Protein AF-A0A919UCK2-F1 (afdb_monomer_lite)

Structure (mmCIF, N/CA/C/O backbone):
data_AF-A0A919UCK2-F1
#
_entry.id   AF-A0A919UCK2-F1
#
loop_
_atom_site.group_PDB
_atom_site.id
_atom_site.type_symbol
_atom_site.label_atom_id
_atom_site.label_alt_id
_atom_site.label_comp_id
_atom_site.label_asym_id
_atom_site.label_entity_id
_atom_site.label_seq_id
_atom_site.pdbx_PDB_ins_code
_atom_site.Cartn_x
_atom_site.Cartn_y
_atom_site.Cartn_z
_atom_site.occupancy
_atom_site.B_iso_or_equiv
_atom_site.auth_seq_id
_atom_site.auth_comp_id
_atom_site.auth_asym_id
_atom_site.auth_atom_id
_atom_site.pdbx_PDB_model_num
ATOM 1 N N . MET A 1 1 ? -3.530 -18.911 -10.523 1.00 62.88 1 MET A N 1
ATOM 2 C CA . MET A 1 1 ? -2.094 -18.746 -10.235 1.00 62.88 1 MET A CA 1
ATOM 3 C C . MET A 1 1 ? -1.370 -18.996 -11.541 1.00 62.88 1 MET A C 1
ATOM 5 O O . MET A 1 1 ? -1.578 -20.061 -12.114 1.00 62.88 1 MET A O 1
ATOM 9 N N . ILE A 1 2 ? -0.663 -18.002 -12.068 1.00 75.88 2 ILE A N 1
ATOM 10 C CA . ILE A 1 2 ? 0.074 -18.122 -13.323 1.00 75.88 2 ILE A CA 1
ATOM 11 C C . ILE A 1 2 ? 1.328 -18.938 -13.029 1.00 75.88 2 ILE A C 1
ATOM 13 O O . ILE A 1 2 ? 2.047 -18.685 -12.066 1.00 75.88 2 ILE A O 1
ATOM 17 N N . ASN A 1 3 ? 1.574 -19.944 -13.857 1.00 82.94 3 ASN A N 1
ATOM 18 C CA . ASN A 1 3 ? 2.853 -20.627 -13.880 1.00 82.94 3 ASN A CA 1
ATOM 19 C C . ASN A 1 3 ? 3.715 -19.957 -14.952 1.00 82.94 3 ASN A C 1
ATOM 21 O O . ASN A 1 3 ? 3.433 -20.113 -16.144 1.00 82.94 3 ASN A O 1
ATOM 25 N N . TYR A 1 4 ? 4.757 -19.219 -14.552 1.00 87.06 4 TYR A N 1
ATOM 26 C CA . TYR A 1 4 ? 5.590 -18.533 -15.540 1.00 87.06 4 TYR A CA 1
ATOM 27 C C . TYR A 1 4 ? 6.394 -19.496 -16.421 1.00 87.06 4 TYR A C 1
ATOM 29 O O . TYR A 1 4 ? 6.773 -19.120 -17.527 1.00 87.06 4 TYR A O 1
ATOM 37 N N . ALA A 1 5 ? 6.573 -20.755 -16.004 1.00 83.25 5 ALA A N 1
ATOM 38 C CA . ALA A 1 5 ? 7.216 -21.774 -16.832 1.00 83.25 5 ALA A CA 1
ATOM 39 C C . ALA A 1 5 ? 6.398 -22.138 -18.088 1.00 83.25 5 ALA A C 1
ATOM 41 O O . ALA A 1 5 ? 6.951 -22.655 -19.050 1.00 83.25 5 ALA A O 1
ATOM 42 N N . THR A 1 6 ? 5.093 -21.855 -18.112 1.00 86.12 6 THR A N 1
ATOM 43 C CA . THR A 1 6 ? 4.223 -22.080 -19.283 1.00 86.12 6 THR A CA 1
ATOM 44 C C . THR A 1 6 ? 3.680 -20.766 -19.852 1.00 86.12 6 THR A C 1
ATOM 46 O O . THR A 1 6 ? 2.704 -20.760 -20.601 1.00 86.12 6 THR A O 1
ATOM 49 N N . PHE A 1 7 ? 4.265 -19.621 -19.476 1.00 88.44 7 PHE A N 1
ATOM 50 C CA . PHE A 1 7 ? 3.736 -18.303 -19.841 1.00 88.44 7 PHE A CA 1
ATOM 51 C C . PHE A 1 7 ? 3.802 -18.032 -21.341 1.00 88.44 7 PHE A C 1
ATOM 53 O O . PHE A 1 7 ? 2.848 -17.495 -21.889 1.00 88.44 7 PHE A O 1
ATOM 60 N N . ALA A 1 8 ? 4.882 -18.442 -22.012 1.00 88.88 8 ALA A N 1
ATOM 61 C CA . ALA A 1 8 ? 5.044 -18.230 -23.451 1.00 88.88 8 ALA A CA 1
ATOM 62 C C . ALA A 1 8 ? 3.923 -18.883 -24.272 1.00 88.88 8 ALA A C 1
ATOM 64 O O . ALA A 1 8 ? 3.437 -18.299 -25.238 1.00 88.88 8 ALA A O 1
ATOM 65 N N . GLU A 1 9 ? 3.468 -20.070 -23.858 1.00 87.00 9 GLU A N 1
ATOM 66 C CA . GLU A 1 9 ? 2.336 -20.752 -24.489 1.00 87.00 9 GLU A CA 1
ATOM 67 C C . GLU A 1 9 ? 1.042 -19.960 -24.298 1.00 87.00 9 GLU A C 1
ATOM 69 O O . GLU A 1 9 ? 0.287 -19.785 -25.253 1.00 87.00 9 GLU A O 1
ATOM 74 N N . ARG A 1 10 ? 0.809 -19.427 -23.088 1.00 84.44 10 ARG A N 1
ATOM 75 C CA . ARG A 1 10 ? -0.351 -18.566 -22.812 1.00 84.44 10 ARG A CA 1
ATOM 76 C C . ARG A 1 10 ? -0.283 -17.281 -23.633 1.00 84.44 10 ARG A C 1
ATOM 78 O O . ARG A 1 10 ? -1.265 -16.957 -24.284 1.00 84.44 10 ARG A O 1
ATOM 85 N N . LEU A 1 11 ? 0.866 -16.605 -23.676 1.00 87.19 11 LEU A N 1
ATOM 86 C CA . LEU A 1 11 ? 1.067 -15.387 -24.466 1.00 87.19 11 LEU A CA 1
ATOM 87 C C . LEU A 1 11 ? 0.804 -15.625 -25.962 1.00 87.19 11 LEU A C 1
ATOM 89 O O . LEU A 1 11 ? 0.186 -14.793 -26.613 1.00 87.19 11 LEU A O 1
ATOM 93 N N . ALA A 1 12 ? 1.226 -16.773 -26.500 1.00 85.06 12 ALA A N 1
ATOM 94 C CA . ALA A 1 12 ? 0.992 -17.128 -27.900 1.00 85.06 12 ALA A CA 1
ATOM 95 C C . ALA A 1 12 ? -0.472 -17.504 -28.205 1.00 85.06 12 ALA A C 1
ATOM 97 O O . ALA A 1 12 ? -0.934 -17.309 -29.328 1.00 85.06 12 ALA A O 1
ATOM 98 N N . GLN A 1 13 ? -1.193 -18.073 -27.235 1.00 80.94 13 GLN A N 1
ATOM 99 C CA . GLN A 1 13 ? -2.594 -18.493 -27.385 1.00 80.94 13 GLN A CA 1
ATOM 100 C C . GLN A 1 13 ? -3.597 -17.372 -27.076 1.00 80.94 13 GLN A C 1
ATOM 102 O O . GLN A 1 13 ? -4.738 -17.420 -27.537 1.00 80.94 13 GLN A O 1
ATOM 107 N N . GLN A 1 14 ? -3.203 -16.390 -26.268 1.00 70.44 14 GLN A N 1
ATOM 108 C CA . GLN A 1 14 ? -4.091 -15.368 -25.734 1.00 70.44 14 GLN A CA 1
ATOM 109 C C . GLN A 1 14 ? -4.142 -14.146 -26.655 1.00 70.44 14 GLN A C 1
ATOM 111 O O . GLN A 1 14 ? -3.162 -13.428 -26.819 1.00 70.44 14 GLN A O 1
ATOM 116 N N . ALA A 1 15 ? -5.320 -13.886 -27.227 1.00 61.94 15 ALA A N 1
ATOM 117 C CA . ALA A 1 15 ? -5.548 -12.714 -28.073 1.00 61.94 15 ALA A CA 1
ATOM 118 C C . ALA A 1 15 ? -5.707 -11.406 -27.271 1.00 61.94 15 ALA A C 1
ATOM 120 O O . ALA A 1 15 ? -5.490 -10.333 -27.823 1.00 61.94 15 ALA A O 1
ATOM 121 N N . ASP A 1 16 ? -6.081 -11.489 -25.987 1.00 82.75 16 ASP A N 1
ATOM 122 C CA . ASP A 1 16 ? -6.310 -10.324 -25.124 1.00 82.75 16 ASP A CA 1
ATOM 123 C C . ASP A 1 16 ? -5.230 -10.192 -24.047 1.00 82.75 16 ASP A C 1
ATOM 125 O O . ASP A 1 16 ? -5.261 -10.850 -23.000 1.00 82.75 16 ASP A O 1
ATOM 129 N N . GLN A 1 17 ? -4.279 -9.305 -24.306 1.00 84.31 17 GLN A N 1
ATOM 130 C CA . GLN A 1 17 ? -3.168 -9.030 -23.405 1.00 84.31 17 GLN A CA 1
ATOM 131 C C . GLN A 1 17 ? -3.596 -8.249 -22.156 1.00 84.31 17 GLN A C 1
ATOM 133 O O . GLN A 1 17 ? -2.917 -8.312 -21.130 1.00 84.31 17 GLN A O 1
ATOM 138 N N . TRP A 1 18 ? -4.746 -7.570 -22.191 1.00 89.94 18 TRP A N 1
ATOM 139 C CA . TRP A 1 18 ? -5.251 -6.818 -21.049 1.00 89.94 18 TRP A CA 1
ATOM 140 C C . TRP A 1 18 ? -5.726 -7.732 -19.922 1.00 89.94 18 TRP A C 1
ATOM 142 O O . TRP A 1 18 ? -5.424 -7.476 -18.758 1.00 89.94 18 TRP A O 1
ATOM 152 N N . SER A 1 19 ? -6.402 -8.835 -20.253 1.00 87.38 19 SER A N 1
ATOM 153 C CA . SER A 1 19 ? -6.757 -9.857 -19.260 1.00 87.38 19 SER A CA 1
ATOM 154 C C . SER A 1 19 ? -5.516 -10.460 -18.591 1.00 87.38 19 SER A C 1
ATOM 156 O O . SER A 1 19 ? -5.510 -10.686 -17.383 1.00 87.38 19 SER A O 1
ATOM 158 N N . LEU A 1 20 ? -4.434 -10.674 -19.350 1.00 88.75 20 LEU A N 1
ATOM 159 C CA . LEU A 1 20 ? -3.175 -11.181 -18.796 1.00 88.75 20 LEU A CA 1
ATOM 160 C C . LEU A 1 20 ? -2.511 -10.164 -17.862 1.00 88.75 20 LEU A C 1
ATOM 162 O O . LEU A 1 20 ? -1.986 -10.541 -16.815 1.00 88.75 20 LEU A O 1
ATOM 166 N N . LEU A 1 21 ? -2.568 -8.878 -18.218 1.00 90.81 21 LEU A N 1
ATOM 167 C CA . LEU A 1 21 ? -2.086 -7.787 -17.378 1.00 90.81 21 LEU A CA 1
ATOM 168 C C . LEU A 1 21 ? -2.821 -7.748 -16.025 1.00 90.81 21 LEU A C 1
ATOM 170 O O . LEU A 1 21 ? -2.160 -7.702 -14.987 1.00 90.81 21 LEU A O 1
ATOM 174 N N . ASP A 1 22 ? -4.154 -7.860 -16.020 1.00 87.38 22 ASP A N 1
ATOM 175 C CA . ASP A 1 22 ? -4.946 -7.930 -14.779 1.00 87.38 22 ASP A CA 1
ATOM 176 C C . ASP A 1 22 ? -4.571 -9.142 -13.919 1.00 87.38 22 ASP A C 1
ATOM 178 O O . ASP A 1 22 ? -4.436 -9.019 -12.697 1.00 87.38 22 ASP A O 1
ATOM 182 N N . GLU A 1 23 ? -4.390 -10.315 -14.541 1.00 87.25 23 GLU A N 1
ATOM 183 C CA . GLU A 1 23 ? -3.956 -11.523 -13.832 1.00 87.25 23 GLU A CA 1
ATOM 184 C C . GLU A 1 23 ? -2.592 -11.304 -13.158 1.00 87.25 23 GLU A C 1
ATOM 186 O O . GLU A 1 23 ? -2.427 -11.678 -11.997 1.00 87.25 23 GLU A O 1
ATOM 191 N N . ILE A 1 24 ? -1.636 -10.668 -13.847 1.00 89.56 24 ILE A N 1
ATOM 192 C CA . ILE A 1 24 ? -0.297 -10.368 -13.312 1.00 89.56 24 ILE A CA 1
ATOM 193 C C . ILE A 1 24 ? -0.384 -9.384 -12.146 1.00 89.56 24 ILE A C 1
ATOM 195 O O . ILE A 1 24 ? 0.246 -9.613 -11.112 1.00 89.56 24 ILE A O 1
ATOM 199 N N . HIS A 1 25 ? -1.172 -8.310 -12.268 1.00 88.75 25 HIS A N 1
ATOM 200 C CA . HIS A 1 25 ? -1.391 -7.374 -11.163 1.00 88.75 25 HIS A CA 1
ATOM 201 C C . HIS A 1 25 ? -1.927 -8.099 -9.929 1.00 88.75 25 HIS A C 1
ATOM 203 O O . HIS A 1 25 ? -1.338 -7.992 -8.852 1.00 88.75 25 HIS A O 1
ATOM 209 N N . ALA A 1 26 ? -3.002 -8.874 -10.090 1.00 83.19 26 ALA A N 1
ATOM 210 C CA . ALA A 1 26 ? -3.602 -9.624 -8.992 1.00 83.19 26 ALA A CA 1
ATOM 211 C C . ALA A 1 26 ? -2.618 -10.637 -8.389 1.00 83.19 26 ALA A C 1
ATOM 213 O O . ALA A 1 26 ? -2.532 -10.789 -7.169 1.00 83.19 26 ALA A O 1
ATOM 214 N N . GLU A 1 27 ? -1.846 -11.315 -9.235 1.00 85.50 27 GLU A N 1
ATOM 215 C CA . GLU A 1 27 ? -0.912 -12.349 -8.821 1.00 85.50 27 GLU A CA 1
ATOM 216 C C . GLU A 1 27 ? 0.273 -11.822 -8.012 1.00 85.50 27 GLU A C 1
ATOM 218 O O . GLU A 1 27 ? 0.647 -12.428 -7.003 1.00 85.50 27 GLU A O 1
ATOM 223 N N . TRP A 1 28 ? 0.862 -10.707 -8.441 1.00 86.69 28 TRP A N 1
ATOM 224 C CA . TRP A 1 28 ? 1.924 -10.043 -7.691 1.00 86.69 28 TRP A CA 1
ATOM 225 C C . TRP A 1 28 ? 1.374 -9.259 -6.500 1.00 86.69 28 TRP A C 1
ATOM 227 O O . TRP A 1 28 ? 2.138 -8.643 -5.775 1.00 86.69 28 TRP A O 1
ATOM 237 N N . GLY A 1 29 ? 0.066 -9.306 -6.238 1.00 80.56 29 GLY A N 1
ATOM 238 C CA . GLY A 1 29 ? -0.531 -8.688 -5.061 1.00 80.56 29 GLY A CA 1
ATOM 239 C C . GLY A 1 29 ? -0.723 -7.180 -5.195 1.00 80.56 29 GLY A C 1
ATOM 240 O O . GLY A 1 29 ? -0.930 -6.511 -4.179 1.00 80.56 29 GLY A O 1
ATOM 241 N N . PHE A 1 30 ? -0.702 -6.637 -6.419 1.00 83.81 30 PHE A N 1
ATOM 242 C CA . PHE A 1 30 ? -1.230 -5.300 -6.645 1.00 83.81 30 PHE A CA 1
ATOM 243 C C . PHE A 1 30 ? -2.720 -5.308 -6.305 1.00 83.81 30 PHE A C 1
ATOM 245 O O . PHE A 1 30 ? -3.518 -6.056 -6.867 1.00 83.81 30 PHE A O 1
ATOM 252 N N . GLN A 1 31 ? -3.092 -4.448 -5.367 1.00 74.88 31 GLN A N 1
ATOM 253 C CA . GLN A 1 31 ? -4.477 -4.189 -5.026 1.00 74.88 31 GLN A CA 1
ATOM 254 C C . GLN A 1 31 ? -4.765 -2.746 -5.410 1.00 74.88 31 GLN A C 1
ATOM 256 O O . GLN A 1 31 ? -4.100 -1.844 -4.900 1.00 74.88 31 GLN A O 1
ATOM 261 N N . ASP A 1 32 ? -5.752 -2.540 -6.288 1.00 70.81 32 ASP A N 1
ATOM 262 C CA . ASP A 1 32 ? -6.251 -1.205 -6.631 1.00 70.81 32 ASP A CA 1
ATOM 263 C C . ASP A 1 32 ? -6.561 -0.470 -5.324 1.00 70.81 32 ASP A C 1
ATOM 265 O O . ASP A 1 32 ? -7.458 -0.917 -4.601 1.00 70.81 32 ASP A O 1
ATOM 269 N N . PRO A 1 33 ? -5.828 0.600 -4.971 1.00 64.00 33 PRO A N 1
ATOM 270 C CA . PRO A 1 33 ? -6.089 1.307 -3.734 1.00 64.00 33 PRO A CA 1
ATOM 271 C C . PRO A 1 33 ? -7.513 1.860 -3.753 1.00 64.00 33 PRO A C 1
ATOM 273 O O . PRO A 1 33 ? -8.144 1.855 -2.715 1.00 64.00 33 PRO A O 1
ATOM 276 N N . GLY A 1 34 ? -8.083 2.204 -4.906 1.00 60.81 34 GLY A N 1
ATOM 277 C CA . GLY A 1 34 ? -9.438 2.707 -5.046 1.00 60.81 34 GLY A CA 1
ATOM 278 C C . GLY A 1 34 ? -9.552 4.213 -4.796 1.00 60.81 34 GLY A C 1
ATOM 279 O O . GLY A 1 34 ? -8.729 4.805 -4.111 1.00 60.81 34 GLY A O 1
ATOM 280 N N . GLY A 1 35 ? -10.622 4.810 -5.338 1.00 60.34 35 GLY A N 1
ATOM 281 C CA . GLY A 1 35 ? -10.843 6.263 -5.354 1.00 60.34 35 GLY A CA 1
ATOM 282 C C . GLY A 1 35 ? -10.167 6.899 -6.577 1.00 60.34 35 GLY A C 1
ATOM 283 O O . GLY A 1 35 ? -9.764 6.163 -7.478 1.00 60.34 35 GLY A O 1
ATOM 284 N N . ASP A 1 36 ? -10.114 8.233 -6.677 1.00 62.16 36 ASP A N 1
ATOM 285 C CA . ASP A 1 36 ? -9.550 8.864 -7.878 1.00 62.16 36 ASP A CA 1
ATOM 286 C C . ASP A 1 36 ? -8.036 8.608 -7.977 1.00 62.16 36 ASP A C 1
ATOM 288 O O . ASP A 1 36 ? -7.311 8.747 -6.984 1.00 62.16 36 ASP A O 1
ATOM 292 N N . PRO A 1 37 ? -7.522 8.311 -9.175 1.00 70.44 37 PRO A N 1
ATOM 293 C CA . PRO A 1 37 ? -6.108 8.045 -9.351 1.00 70.44 37 PRO A CA 1
ATOM 294 C C . PRO A 1 37 ? -5.229 9.264 -9.035 1.00 70.44 37 PRO A C 1
ATOM 296 O O . PRO A 1 37 ? -5.630 10.425 -9.169 1.00 70.44 37 PRO A O 1
ATOM 299 N N . ALA A 1 38 ? -3.994 8.998 -8.601 1.00 66.56 38 ALA A N 1
ATOM 300 C CA . ALA A 1 38 ? -3.002 10.040 -8.338 1.00 66.56 38 ALA A CA 1
ATOM 301 C C . ALA A 1 38 ? -2.582 10.753 -9.633 1.00 66.56 38 ALA A C 1
ATOM 303 O O . ALA A 1 38 ? -2.350 11.961 -9.619 1.00 66.56 38 ALA A O 1
ATOM 304 N N . HIS A 1 39 ? -2.544 10.006 -10.734 1.00 73.75 39 HIS A N 1
ATOM 305 C CA . HIS A 1 39 ? -2.173 10.451 -12.068 1.00 73.75 39 HIS A CA 1
ATOM 306 C C . HIS A 1 39 ? -3.338 10.230 -13.028 1.00 73.75 39 HIS A C 1
ATOM 308 O O . HIS A 1 39 ? -4.115 9.288 -12.902 1.00 73.75 39 HIS A O 1
ATOM 314 N N . SER A 1 40 ? -3.459 11.116 -14.004 1.00 79.00 40 SER A N 1
ATOM 315 C CA . SER A 1 40 ? -4.415 10.980 -15.099 1.00 79.00 40 SER A CA 1
ATOM 316 C C . SER A 1 40 ? -3.660 11.076 -16.411 1.00 79.00 40 SER A C 1
ATOM 318 O O . SER A 1 40 ? -2.514 11.533 -16.412 1.00 79.00 40 SER A O 1
ATOM 320 N N . ARG A 1 41 ? -4.311 10.717 -17.520 1.00 79.94 41 ARG A N 1
ATOM 321 C CA . ARG A 1 41 ? -3.701 10.857 -18.846 1.00 79.94 41 ARG A CA 1
ATOM 322 C C . ARG A 1 41 ? -3.203 12.282 -19.099 1.00 79.94 41 ARG A C 1
ATOM 324 O O . ARG A 1 41 ? -2.119 12.460 -19.616 1.00 79.94 41 ARG A O 1
ATOM 331 N N . GLU A 1 42 ? -3.928 13.299 -18.630 1.00 71.69 42 GLU A N 1
ATOM 332 C CA . GLU A 1 42 ? -3.578 14.719 -18.814 1.00 71.69 42 GLU A CA 1
ATOM 333 C C . GLU A 1 42 ? -2.479 15.212 -17.854 1.00 71.69 42 GLU A C 1
ATOM 335 O O . GLU A 1 42 ? -2.031 16.350 -17.956 1.00 71.69 42 GLU A O 1
ATOM 340 N N . GLY A 1 43 ? -2.048 14.373 -16.906 1.00 61.88 43 GLY A N 1
ATOM 341 C CA . GLY A 1 43 ? -1.040 14.696 -15.893 1.00 61.88 43 GLY A CA 1
ATOM 342 C C . GLY A 1 43 ? 0.373 14.200 -16.212 1.00 61.88 43 GLY A C 1
ATOM 343 O O . GLY A 1 43 ? 1.187 14.132 -15.294 1.00 61.88 43 GLY A O 1
ATOM 344 N N . GLY A 1 44 ? 0.649 13.796 -17.456 1.00 60.78 44 GLY A N 1
ATOM 345 C CA . GLY A 1 44 ? 1.980 13.366 -17.892 1.00 60.78 44 GLY A CA 1
ATOM 346 C C . GLY A 1 44 ? 3.029 14.482 -17.802 1.00 60.78 44 GLY A C 1
ATOM 347 O O . GLY A 1 44 ? 2.721 15.654 -18.026 1.00 60.78 44 GLY A O 1
ATOM 348 N N . GLU A 1 45 ? 4.278 14.130 -17.477 1.00 60.53 45 GLU A N 1
ATOM 349 C CA . GLU A 1 45 ? 5.405 15.056 -17.633 1.00 60.53 45 GLU A CA 1
ATOM 350 C C . GLU A 1 45 ? 5.706 15.169 -19.127 1.00 60.53 45 GLU A C 1
ATOM 352 O O . GLU A 1 45 ? 6.224 14.240 -19.745 1.00 60.53 45 GLU A O 1
ATOM 357 N N . ASN A 1 46 ? 5.279 16.285 -19.718 1.00 58.03 46 ASN A N 1
ATOM 358 C CA . ASN A 1 46 ? 5.300 16.449 -21.162 1.00 58.03 46 ASN A CA 1
ATOM 359 C C . ASN A 1 46 ? 6.741 16.493 -21.696 1.00 58.03 46 ASN A C 1
ATOM 361 O O . ASN A 1 46 ? 7.511 17.392 -21.346 1.00 58.03 46 ASN A O 1
ATOM 365 N N . LEU A 1 47 ? 7.083 15.558 -22.584 1.00 57.84 47 LEU A N 1
ATOM 366 C CA . LEU A 1 47 ? 8.231 15.652 -23.477 1.00 57.84 47 LEU A CA 1
ATOM 367 C C . LEU A 1 47 ? 8.182 16.997 -24.209 1.00 57.84 47 LEU A C 1
ATOM 369 O O . LEU A 1 47 ? 7.120 17.462 -24.616 1.00 57.84 47 LEU A O 1
ATOM 373 N N . ALA A 1 48 ? 9.344 17.606 -24.450 1.00 59.25 48 ALA A N 1
ATOM 374 C CA . ALA A 1 48 ? 9.452 18.861 -25.201 1.00 59.25 48 ALA A CA 1
ATOM 375 C C . ALA A 1 48 ? 9.103 18.727 -26.707 1.00 59.25 48 ALA A C 1
ATOM 377 O O . ALA A 1 48 ? 9.352 19.655 -27.474 1.00 59.25 48 ALA A O 1
ATOM 378 N N . GLY A 1 49 ? 8.589 17.569 -27.138 1.00 64.56 49 GLY A N 1
ATOM 379 C CA . GLY A 1 49 ? 8.245 17.263 -28.525 1.00 64.56 49 GLY A CA 1
ATOM 380 C C . GLY A 1 49 ? 6.938 17.916 -28.973 1.00 64.56 49 GLY A C 1
ATOM 381 O O . GLY A 1 49 ? 6.044 18.189 -28.173 1.00 64.56 49 GLY A O 1
ATOM 382 N N . GLU A 1 50 ? 6.818 18.154 -30.278 1.00 81.25 50 GLU A N 1
ATOM 383 C CA . GLU A 1 50 ? 5.613 18.727 -30.878 1.00 81.25 50 GLU A CA 1
ATOM 384 C C . GLU A 1 50 ? 4.540 17.642 -31.067 1.00 81.25 50 GLU A C 1
ATOM 386 O O . GLU A 1 50 ? 4.815 16.551 -31.579 1.00 81.25 50 GLU A O 1
ATOM 391 N N . VAL A 1 51 ? 3.312 17.932 -30.635 1.00 87.50 51 VAL A N 1
ATOM 392 C CA . VAL A 1 51 ? 2.145 17.078 -30.889 1.00 87.50 51 VAL A CA 1
ATOM 393 C C . VAL A 1 51 ? 1.618 17.395 -32.283 1.00 87.50 51 VAL A C 1
ATOM 395 O O . VAL A 1 51 ? 1.223 18.530 -32.548 1.00 87.50 51 VAL A O 1
ATOM 398 N N . ASP A 1 52 ? 1.582 16.393 -33.160 1.00 89.44 52 ASP A N 1
ATOM 399 C CA . ASP A 1 52 ? 0.996 16.516 -34.495 1.00 89.44 52 ASP A CA 1
ATOM 400 C C . ASP A 1 52 ? -0.499 16.143 -34.442 1.00 89.44 52 ASP A C 1
ATOM 402 O O . ASP A 1 52 ? -0.826 14.960 -34.313 1.00 89.44 52 ASP A O 1
ATOM 406 N N . PRO A 1 53 ? -1.428 17.112 -34.547 1.00 88.69 53 PRO A N 1
ATOM 407 C CA . PRO A 1 53 ? -2.860 16.845 -34.438 1.00 88.69 53 PRO A CA 1
ATOM 408 C C . PRO A 1 53 ? -3.424 16.050 -35.626 1.00 88.69 53 PRO A C 1
ATOM 410 O O . PRO A 1 53 ? -4.577 15.624 -35.566 1.00 88.69 53 PRO A O 1
ATOM 413 N N . ALA A 1 54 ? -2.661 15.872 -36.712 1.00 92.44 54 ALA A N 1
ATOM 414 C CA . ALA A 1 54 ? -3.083 15.069 -37.855 1.00 92.44 54 ALA A CA 1
ATOM 415 C C . ALA A 1 54 ? -2.882 13.561 -37.630 1.00 92.44 54 ALA A C 1
ATOM 417 O O . ALA A 1 54 ? -3.481 12.759 -38.351 1.00 92.44 54 ALA A O 1
ATOM 418 N N . LEU A 1 55 ? -2.059 13.164 -36.652 1.00 92.88 55 LEU A N 1
ATOM 419 C CA . LEU A 1 55 ? -1.820 11.760 -36.334 1.00 92.88 55 LEU A CA 1
ATOM 420 C C . LEU A 1 55 ? -2.844 11.255 -35.304 1.00 92.88 55 LEU A C 1
ATOM 422 O O . LEU A 1 55 ? -2.978 11.852 -34.233 1.00 92.88 55 LEU A O 1
ATOM 426 N N . PRO A 1 56 ? -3.564 10.152 -35.586 1.00 93.81 56 PRO A N 1
ATOM 427 C CA . PRO A 1 56 ? -4.447 9.543 -34.601 1.00 93.81 56 PRO A CA 1
ATOM 428 C C . PRO A 1 56 ? -3.645 8.922 -33.450 1.00 93.81 56 PRO A C 1
ATOM 430 O O . PRO A 1 56 ? -2.501 8.493 -33.615 1.00 93.81 56 PRO A O 1
ATOM 433 N N . VAL A 1 57 ? -4.272 8.851 -32.275 1.00 94.44 57 VAL A N 1
ATOM 434 C CA . VAL A 1 57 ? -3.739 8.102 -31.134 1.00 94.44 57 VAL A CA 1
ATOM 435 C C . VAL A 1 57 ? -4.247 6.657 -31.218 1.00 94.44 57 VAL A C 1
ATOM 437 O O . VAL A 1 57 ? -5.460 6.467 -31.339 1.00 94.44 57 VAL A O 1
ATOM 440 N N . PRO A 1 58 ? -3.366 5.641 -31.159 1.00 97.19 58 PRO A N 1
ATOM 441 C CA . PRO A 1 58 ? -3.772 4.239 -31.150 1.00 97.19 58 PRO A CA 1
ATOM 442 C C . PRO A 1 58 ? -4.742 3.910 -30.009 1.00 97.19 58 PRO A C 1
ATOM 444 O O . PRO A 1 58 ? -4.511 4.301 -28.860 1.00 97.19 58 PRO A O 1
ATOM 447 N N . SER A 1 59 ? -5.798 3.141 -30.304 1.00 95.81 59 SER A N 1
ATOM 448 C CA . SER A 1 59 ? -6.848 2.824 -29.323 1.00 95.81 59 SER A CA 1
ATOM 449 C C . SER A 1 59 ? -6.328 2.039 -28.118 1.00 95.81 59 SER A C 1
ATOM 451 O O . SER A 1 59 ? -6.860 2.205 -27.026 1.00 95.81 59 SER A O 1
ATOM 453 N N . ALA A 1 60 ? -5.251 1.260 -28.267 1.00 95.69 60 ALA A N 1
ATOM 454 C CA . ALA A 1 60 ? -4.618 0.537 -27.165 1.00 95.69 60 ALA A CA 1
ATOM 455 C C . ALA A 1 60 ? -4.162 1.459 -26.015 1.00 95.69 60 ALA A C 1
ATOM 457 O O . ALA A 1 60 ? -4.233 1.069 -24.848 1.00 95.69 60 ALA A O 1
ATOM 458 N N . LEU A 1 61 ? -3.726 2.693 -26.306 1.00 94.12 61 LEU A N 1
ATOM 459 C CA . LEU A 1 61 ? -3.368 3.655 -25.257 1.00 94.12 61 LEU A CA 1
ATOM 460 C C . LEU A 1 61 ? -4.609 4.169 -24.520 1.00 94.12 61 LEU A C 1
ATOM 462 O O . LEU A 1 61 ? -4.592 4.262 -23.293 1.00 94.12 61 LEU A O 1
ATOM 466 N N . ASP A 1 62 ? -5.686 4.473 -25.248 1.00 91.06 62 ASP A N 1
ATOM 467 C CA . ASP A 1 62 ? -6.963 4.868 -24.645 1.00 91.06 62 ASP A CA 1
ATOM 468 C C . ASP A 1 62 ? -7.536 3.744 -23.773 1.00 91.06 62 ASP A C 1
ATOM 470 O O . ASP A 1 62 ? -7.937 3.990 -22.633 1.00 91.06 62 ASP A O 1
ATOM 474 N N . GLU A 1 63 ? -7.522 2.509 -24.279 1.00 93.25 63 GLU A N 1
ATOM 475 C CA . GLU A 1 63 ? -7.942 1.312 -23.551 1.00 93.25 63 GLU A CA 1
ATOM 476 C C . GLU A 1 63 ? -7.146 1.150 -22.256 1.00 93.25 63 GLU A C 1
ATOM 478 O O . GLU A 1 63 ? -7.751 0.984 -21.196 1.00 93.25 63 GLU A O 1
ATOM 483 N N . TRP A 1 64 ? -5.813 1.273 -22.313 1.00 92.50 64 TRP A N 1
ATOM 484 C CA . TRP A 1 64 ? -4.941 1.191 -21.140 1.00 92.50 64 TRP A CA 1
ATOM 485 C C . TRP A 1 64 ? -5.275 2.244 -20.073 1.00 92.50 64 TRP A C 1
ATOM 487 O O . TRP A 1 64 ? -5.426 1.906 -18.893 1.00 92.50 64 TRP A O 1
ATOM 497 N N . TRP A 1 65 ? -5.437 3.512 -20.466 1.00 89.00 65 TRP A N 1
ATOM 498 C CA . TRP A 1 65 ? -5.800 4.596 -19.541 1.00 89.00 65 TRP A CA 1
ATOM 499 C C . TRP A 1 65 ? -7.179 4.397 -18.899 1.00 89.00 65 TRP A C 1
ATOM 501 O O . TRP A 1 65 ? -7.404 4.870 -17.785 1.00 89.00 65 TRP A O 1
ATOM 511 N N . GLN A 1 66 ? -8.091 3.697 -19.576 1.00 87.00 66 GLN A N 1
ATOM 512 C CA . GLN A 1 66 ? -9.456 3.434 -19.111 1.00 87.00 66 GLN A CA 1
ATOM 513 C C . GLN A 1 66 ? -9.604 2.103 -18.359 1.00 87.00 66 GLN A C 1
ATOM 515 O O . GLN A 1 66 ? -10.703 1.776 -17.899 1.00 87.00 66 GLN A O 1
ATOM 520 N N . ARG A 1 67 ? -8.522 1.325 -18.210 1.00 85.94 67 ARG A N 1
ATOM 521 C CA . ARG A 1 67 ? -8.571 0.022 -17.536 1.00 85.94 67 ARG A CA 1
ATOM 522 C C . ARG A 1 67 ? -9.105 0.147 -16.105 1.00 85.94 67 ARG A C 1
ATOM 524 O O . ARG A 1 67 ? -8.701 1.046 -15.366 1.00 85.94 67 ARG A O 1
ATOM 531 N N . PRO A 1 68 ? -9.951 -0.804 -15.663 1.00 73.00 68 PRO A N 1
ATOM 532 C CA . PRO A 1 68 ? -10.438 -0.825 -14.291 1.00 73.00 68 PRO A CA 1
ATOM 533 C C . PRO A 1 68 ? -9.293 -1.044 -13.301 1.00 73.00 68 PRO A C 1
ATOM 535 O O . PRO A 1 68 ? -9.317 -0.460 -12.225 1.00 73.00 68 PRO A O 1
ATOM 538 N N . VAL A 1 69 ? -8.291 -1.844 -13.662 1.00 77.62 69 VAL A N 1
ATOM 539 C CA . VAL A 1 69 ? -7.075 -2.053 -12.879 1.00 77.62 69 VAL A CA 1
ATOM 540 C C . VAL A 1 69 ? -5.919 -1.441 -13.659 1.00 77.62 69 VAL A C 1
ATOM 542 O O . VAL A 1 69 ? -5.539 -1.930 -14.717 1.00 77.62 69 VAL A O 1
ATOM 545 N N . ASN A 1 70 ? -5.377 -0.336 -13.152 1.00 86.56 70 ASN A N 1
ATOM 546 C CA . ASN A 1 70 ? -4.192 0.287 -13.726 1.00 86.56 70 ASN A CA 1
ATOM 547 C C . ASN A 1 70 ? -3.333 0.879 -12.606 1.00 86.56 70 ASN A C 1
ATOM 549 O O . ASN A 1 70 ? -3.578 1.979 -12.108 1.00 86.56 70 ASN A O 1
ATOM 553 N N . SER A 1 71 ? -2.321 0.122 -12.184 1.00 87.94 71 SER A N 1
ATOM 554 C CA . SER A 1 71 ? -1.419 0.512 -11.098 1.00 87.94 71 SER A CA 1
ATOM 555 C C . SER A 1 71 ? -0.600 1.767 -11.403 1.00 87.94 71 SER A C 1
ATOM 557 O O . SER A 1 71 ? -0.211 2.467 -10.465 1.00 87.94 71 SER A O 1
ATOM 559 N N . PHE A 1 72 ? -0.386 2.098 -12.680 1.00 88.25 72 PHE A N 1
ATOM 560 C CA . PHE A 1 72 ? 0.327 3.308 -13.085 1.00 88.25 72 PHE A CA 1
ATOM 561 C C . PHE A 1 72 ? -0.427 4.568 -12.648 1.00 88.25 72 PHE A C 1
ATOM 563 O O . PHE A 1 72 ? 0.181 5.496 -12.119 1.00 88.25 72 PHE A O 1
ATOM 570 N N . LEU A 1 73 ? -1.761 4.571 -12.766 1.00 83.88 73 LEU A N 1
ATOM 571 C CA . LEU A 1 73 ? -2.599 5.709 -12.368 1.00 83.88 73 LEU A CA 1
ATOM 572 C C . LEU A 1 73 ? -2.458 6.050 -10.879 1.00 83.88 73 LEU A C 1
ATOM 574 O O . LEU A 1 73 ? -2.609 7.200 -10.467 1.00 83.88 73 LEU A O 1
ATOM 578 N N . PHE A 1 74 ? -2.167 5.051 -10.050 1.00 78.69 74 PHE A N 1
ATOM 579 C CA . PHE A 1 74 ? -2.056 5.225 -8.607 1.00 78.69 74 PHE A CA 1
ATOM 580 C C . PHE A 1 74 ? -0.624 5.469 -8.153 1.00 78.69 74 PHE A C 1
ATOM 582 O O . PHE A 1 74 ? -0.401 6.274 -7.249 1.00 78.69 74 PHE A O 1
ATOM 589 N N . ASN A 1 75 ? 0.345 4.792 -8.765 1.00 79.50 75 ASN A N 1
ATOM 590 C CA . ASN A 1 75 ? 1.743 4.925 -8.399 1.00 79.50 75 ASN A CA 1
ATOM 591 C C . ASN A 1 75 ? 2.667 4.680 -9.607 1.00 79.50 75 ASN A C 1
ATOM 593 O O . ASN A 1 75 ? 3.194 3.576 -9.763 1.00 79.50 75 ASN A O 1
ATOM 597 N N . PRO A 1 76 ? 2.935 5.702 -10.439 1.00 80.56 76 PRO A N 1
ATOM 598 C CA . PRO A 1 76 ? 3.810 5.551 -11.603 1.00 80.56 76 PRO A CA 1
ATOM 599 C C . PRO A 1 76 ? 5.264 5.249 -11.211 1.00 80.56 76 PRO A C 1
ATOM 601 O O . PRO A 1 76 ? 6.010 4.666 -11.993 1.00 80.56 76 PRO A O 1
ATOM 604 N N . ARG A 1 77 ? 5.671 5.531 -9.961 1.00 80.19 77 ARG A N 1
ATOM 605 C CA . ARG A 1 77 ? 6.997 5.140 -9.447 1.00 80.19 77 ARG A CA 1
ATOM 606 C C . ARG A 1 77 ? 7.195 3.628 -9.348 1.00 80.19 77 ARG A C 1
ATOM 608 O O . ARG A 1 77 ? 8.329 3.197 -9.195 1.00 80.19 77 ARG A O 1
ATOM 615 N N . LEU A 1 78 ? 6.134 2.824 -9.451 1.00 83.81 78 LEU A N 1
ATOM 616 C CA . LEU A 1 78 ? 6.274 1.372 -9.611 1.00 83.81 78 LEU A CA 1
ATOM 617 C C . LEU A 1 78 ? 7.013 1.005 -10.902 1.00 83.81 78 LEU A C 1
ATOM 619 O O . LEU A 1 78 ? 7.611 -0.061 -10.965 1.00 83.81 78 LEU A O 1
ATOM 623 N N . TYR A 1 79 ? 6.971 1.884 -11.902 1.00 88.38 79 TYR A N 1
ATOM 624 C CA . TYR A 1 79 ? 7.453 1.629 -13.252 1.00 88.38 79 TYR A CA 1
ATOM 625 C C . TYR A 1 79 ? 8.745 2.371 -13.591 1.00 88.38 79 TYR A C 1
ATOM 627 O O . TYR A 1 79 ? 9.474 1.933 -14.479 1.00 88.38 79 TYR A O 1
ATOM 635 N N . TRP A 1 80 ? 9.057 3.442 -12.851 1.00 84.75 80 TRP A N 1
ATOM 636 C CA . TRP A 1 80 ? 10.175 4.346 -13.148 1.00 84.75 80 TRP A CA 1
ATOM 637 C C . TRP A 1 80 ? 10.091 4.912 -14.569 1.00 84.75 80 TRP A C 1
ATOM 639 O O . TRP A 1 80 ? 11.075 4.945 -15.304 1.00 84.75 80 TRP A O 1
ATOM 649 N N . THR A 1 81 ? 8.892 5.344 -14.957 1.00 87.25 81 THR A N 1
ATOM 650 C CA . THR A 1 81 ? 8.638 5.957 -16.259 1.00 87.25 81 THR A CA 1
ATOM 651 C C . THR A 1 81 ? 7.752 7.194 -16.134 1.00 87.25 81 THR A C 1
ATOM 653 O O . THR A 1 81 ? 6.956 7.324 -15.200 1.00 87.25 81 THR A O 1
ATOM 656 N N . HIS A 1 82 ? 7.895 8.099 -17.096 1.00 85.12 82 HIS A N 1
ATOM 657 C CA . HIS A 1 82 ? 7.000 9.222 -17.344 1.00 85.12 82 HIS A CA 1
ATOM 658 C C . HIS A 1 82 ? 6.118 8.899 -18.548 1.00 85.12 82 HIS A C 1
ATOM 660 O O . HIS A 1 82 ? 6.610 8.392 -19.555 1.00 85.12 82 HIS A O 1
ATOM 666 N N . SER A 1 83 ? 4.820 9.190 -18.460 1.00 88.31 83 SER A N 1
ATOM 667 C CA . SER A 1 83 ? 3.893 9.068 -19.588 1.00 88.31 83 SER A CA 1
ATOM 668 C C . SER A 1 83 ? 3.745 10.397 -20.325 1.00 88.31 83 SER A C 1
ATOM 670 O O . SER A 1 83 ? 3.673 11.441 -19.680 1.00 88.31 83 SER A O 1
ATOM 672 N N . GLN A 1 84 ? 3.590 10.339 -21.645 1.00 87.44 84 GLN A N 1
ATOM 673 C CA . GLN A 1 84 ? 3.309 11.477 -22.518 1.00 87.44 84 GLN A CA 1
ATOM 674 C C . GLN A 1 84 ? 1.887 11.363 -23.082 1.00 87.44 84 GLN A C 1
ATOM 676 O O . GLN A 1 84 ? 1.521 10.335 -23.654 1.00 87.44 84 GLN A O 1
ATOM 681 N N . TRP A 1 85 ? 1.097 12.433 -22.960 1.00 85.31 85 TRP A N 1
ATOM 682 C CA . TRP A 1 85 ? -0.234 12.506 -23.560 1.00 85.31 85 TRP A CA 1
ATOM 683 C C . TRP A 1 85 ? -0.591 13.933 -24.018 1.00 85.31 85 TRP A C 1
ATOM 685 O O . TRP A 1 85 ? -0.512 14.859 -23.211 1.00 85.31 85 TRP A O 1
ATOM 695 N N . PRO A 1 86 ? -1.074 14.120 -25.261 1.00 88.94 86 PRO A N 1
ATOM 696 C CA . PRO A 1 86 ? -1.065 13.147 -26.358 1.00 88.94 86 PRO A CA 1
ATOM 697 C C . PRO A 1 86 ? 0.367 12.721 -26.726 1.00 88.94 86 PRO A C 1
ATOM 699 O O . PRO A 1 86 ? 1.297 13.472 -26.422 1.00 88.94 86 PRO A O 1
ATOM 702 N N . PRO A 1 87 ? 0.578 11.555 -27.365 1.00 92.00 87 PRO A N 1
ATOM 703 C CA . PRO A 1 87 ? 1.885 11.190 -27.906 1.00 92.00 87 PRO A CA 1
ATOM 704 C C . PRO A 1 87 ? 2.467 12.310 -28.779 1.00 92.00 87 PRO A C 1
ATOM 706 O O . PRO A 1 87 ? 1.756 12.914 -29.583 1.00 92.00 87 PRO A O 1
ATOM 709 N N . ALA A 1 88 ? 3.756 12.595 -28.610 1.00 90.81 88 ALA A N 1
ATOM 710 C CA . ALA A 1 88 ? 4.449 13.687 -29.295 1.00 90.81 88 ALA A CA 1
ATOM 711 C C . ALA A 1 88 ? 5.572 13.141 -30.177 1.00 90.81 88 ALA A C 1
ATOM 713 O O . ALA A 1 88 ? 6.114 12.070 -29.904 1.00 90.81 88 ALA A O 1
ATOM 714 N N . VAL A 1 89 ? 5.954 13.861 -31.233 1.00 91.81 89 VAL A N 1
ATOM 715 C CA . VAL A 1 89 ? 7.083 13.441 -32.074 1.00 91.81 89 VAL A CA 1
ATOM 716 C C . VAL A 1 89 ? 8.365 13.484 -31.239 1.00 91.81 89 VAL A C 1
ATOM 718 O O . VAL A 1 89 ? 8.794 14.547 -30.794 1.00 91.81 89 VAL A O 1
ATOM 721 N N . ALA A 1 90 ? 8.964 12.314 -31.018 1.00 89.88 90 ALA A N 1
ATOM 722 C CA . ALA A 1 90 ? 10.149 12.133 -30.180 1.00 89.88 90 ALA A CA 1
ATOM 723 C C . ALA A 1 90 ? 11.438 11.971 -30.998 1.00 89.88 90 ALA A C 1
ATOM 725 O O . ALA A 1 90 ? 12.534 12.168 -30.482 1.00 89.88 90 ALA A O 1
ATOM 726 N N . GLY A 1 91 ? 11.320 11.617 -32.278 1.00 91.25 91 GLY A N 1
ATOM 727 C CA . GLY A 1 91 ? 12.454 11.448 -33.177 1.00 91.25 91 GLY A CA 1
ATOM 728 C C . GLY A 1 91 ? 12.025 10.974 -34.560 1.00 91.25 91 GLY A C 1
ATOM 729 O O . GLY A 1 91 ? 10.836 10.841 -34.849 1.00 91.25 91 GLY A O 1
ATOM 730 N N . GLU A 1 92 ? 13.004 10.708 -35.418 1.00 93.31 92 GLU A N 1
ATOM 731 C CA . GLU A 1 92 ? 12.789 10.226 -36.782 1.00 93.31 92 GLU A CA 1
ATOM 732 C C . GLU A 1 92 ? 13.820 9.147 -37.129 1.00 93.31 92 GLU A C 1
ATOM 734 O O . GLU A 1 92 ? 15.003 9.271 -36.802 1.00 93.31 92 GLU A O 1
ATOM 739 N N . LEU A 1 93 ? 13.376 8.081 -37.795 1.00 94.81 93 LEU A N 1
ATOM 740 C CA . LEU A 1 93 ? 14.260 7.028 -38.292 1.00 94.81 93 LEU A CA 1
ATOM 741 C C . LEU A 1 93 ? 15.112 7.515 -39.475 1.00 94.81 93 LEU A C 1
ATOM 743 O O . LEU A 1 93 ? 14.629 8.305 -40.284 1.00 94.81 93 LEU A O 1
ATOM 747 N N . PRO A 1 94 ? 16.332 6.985 -39.684 1.00 93.44 94 PRO A N 1
ATOM 748 C CA . PRO A 1 94 ? 17.104 7.219 -40.908 1.00 93.44 94 PRO A CA 1
ATOM 749 C C . PRO A 1 94 ? 16.362 6.778 -42.183 1.00 93.44 94 PRO A C 1
ATOM 751 O O . PRO A 1 94 ? 15.485 5.914 -42.137 1.00 93.44 94 PRO A O 1
ATOM 754 N N . GLU A 1 95 ? 16.732 7.336 -43.344 1.00 90.56 95 GLU A N 1
ATOM 755 C CA . GLU A 1 95 ? 16.080 7.021 -44.633 1.00 90.56 95 GLU A CA 1
ATOM 756 C C . GLU A 1 95 ? 16.129 5.525 -44.960 1.00 90.56 95 GLU A C 1
ATOM 758 O O . GLU A 1 95 ? 15.173 4.959 -45.483 1.00 90.56 95 GLU A O 1
ATOM 763 N N . ARG A 1 96 ? 17.251 4.876 -44.629 1.00 90.62 96 ARG A N 1
ATOM 764 C CA . ARG A 1 96 ? 17.394 3.422 -44.676 1.00 90.62 96 ARG A CA 1
ATOM 765 C C . ARG A 1 96 ? 17.217 2.871 -43.275 1.00 90.62 96 ARG A C 1
ATOM 767 O O . ARG A 1 96 ? 18.094 3.042 -42.433 1.00 90.62 96 ARG A O 1
ATOM 774 N N . ASN A 1 97 ? 16.107 2.188 -43.052 1.00 93.38 97 ASN A N 1
ATOM 775 C CA . ASN A 1 97 ? 15.798 1.543 -41.786 1.00 93.38 97 ASN A CA 1
ATOM 776 C C . ASN A 1 97 ? 15.021 0.232 -42.039 1.00 93.38 97 ASN A C 1
ATOM 778 O O . ASN A 1 97 ? 14.510 0.036 -43.143 1.00 93.38 97 ASN A O 1
ATOM 782 N N . PRO A 1 98 ? 14.955 -0.686 -41.059 1.00 94.12 98 PRO A N 1
ATOM 783 C CA . PRO A 1 98 ? 14.271 -1.968 -41.224 1.00 94.12 98 PRO A CA 1
ATOM 784 C C . PRO A 1 98 ? 12.766 -1.923 -40.900 1.00 94.12 98 PRO A C 1
ATOM 786 O O . PRO A 1 98 ? 12.114 -2.966 -40.938 1.00 94.12 98 PRO A O 1
ATOM 789 N N . PHE A 1 99 ? 12.213 -0.764 -40.529 1.00 95.56 99 PHE A N 1
ATOM 790 C CA . PHE A 1 99 ? 10.873 -0.660 -39.948 1.00 95.56 99 PHE A CA 1
ATOM 791 C C . PHE A 1 99 ? 9.825 -0.050 -40.882 1.00 95.56 99 PHE A C 1
ATOM 793 O O . PHE A 1 99 ? 8.659 -0.429 -40.764 1.00 95.56 99 PHE A O 1
ATOM 800 N N . THR A 1 100 ? 10.224 0.839 -41.794 1.00 94.62 100 THR A N 1
ATOM 801 C CA . THR A 1 100 ? 9.336 1.548 -42.728 1.00 94.62 100 THR A CA 1
ATOM 802 C C . THR A 1 100 ? 9.704 1.272 -44.187 1.00 94.62 100 THR A C 1
ATOM 804 O O . THR A 1 100 ? 10.862 0.996 -44.512 1.00 94.62 100 THR A O 1
ATOM 807 N N . ALA A 1 101 ? 8.728 1.368 -45.090 1.00 92.94 101 ALA A N 1
ATOM 808 C CA . ALA A 1 101 ? 8.970 1.329 -46.527 1.00 92.94 101 ALA A CA 1
ATOM 809 C C . ALA A 1 101 ? 9.441 2.697 -47.058 1.00 92.94 101 ALA A C 1
ATOM 811 O O . ALA A 1 101 ? 9.420 3.718 -46.365 1.00 92.94 101 ALA A O 1
ATOM 812 N N . ALA A 1 102 ? 9.898 2.726 -48.313 1.00 89.25 102 ALA A N 1
ATOM 813 C CA . ALA A 1 102 ? 10.308 3.967 -48.964 1.00 89.25 102 ALA A CA 1
ATOM 814 C C . ALA A 1 102 ? 9.098 4.895 -49.176 1.00 89.25 102 ALA A C 1
ATOM 816 O O . ALA A 1 102 ? 8.163 4.533 -49.885 1.00 89.25 102 ALA A O 1
ATOM 817 N N . GLY A 1 103 ? 9.157 6.102 -48.604 1.00 89.00 103 GLY A N 1
ATOM 818 C CA . GLY A 1 103 ? 8.091 7.108 -48.687 1.00 89.00 103 GLY A CA 1
ATOM 819 C C . GLY A 1 103 ? 7.120 7.119 -47.502 1.00 89.00 103 GLY A C 1
ATOM 820 O O . GLY A 1 103 ? 6.307 8.036 -47.422 1.00 89.00 103 GLY A O 1
ATOM 821 N N . ASP A 1 104 ? 7.227 6.158 -46.582 1.00 94.75 104 ASP A N 1
ATOM 822 C CA . ASP A 1 104 ? 6.467 6.159 -45.331 1.00 94.75 104 ASP A CA 1
ATOM 823 C C . ASP A 1 104 ? 6.929 7.284 -44.392 1.00 94.75 104 ASP A C 1
ATOM 825 O O . ASP A 1 104 ? 8.085 7.723 -44.427 1.00 94.75 104 ASP A O 1
ATOM 829 N N . ASP A 1 105 ? 6.033 7.713 -43.501 1.00 95.56 105 ASP A N 1
ATOM 830 C CA . ASP A 1 105 ? 6.375 8.634 -42.419 1.00 95.56 105 ASP A CA 1
ATOM 831 C C . ASP A 1 105 ? 7.315 7.948 -41.410 1.00 95.56 105 ASP A C 1
ATOM 833 O O . ASP A 1 105 ? 6.944 6.994 -40.721 1.00 95.56 105 ASP A O 1
ATOM 837 N N . ARG A 1 106 ? 8.557 8.438 -41.338 1.00 96.19 106 ARG A N 1
ATOM 838 C CA . ARG A 1 106 ? 9.641 7.886 -40.509 1.00 96.19 106 ARG A CA 1
ATOM 839 C C . ARG A 1 106 ? 9.645 8.414 -39.078 1.00 96.19 106 ARG A C 1
ATOM 841 O O . ARG A 1 106 ? 10.508 8.012 -38.292 1.00 96.19 106 ARG A O 1
ATOM 848 N N . ARG A 1 107 ? 8.749 9.344 -38.742 1.00 95.88 107 ARG A N 1
ATOM 849 C CA . ARG A 1 107 ? 8.666 9.919 -37.397 1.00 95.88 107 ARG A CA 1
ATOM 850 C C . ARG A 1 107 ? 8.228 8.858 -36.390 1.00 95.88 107 ARG A C 1
ATOM 852 O O . ARG A 1 107 ? 7.453 7.955 -36.706 1.00 95.88 107 ARG A O 1
ATOM 859 N N . VAL A 1 108 ? 8.713 8.991 -35.162 1.00 95.56 108 VAL A N 1
ATOM 860 C CA . VAL A 1 108 ? 8.329 8.156 -34.022 1.00 95.56 108 VAL A CA 1
ATOM 861 C C . VAL A 1 108 ? 7.593 9.024 -33.006 1.00 95.56 108 VAL A C 1
ATOM 863 O O . VAL A 1 108 ? 8.125 10.029 -32.528 1.00 95.56 108 VAL A O 1
ATOM 866 N N . CYS A 1 109 ? 6.364 8.636 -32.681 1.00 95.31 109 CYS A N 1
ATOM 867 C CA . CYS A 1 109 ? 5.511 9.278 -31.690 1.00 95.31 109 CYS A CA 1
ATOM 868 C C . CYS A 1 109 ? 5.784 8.664 -30.313 1.00 95.31 109 CYS A C 1
ATOM 870 O O . CYS A 1 109 ? 5.356 7.545 -30.026 1.00 95.31 109 CYS A O 1
ATOM 872 N N . GLY A 1 110 ? 6.516 9.389 -29.470 1.00 93.94 110 GLY A N 1
ATOM 873 C CA . GLY A 1 110 ? 6.810 9.004 -28.097 1.00 93.94 110 GLY A CA 1
ATOM 874 C C . GLY A 1 110 ?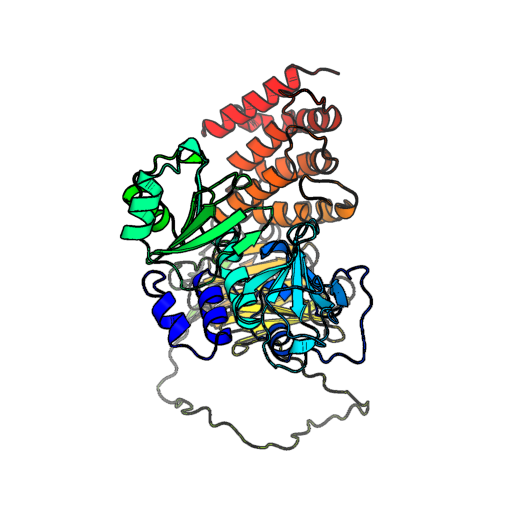 5.584 9.143 -27.200 1.00 93.94 110 GLY A C 1
ATOM 875 O O . GLY A 1 110 ? 4.925 10.184 -27.191 1.00 93.94 110 GLY A O 1
ATOM 876 N N . PHE A 1 111 ? 5.296 8.097 -26.431 1.00 93.44 111 PHE A N 1
ATOM 877 C CA . PHE A 1 111 ? 4.199 8.076 -25.456 1.00 93.44 111 PHE A CA 1
ATOM 878 C C . PHE A 1 111 ? 4.683 7.765 -24.033 1.00 93.44 111 PHE A C 1
ATOM 880 O O . PHE A 1 111 ? 3.918 7.905 -23.077 1.00 93.44 111 PHE A O 1
ATOM 887 N N . MET A 1 112 ? 5.941 7.347 -23.864 1.00 91.94 112 MET A N 1
ATOM 888 C CA . MET A 1 112 ? 6.508 7.057 -22.552 1.00 91.94 112 MET A CA 1
ATOM 889 C C . MET A 1 112 ? 8.032 7.186 -22.564 1.00 91.94 112 MET A C 1
ATOM 891 O O . MET A 1 112 ? 8.668 6.869 -23.566 1.00 91.94 112 MET A O 1
ATOM 895 N N . SER A 1 113 ? 8.624 7.585 -21.443 1.00 89.38 113 SER A N 1
ATOM 896 C CA . SER A 1 113 ? 10.078 7.679 -21.276 1.00 89.38 113 SER A CA 1
ATOM 897 C C . SER A 1 113 ? 10.512 7.145 -19.921 1.00 89.38 113 SER A C 1
ATOM 899 O O . SER A 1 113 ? 9.735 7.123 -18.968 1.00 89.38 113 SER A O 1
ATOM 901 N N . GLU A 1 114 ? 11.754 6.686 -19.837 1.00 86.06 114 GLU A N 1
ATOM 902 C CA . GLU A 1 114 ? 12.382 6.284 -18.578 1.00 86.06 114 GLU A CA 1
ATOM 903 C C . GLU A 1 114 ? 12.513 7.504 -17.649 1.00 86.06 114 GLU A C 1
ATOM 905 O O . GLU A 1 114 ? 12.556 8.641 -18.117 1.00 86.06 114 GLU A O 1
ATOM 910 N N . TYR A 1 115 ? 12.532 7.286 -16.333 1.00 78.56 115 TYR A N 1
ATOM 911 C CA . TYR A 1 115 ? 12.509 8.342 -15.312 1.00 78.56 115 TYR A CA 1
ATOM 912 C C . TYR A 1 115 ? 13.640 9.379 -15.444 1.00 78.56 115 TYR A C 1
ATOM 914 O O . TYR A 1 115 ? 13.457 10.557 -15.149 1.00 78.56 115 TYR A O 1
ATOM 922 N N . HIS A 1 116 ? 14.824 8.967 -15.895 1.00 76.44 116 HIS A N 1
ATOM 923 C CA . HIS A 1 116 ? 15.943 9.865 -16.185 1.00 76.44 116 HIS A CA 1
ATOM 924 C C . HIS A 1 116 ? 16.000 10.326 -17.648 1.00 76.44 116 HIS A C 1
ATOM 926 O O . HIS A 1 116 ? 16.977 10.957 -18.051 1.00 76.44 116 HIS A O 1
ATOM 932 N N . TYR A 1 117 ? 14.950 10.052 -18.427 1.00 75.88 117 TYR A N 1
ATOM 933 C CA . TYR A 1 117 ? 14.837 10.345 -19.856 1.00 75.88 117 TYR A CA 1
ATOM 934 C C . TYR A 1 117 ? 15.976 9.726 -20.686 1.00 75.88 117 TYR A C 1
ATOM 936 O O . TYR A 1 117 ? 16.321 10.222 -21.757 1.00 75.88 117 TYR A O 1
ATOM 944 N N . SER A 1 118 ? 16.553 8.619 -20.202 1.00 78.56 118 SER A N 1
ATOM 945 C CA . SER A 1 118 ? 17.648 7.904 -20.877 1.00 78.56 118 SER A CA 1
ATOM 946 C C . SER A 1 118 ? 17.158 7.069 -22.062 1.00 78.56 118 SER A C 1
ATOM 948 O O . SER A 1 118 ? 17.925 6.748 -22.967 1.00 78.56 118 SER A O 1
ATOM 950 N N . ASN A 1 119 ? 15.876 6.704 -22.040 1.00 86.25 119 ASN A N 1
ATOM 951 C CA . ASN A 1 119 ? 15.193 5.931 -23.065 1.00 86.25 119 ASN A CA 1
ATOM 952 C C . ASN A 1 119 ? 13.809 6.539 -23.306 1.00 86.25 119 ASN A C 1
ATOM 954 O O . ASN A 1 119 ? 13.123 6.936 -22.361 1.00 86.25 119 ASN A O 1
ATOM 958 N N . THR A 1 120 ? 13.396 6.593 -24.570 1.00 91.31 120 THR A N 1
ATOM 959 C CA . THR A 1 120 ? 12.045 7.004 -24.971 1.00 91.31 120 THR A CA 1
ATOM 960 C C . THR A 1 120 ? 11.420 5.907 -25.815 1.00 91.31 120 THR A C 1
ATOM 962 O O . THR A 1 120 ? 12.054 5.408 -26.743 1.00 91.31 120 THR A O 1
ATOM 965 N N . TRP A 1 121 ? 10.183 5.545 -25.486 1.00 94.69 121 TRP A N 1
ATOM 966 C CA . TRP A 1 121 ? 9.376 4.555 -26.185 1.00 94.69 121 TRP A CA 1
ATOM 967 C C . TRP A 1 121 ? 8.280 5.231 -26.999 1.00 94.69 121 TRP A C 1
ATOM 969 O O . TRP A 1 121 ? 7.579 6.131 -26.522 1.00 94.69 121 TRP A O 1
ATOM 979 N N . GLY A 1 122 ? 8.125 4.777 -28.237 1.00 95.94 122 GLY A N 1
ATOM 980 C CA . GLY A 1 122 ? 7.168 5.346 -29.173 1.00 95.94 122 GLY A CA 1
ATOM 981 C C . GLY A 1 122 ? 6.731 4.372 -30.253 1.00 95.94 122 GLY A C 1
ATOM 982 O O . GLY A 1 122 ? 7.364 3.342 -30.467 1.00 95.94 122 GLY A O 1
ATOM 983 N N . TYR A 1 123 ? 5.643 4.706 -30.938 1.00 97.81 123 TYR A N 1
ATOM 984 C CA . TYR A 1 123 ? 5.172 3.987 -32.123 1.00 97.81 123 TYR A CA 1
ATOM 985 C C . TYR A 1 123 ? 5.475 4.791 -33.391 1.00 97.81 123 TYR A C 1
ATOM 987 O O . TYR A 1 123 ? 5.688 6.003 -33.342 1.00 97.81 123 TYR A O 1
ATOM 995 N N . LEU A 1 124 ? 5.515 4.125 -34.543 1.00 97.62 124 LEU A N 1
ATOM 996 C CA . LEU A 1 124 ? 5.770 4.791 -35.822 1.00 97.62 124 LEU A CA 1
ATOM 997 C C . LEU A 1 124 ? 4.572 5.634 -36.253 1.00 97.62 124 LEU A C 1
ATOM 999 O O . LEU A 1 124 ? 3.441 5.156 -36.225 1.00 97.62 124 LEU A O 1
ATOM 1003 N N . ALA A 1 125 ? 4.818 6.847 -36.747 1.00 97.06 125 ALA A N 1
ATOM 1004 C CA . ALA A 1 125 ? 3.772 7.695 -37.317 1.00 97.06 125 ALA A CA 1
ATOM 1005 C C . ALA A 1 125 ? 3.049 6.999 -38.488 1.00 97.06 125 ALA A C 1
ATOM 1007 O O . ALA A 1 125 ? 1.824 7.066 -38.583 1.00 97.06 125 ALA A O 1
ATOM 1008 N N . ALA A 1 126 ? 3.778 6.233 -39.312 1.00 96.88 126 ALA A N 1
ATOM 1009 C CA . ALA A 1 126 ? 3.199 5.389 -40.363 1.00 96.88 126 ALA A CA 1
ATOM 1010 C C . ALA A 1 126 ? 2.210 4.326 -39.835 1.00 96.88 126 ALA A C 1
ATOM 1012 O O . ALA A 1 126 ? 1.297 3.913 -40.549 1.00 96.88 126 ALA A O 1
ATOM 1013 N N . GLU A 1 127 ? 2.350 3.909 -38.576 1.00 97.56 127 GLU A N 1
ATOM 1014 C CA . GLU A 1 127 ? 1.499 2.911 -37.922 1.00 97.56 127 GLU A CA 1
ATOM 1015 C C . GLU A 1 127 ? 0.442 3.525 -36.998 1.00 97.56 127 GLU A C 1
ATOM 1017 O O . GLU A 1 127 ? -0.355 2.790 -36.427 1.00 97.56 127 GLU A O 1
ATOM 1022 N N . ALA A 1 128 ? 0.377 4.855 -36.868 1.00 96.56 128 ALA A N 1
ATOM 1023 C CA . ALA A 1 128 ? -0.516 5.539 -35.926 1.00 96.56 128 ALA A CA 1
ATOM 1024 C C . ALA A 1 128 ? -2.007 5.192 -36.115 1.00 96.56 128 ALA A C 1
ATOM 1026 O O . ALA A 1 128 ? -2.794 5.265 -35.177 1.00 96.56 128 ALA A O 1
ATOM 1027 N N . HIS A 1 129 ? -2.397 4.813 -37.335 1.00 95.56 129 HIS A N 1
ATOM 1028 C CA . HIS A 1 129 ? -3.758 4.407 -37.687 1.00 95.56 129 HIS A CA 1
ATOM 1029 C C . HIS A 1 129 ? -4.130 2.994 -37.207 1.00 95.56 129 HIS A C 1
ATOM 1031 O O . HIS A 1 129 ? -5.309 2.634 -37.230 1.00 95.56 129 HIS A O 1
ATOM 1037 N N . LEU A 1 130 ? -3.146 2.173 -36.828 1.00 97.38 130 LEU A N 1
ATOM 1038 C CA . LEU A 1 130 ? -3.386 0.846 -36.278 1.00 97.38 130 LEU A CA 1
ATOM 1039 C C . LEU A 1 130 ? -3.861 0.972 -34.822 1.00 97.38 130 LEU A C 1
ATOM 1041 O O . LEU A 1 130 ? -3.381 1.842 -34.095 1.00 97.38 130 LEU A O 1
ATOM 1045 N N . PRO A 1 131 ? -4.768 0.093 -34.360 1.00 97.00 131 PRO A N 1
ATOM 1046 C CA . PRO A 1 131 ? -5.252 0.139 -32.980 1.00 97.00 131 PRO A CA 1
ATOM 1047 C C . PRO A 1 131 ? -4.143 -0.145 -31.955 1.00 97.00 131 PRO A C 1
ATOM 1049 O O . PRO A 1 131 ? -4.159 0.417 -30.863 1.00 97.00 131 PRO A O 1
ATOM 1052 N N . ASP A 1 132 ? -3.175 -0.992 -32.315 1.00 97.06 132 ASP A N 1
ATOM 1053 C CA . ASP A 1 132 ? -2.131 -1.485 -31.415 1.00 97.06 132 ASP A CA 1
ATOM 1054 C C . ASP A 1 132 ? -0.789 -1.675 -32.167 1.00 97.06 132 ASP A C 1
ATOM 1056 O O . ASP A 1 132 ? -0.406 -2.801 -32.496 1.00 97.06 132 ASP A O 1
ATOM 1060 N N . PRO A 1 133 ? -0.112 -0.573 -32.551 1.00 97.88 133 PRO A N 1
ATOM 1061 C CA . PRO A 1 133 ? 1.093 -0.590 -33.384 1.00 97.88 133 PRO A CA 1
ATOM 1062 C C . PRO A 1 133 ? 2.340 -1.061 -32.631 1.00 97.88 133 PRO A C 1
ATOM 1064 O O . PRO A 1 133 ? 2.358 -1.137 -31.402 1.00 97.88 133 PRO A O 1
ATOM 1067 N N . ARG A 1 134 ? 3.424 -1.331 -33.369 1.00 97.88 134 ARG A N 1
ATOM 1068 C CA . ARG A 1 134 ? 4.699 -1.771 -32.783 1.00 97.88 134 ARG A CA 1
ATOM 1069 C C . ARG A 1 134 ? 5.331 -0.651 -31.959 1.00 97.88 134 ARG A C 1
ATOM 1071 O O . ARG A 1 134 ? 5.227 0.527 -32.302 1.00 97.88 134 ARG A O 1
ATOM 1078 N N . VAL A 1 135 ? 6.061 -1.034 -30.911 1.00 98.25 135 VAL A N 1
ATOM 1079 C CA . VAL A 1 135 ? 6.788 -0.094 -30.048 1.00 98.25 135 VAL A CA 1
ATOM 1080 C C . VAL A 1 135 ? 8.281 -0.173 -30.332 1.00 98.25 135 VAL A C 1
ATOM 1082 O O . VAL A 1 135 ? 8.885 -1.249 -30.302 1.00 98.25 135 VAL A O 1
ATOM 1085 N N . LEU A 1 136 ? 8.877 0.990 -30.575 1.00 97.31 136 LEU A N 1
ATOM 1086 C CA . LEU A 1 136 ? 10.311 1.205 -30.695 1.00 97.31 136 LEU A CA 1
ATOM 1087 C C . LEU A 1 136 ? 10.846 1.929 -29.457 1.00 97.31 136 LEU A C 1
ATOM 1089 O O . LEU A 1 136 ? 10.103 2.609 -28.749 1.00 97.31 136 LEU A O 1
ATOM 1093 N N . VAL A 1 137 ? 12.147 1.804 -29.225 1.00 95.12 137 VAL A N 1
ATOM 1094 C CA . VAL A 1 137 ? 12.875 2.480 -28.145 1.00 95.12 137 VAL A CA 1
ATOM 1095 C C . VAL A 1 137 ? 14.132 3.145 -28.676 1.00 95.12 137 VAL A C 1
ATOM 1097 O O . VAL A 1 137 ? 14.873 2.540 -29.452 1.00 95.12 137 VAL A O 1
ATOM 1100 N N . ASP A 1 138 ? 14.373 4.377 -28.240 1.00 91.12 138 ASP A N 1
ATOM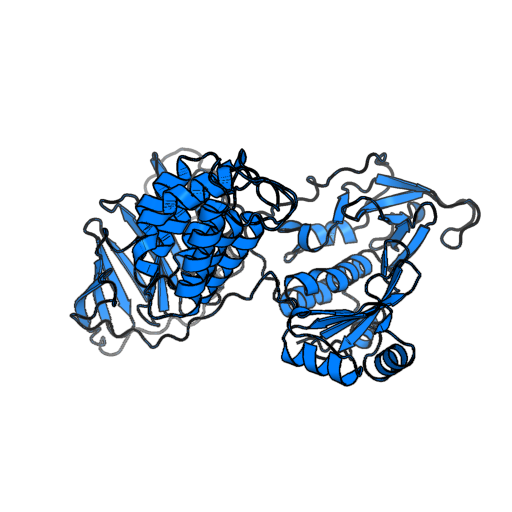 1101 C CA . ASP A 1 138 ? 15.619 5.089 -28.502 1.00 91.12 138 ASP A CA 1
ATOM 1102 C C . ASP A 1 138 ? 16.731 4.616 -27.550 1.00 91.12 138 ASP A C 1
ATOM 1104 O O . ASP A 1 138 ? 16.566 4.597 -26.324 1.00 91.12 138 ASP A O 1
ATOM 1108 N N . ARG A 1 139 ? 17.878 4.240 -28.125 1.00 84.06 139 ARG A N 1
ATOM 1109 C CA . ARG A 1 139 ? 19.114 3.837 -27.439 1.00 84.06 139 ARG A CA 1
ATOM 1110 C C . ARG A 1 139 ? 20.255 4.839 -27.655 1.00 84.06 139 ARG A C 1
ATOM 1112 O O . ARG A 1 139 ? 21.401 4.442 -27.854 1.00 84.06 139 ARG A O 1
ATOM 1119 N N . GLY A 1 140 ? 19.956 6.135 -27.593 1.00 77.12 140 GLY A N 1
ATOM 1120 C CA . GLY A 1 140 ? 20.956 7.194 -27.748 1.00 77.12 140 GLY A CA 1
ATOM 1121 C C . GLY A 1 140 ? 21.209 7.553 -29.212 1.00 77.12 140 GLY A C 1
ATOM 1122 O O . GLY A 1 140 ? 22.359 7.674 -29.633 1.00 77.12 140 GLY A O 1
ATOM 1123 N N . GLY A 1 141 ? 20.132 7.710 -29.982 1.00 77.44 141 GLY A N 1
ATOM 1124 C CA . GLY A 1 141 ? 20.132 8.069 -31.400 1.00 77.44 141 GLY A CA 1
ATOM 1125 C C . GLY A 1 141 ? 19.855 6.901 -32.351 1.00 77.44 141 GLY A C 1
ATOM 1126 O O . GLY A 1 141 ? 19.766 7.115 -33.560 1.00 77.44 141 GLY A O 1
ATOM 1127 N N . GLU A 1 142 ? 19.700 5.681 -31.833 1.00 88.00 142 GLU A N 1
ATOM 1128 C CA . GLU A 1 142 ? 19.311 4.495 -32.600 1.00 88.00 142 GLU A CA 1
ATOM 1129 C C . GLU A 1 142 ? 17.991 3.941 -32.065 1.00 88.00 142 GLU A C 1
ATOM 1131 O O . GLU A 1 142 ? 17.883 3.573 -30.896 1.00 88.00 142 GLU A O 1
ATOM 1136 N N . TRP A 1 143 ? 16.998 3.847 -32.945 1.00 92.75 143 TRP A N 1
ATOM 1137 C CA . TRP A 1 143 ? 15.712 3.238 -32.634 1.00 92.75 143 TRP A CA 1
ATOM 1138 C C . TRP A 1 143 ? 15.741 1.744 -32.934 1.00 92.75 143 TRP A C 1
ATOM 1140 O O . TRP A 1 143 ? 16.060 1.334 -34.052 1.00 92.75 143 TRP A O 1
ATOM 1150 N N . VAL A 1 144 ? 15.345 0.932 -31.959 1.00 93.81 144 VAL A N 1
ATOM 1151 C CA . VAL A 1 144 ? 15.243 -0.528 -32.101 1.00 93.81 144 VAL A CA 1
ATOM 1152 C C . VAL A 1 144 ? 13.857 -1.022 -31.697 1.00 93.81 144 VAL A C 1
ATOM 1154 O O . VAL A 1 144 ? 13.121 -0.324 -31.001 1.00 93.81 144 VAL A O 1
ATOM 1157 N N . LEU A 1 145 ? 13.485 -2.230 -32.132 1.00 95.94 145 LEU A N 1
ATOM 1158 C CA . LEU A 1 145 ? 12.221 -2.849 -31.733 1.00 95.94 145 LEU A CA 1
ATOM 1159 C C . LEU A 1 145 ? 12.244 -3.160 -30.233 1.00 95.94 145 LEU A C 1
ATOM 1161 O O . LEU A 1 145 ? 13.100 -3.915 -29.776 1.00 95.94 145 LEU A O 1
ATOM 1165 N N . GLN A 1 146 ? 11.274 -2.621 -29.500 1.00 96.69 146 GLN A N 1
ATOM 1166 C CA . GLN A 1 146 ? 11.043 -2.946 -28.098 1.00 96.69 146 GLN A CA 1
ATOM 1167 C C . GLN A 1 146 ? 10.006 -4.064 -27.979 1.00 96.69 146 GLN A C 1
ATOM 1169 O O . GLN A 1 146 ? 10.275 -5.082 -27.355 1.00 96.69 146 GLN A O 1
ATOM 1174 N N . ASN A 1 147 ? 8.830 -3.890 -28.589 1.00 97.06 147 ASN A N 1
ATOM 1175 C CA . ASN A 1 147 ? 7.713 -4.826 -28.478 1.00 97.06 147 ASN A CA 1
ATOM 1176 C C . ASN A 1 147 ? 6.849 -4.827 -29.745 1.00 97.06 147 ASN A C 1
ATOM 1178 O O . ASN A 1 147 ? 6.842 -3.872 -30.524 1.00 97.06 147 ASN A O 1
ATOM 1182 N N . ARG A 1 148 ? 6.131 -5.932 -29.963 1.00 95.62 148 ARG A N 1
ATOM 1183 C CA . ARG A 1 148 ? 5.328 -6.178 -31.170 1.00 95.62 148 ARG A CA 1
ATOM 1184 C C . ARG A 1 148 ? 4.034 -5.365 -31.198 1.00 95.62 148 ARG A C 1
ATOM 1186 O O . ARG A 1 148 ? 3.472 -5.202 -32.274 1.00 95.62 148 ARG A O 1
ATOM 1193 N N . SER A 1 149 ? 3.591 -4.862 -30.049 1.00 96.38 149 SER A N 1
ATOM 1194 C CA . SER A 1 149 ? 2.429 -3.987 -29.913 1.00 96.38 149 SER A CA 1
ATOM 1195 C C . SER A 1 149 ? 2.532 -3.104 -28.654 1.00 96.38 149 SER A C 1
ATOM 1197 O O . SER A 1 149 ? 3.398 -3.344 -27.802 1.00 96.38 149 SER A O 1
ATOM 1199 N N . ILE A 1 150 ? 1.672 -2.088 -28.517 1.00 97.38 150 ILE A N 1
ATOM 1200 C CA . ILE A 1 150 ? 1.576 -1.230 -27.322 1.00 97.38 150 ILE A CA 1
ATOM 1201 C C . ILE A 1 150 ? 1.066 -2.039 -26.129 1.00 97.38 150 ILE A C 1
ATOM 1203 O O . ILE A 1 150 ? 1.612 -1.921 -25.029 1.00 97.38 150 ILE A O 1
ATOM 1207 N N . SER A 1 151 ? 0.054 -2.882 -26.333 1.00 95.62 151 SER A N 1
ATOM 1208 C CA . SER A 1 151 ? -0.428 -3.773 -25.274 1.00 95.62 151 SER A CA 1
ATOM 1209 C C . SER A 1 151 ? 0.690 -4.706 -24.770 1.00 95.62 151 SER A C 1
ATOM 1211 O O . SER A 1 151 ? 0.853 -4.863 -23.554 1.00 95.62 151 SER A O 1
ATOM 1213 N N . GLU A 1 152 ? 1.554 -5.207 -25.670 1.00 95.56 152 GLU A N 1
ATOM 1214 C CA . GLU A 1 152 ? 2.621 -6.164 -25.312 1.00 95.56 152 GLU A CA 1
ATOM 1215 C C . GLU A 1 152 ? 3.726 -5.455 -24.548 1.00 95.56 152 GLU A C 1
ATOM 1217 O O . GLU A 1 152 ? 4.283 -5.988 -23.589 1.00 95.56 152 GLU A O 1
ATOM 1222 N N . PHE A 1 153 ? 3.997 -4.213 -24.936 1.00 96.69 153 PHE A N 1
ATOM 1223 C CA . PHE A 1 153 ? 4.903 -3.336 -24.224 1.00 96.69 153 PHE A CA 1
ATOM 1224 C C . PHE A 1 153 ? 4.450 -3.062 -22.785 1.00 96.69 153 PHE A C 1
ATOM 1226 O O . PHE A 1 153 ? 5.252 -3.188 -21.862 1.00 96.69 153 PHE A O 1
ATOM 1233 N N . LEU A 1 154 ? 3.177 -2.724 -22.562 1.00 95.94 154 LEU A N 1
ATOM 1234 C CA . LEU A 1 154 ? 2.652 -2.409 -21.225 1.00 95.94 154 LEU A CA 1
ATOM 1235 C C . LEU A 1 154 ? 2.597 -3.644 -20.311 1.00 95.94 154 LEU A C 1
ATOM 1237 O O . LEU A 1 154 ? 2.869 -3.552 -19.106 1.00 95.94 154 LEU A O 1
ATOM 1241 N N . LEU A 1 155 ? 2.311 -4.811 -20.892 1.00 94.94 155 LEU A N 1
ATOM 1242 C CA . LEU A 1 155 ? 2.445 -6.107 -20.233 1.00 94.94 155 LEU A CA 1
ATOM 1243 C C . LEU A 1 155 ? 3.902 -6.372 -19.822 1.00 94.94 155 LEU A C 1
ATOM 1245 O O . LEU A 1 155 ? 4.176 -6.684 -18.661 1.00 94.94 155 LEU A O 1
ATOM 1249 N N . HIS A 1 156 ? 4.838 -6.211 -20.759 1.00 95.69 156 HIS A N 1
ATOM 1250 C CA . HIS A 1 156 ? 6.264 -6.451 -20.546 1.00 95.69 156 HIS A CA 1
ATOM 1251 C C . HIS A 1 156 ? 6.856 -5.498 -19.499 1.00 95.69 156 HIS A C 1
ATOM 1253 O O . HIS A 1 156 ? 7.535 -5.946 -18.577 1.00 95.69 156 HIS A O 1
ATOM 1259 N N . LEU A 1 157 ? 6.514 -4.209 -19.566 1.00 95.44 157 LEU A N 1
ATOM 1260 C CA . LEU A 1 157 ? 6.881 -3.207 -18.566 1.00 95.44 157 LEU A CA 1
ATOM 1261 C C . LEU A 1 157 ? 6.409 -3.624 -17.162 1.00 95.44 157 LEU A C 1
ATOM 1263 O O . LEU A 1 157 ? 7.144 -3.492 -16.182 1.00 95.44 157 LEU A O 1
ATOM 1267 N N . THR A 1 158 ? 5.184 -4.146 -17.053 1.00 95.06 158 THR A N 1
ATOM 1268 C CA . THR A 1 158 ? 4.640 -4.625 -15.776 1.00 95.06 158 THR A CA 1
ATOM 1269 C C . THR A 1 158 ? 5.398 -5.833 -15.251 1.00 95.06 158 THR A C 1
ATOM 1271 O O . THR A 1 158 ? 5.742 -5.840 -14.072 1.00 95.06 158 THR A O 1
ATOM 1274 N N . LEU A 1 159 ? 5.729 -6.801 -16.103 1.00 94.75 159 LEU A N 1
ATOM 1275 C CA . LEU A 1 159 ? 6.541 -7.958 -15.721 1.00 94.75 159 LEU A CA 1
ATOM 1276 C C . LEU A 1 159 ? 7.968 -7.580 -15.302 1.00 94.75 159 LEU A C 1
ATOM 1278 O O . LEU A 1 159 ? 8.517 -8.207 -14.397 1.00 94.75 159 LEU A O 1
ATOM 1282 N N . ASP A 1 160 ? 8.570 -6.559 -15.915 1.00 92.56 160 ASP A N 1
ATOM 1283 C CA . ASP A 1 160 ? 9.922 -6.131 -15.545 1.00 92.56 160 ASP A CA 1
ATOM 1284 C C . ASP A 1 160 ? 9.953 -5.361 -14.213 1.00 92.56 160 ASP A C 1
ATOM 1286 O O . ASP A 1 160 ? 10.839 -5.575 -13.377 1.00 92.56 160 ASP A O 1
ATOM 1290 N N . ARG A 1 161 ? 8.969 -4.482 -13.983 1.00 91.50 161 ARG A N 1
ATOM 1291 C CA . ARG A 1 161 ? 9.039 -3.474 -12.914 1.00 91.50 161 ARG A CA 1
ATOM 1292 C C . ARG A 1 161 ? 8.213 -3.793 -11.672 1.00 91.50 161 ARG A C 1
ATOM 1294 O O . ARG A 1 161 ? 8.715 -3.654 -10.553 1.00 91.50 161 ARG A O 1
ATOM 1301 N N . LEU A 1 162 ? 6.974 -4.259 -11.837 1.00 92.50 162 LEU A N 1
ATOM 1302 C CA . LEU A 1 162 ? 6.052 -4.499 -10.718 1.00 92.50 162 LEU A CA 1
ATOM 1303 C C . LEU A 1 162 ? 6.596 -5.521 -9.695 1.00 92.50 162 LEU A C 1
ATOM 1305 O O . LEU A 1 162 ? 6.501 -5.255 -8.490 1.00 92.50 162 LEU A O 1
ATOM 1309 N N . PRO A 1 163 ? 7.224 -6.643 -10.110 1.00 93.38 163 PRO A N 1
ATOM 1310 C CA . PRO A 1 163 ? 7.705 -7.657 -9.176 1.00 93.38 163 PRO A CA 1
ATOM 1311 C C . PRO A 1 163 ? 8.766 -7.163 -8.190 1.00 93.38 163 PRO A C 1
ATOM 1313 O O . PRO A 1 163 ? 8.873 -7.710 -7.099 1.00 93.38 163 PRO A O 1
ATOM 1316 N N . ALA A 1 164 ? 9.536 -6.119 -8.512 1.00 88.50 164 ALA A N 1
ATOM 1317 C CA . ALA A 1 164 ? 10.518 -5.563 -7.576 1.00 88.50 164 ALA A CA 1
ATOM 1318 C C . ALA A 1 164 ? 9.855 -4.863 -6.374 1.00 88.50 164 ALA A C 1
ATOM 1320 O O . ALA A 1 164 ? 10.433 -4.786 -5.290 1.00 88.50 164 ALA A O 1
ATOM 1321 N N . ALA A 1 165 ? 8.640 -4.343 -6.562 1.00 85.81 165 ALA A N 1
ATOM 1322 C CA . ALA A 1 165 ? 7.906 -3.629 -5.526 1.00 85.81 165 ALA A CA 1
ATOM 1323 C C . ALA A 1 165 ? 7.105 -4.577 -4.619 1.00 85.81 165 ALA A C 1
ATOM 1325 O O . ALA A 1 165 ? 7.015 -4.329 -3.415 1.00 85.81 165 ALA A O 1
ATOM 1326 N N . TYR A 1 166 ? 6.557 -5.656 -5.184 1.00 87.56 166 TYR A N 1
ATOM 1327 C CA . TYR A 1 166 ? 5.658 -6.579 -4.482 1.00 87.56 166 TYR A CA 1
ATOM 1328 C C . TYR A 1 166 ? 6.233 -7.983 -4.237 1.00 87.56 166 TYR A C 1
ATOM 1330 O O . TYR A 1 166 ? 5.664 -8.765 -3.476 1.00 87.56 166 TYR A O 1
ATOM 1338 N N . GLY A 1 167 ? 7.375 -8.306 -4.840 1.00 90.19 167 GLY A N 1
ATOM 1339 C CA . GLY A 1 167 ? 8.083 -9.571 -4.682 1.00 90.19 167 GLY A CA 1
ATOM 1340 C C . GLY A 1 167 ? 9.396 -9.452 -3.915 1.00 90.19 167 GLY A C 1
ATOM 1341 O O . GLY A 1 167 ? 9.930 -8.372 -3.668 1.00 90.19 167 GLY A O 1
ATOM 1342 N N . TRP A 1 168 ? 9.941 -10.609 -3.562 1.00 93.12 168 TRP A N 1
ATOM 1343 C CA . TRP A 1 168 ? 11.308 -10.753 -3.084 1.00 93.12 168 TRP A CA 1
ATOM 1344 C C . TRP A 1 168 ? 12.275 -10.694 -4.260 1.00 93.12 168 TRP A C 1
ATOM 1346 O O . TRP A 1 168 ? 11.971 -11.227 -5.325 1.00 93.12 168 TRP A O 1
ATOM 1356 N N . SER A 1 169 ? 13.440 -10.078 -4.073 1.00 95.06 169 SER A N 1
ATOM 1357 C CA . SER A 1 169 ? 14.438 -9.930 -5.135 1.00 95.06 169 SER A CA 1
ATOM 1358 C C . SER A 1 169 ? 15.836 -10.356 -4.692 1.00 95.06 169 SER A C 1
ATOM 1360 O O . SER A 1 169 ? 16.247 -10.092 -3.559 1.00 95.06 169 SER A O 1
ATOM 1362 N N . LEU A 1 170 ? 16.577 -10.968 -5.616 1.00 96.00 170 LEU A N 1
ATOM 1363 C CA . LEU A 1 170 ? 18.013 -11.237 -5.531 1.00 96.00 170 LEU A CA 1
ATOM 1364 C C . LEU A 1 170 ? 18.691 -10.756 -6.814 1.00 96.00 170 LEU A C 1
ATOM 1366 O O . LEU A 1 170 ? 18.277 -11.116 -7.915 1.00 96.00 170 LEU A O 1
ATOM 1370 N N . THR A 1 171 ? 19.744 -9.957 -6.670 1.00 93.94 171 THR A N 1
ATOM 1371 C CA . THR A 1 171 ? 20.506 -9.383 -7.788 1.00 93.94 171 THR A CA 1
ATOM 1372 C C . THR A 1 171 ? 21.936 -9.898 -7.766 1.00 93.94 171 THR A C 1
ATOM 1374 O O . THR A 1 171 ? 22.609 -9.802 -6.739 1.00 93.94 171 THR A O 1
ATOM 1377 N N . PHE A 1 172 ? 22.424 -10.378 -8.905 1.00 92.88 172 PHE A N 1
ATOM 1378 C CA . PHE A 1 172 ? 23.763 -10.941 -9.041 1.00 92.88 172 PHE A CA 1
ATOM 1379 C C . PHE A 1 172 ? 24.590 -10.111 -10.017 1.00 92.88 172 PHE A C 1
ATOM 1381 O O . PHE A 1 172 ? 24.123 -9.767 -11.101 1.00 92.88 172 PHE A O 1
ATOM 1388 N N . GLY A 1 173 ? 25.815 -9.771 -9.612 1.00 89.62 173 GLY A N 1
ATOM 1389 C CA . GLY A 1 173 ? 26.772 -9.069 -10.465 1.00 89.62 173 GLY A CA 1
ATOM 1390 C C . GLY A 1 173 ? 27.416 -9.984 -11.518 1.00 89.62 173 GLY A C 1
ATOM 1391 O O . GLY A 1 173 ? 27.218 -11.203 -11.481 1.00 89.62 173 GLY A O 1
ATOM 1392 N N . PRO A 1 174 ? 28.221 -9.418 -12.435 1.00 86.00 174 PRO A N 1
ATOM 1393 C CA . PRO A 1 174 ? 28.822 -10.156 -13.549 1.00 86.00 174 PRO A CA 1
ATOM 1394 C C . PRO A 1 174 ? 29.645 -11.379 -13.138 1.00 86.00 174 PRO A C 1
ATOM 1396 O O . PRO A 1 174 ? 29.585 -12.400 -13.815 1.00 86.00 174 PRO A O 1
ATOM 1399 N N . ASP A 1 175 ? 30.336 -11.315 -11.999 1.00 85.25 175 ASP A N 1
ATOM 1400 C CA . ASP A 1 175 ? 31.185 -12.410 -11.511 1.00 85.25 175 ASP A CA 1
ATOM 1401 C C . ASP A 1 175 ? 30.395 -13.684 -11.170 1.00 85.25 175 ASP A C 1
ATOM 1403 O O . ASP A 1 175 ? 30.920 -14.791 -11.270 1.00 85.25 175 ASP A O 1
ATOM 1407 N N . ALA A 1 176 ? 29.126 -13.542 -10.776 1.00 83.19 176 ALA A N 1
ATOM 1408 C CA . ALA A 1 176 ? 28.256 -14.665 -10.433 1.00 83.19 176 ALA A CA 1
ATOM 1409 C C . ALA A 1 176 ? 27.475 -15.202 -11.646 1.00 83.19 176 ALA A C 1
ATOM 1411 O O . ALA A 1 176 ? 27.058 -16.357 -11.645 1.00 83.19 176 ALA A O 1
ATOM 1412 N N . ALA A 1 177 ? 27.293 -14.396 -12.695 1.00 81.00 177 ALA A N 1
ATOM 1413 C CA . ALA A 1 177 ? 26.492 -14.718 -13.877 1.00 81.00 177 ALA A CA 1
ATOM 1414 C C . ALA A 1 177 ? 27.332 -15.323 -15.022 1.00 81.00 177 ALA A C 1
ATOM 1416 O O . ALA A 1 177 ? 27.245 -14.903 -16.176 1.00 81.00 177 ALA A O 1
ATOM 1417 N N . GLY A 1 178 ? 28.173 -16.309 -14.697 1.00 85.06 178 GLY A N 1
ATOM 1418 C CA . GLY A 1 178 ? 29.020 -16.994 -15.675 1.00 85.06 178 GLY A CA 1
ATOM 1419 C C . GLY A 1 178 ? 28.235 -17.825 -16.702 1.00 85.06 178 GLY A C 1
ATOM 1420 O O . GLY A 1 178 ? 27.040 -18.086 -16.549 1.00 85.06 178 GLY A O 1
ATOM 1421 N N . ALA A 1 179 ? 28.931 -18.303 -17.739 1.00 87.56 179 ALA A N 1
ATOM 1422 C CA . ALA A 1 179 ? 28.329 -19.072 -18.835 1.00 87.56 179 ALA A CA 1
ATOM 1423 C C . ALA A 1 179 ? 27.528 -20.300 -18.356 1.00 87.56 179 ALA A C 1
ATOM 1425 O O . ALA A 1 179 ? 26.435 -20.547 -18.862 1.00 87.56 179 ALA A O 1
ATOM 1426 N N . ASP A 1 180 ? 28.019 -21.012 -17.337 1.00 93.00 180 ASP A N 1
ATOM 1427 C CA . ASP A 1 180 ? 27.352 -22.196 -16.781 1.00 93.00 180 ASP A CA 1
ATOM 1428 C C . ASP A 1 180 ? 26.005 -21.862 -16.117 1.00 93.00 180 ASP A C 1
ATOM 1430 O O . ASP A 1 180 ? 25.056 -22.642 -16.195 1.00 93.00 180 ASP A O 1
ATOM 1434 N N . VAL A 1 181 ? 25.903 -20.695 -15.469 1.00 94.25 181 VAL A N 1
ATOM 1435 C CA . VAL A 1 181 ? 24.651 -20.214 -14.859 1.00 94.25 181 VAL A CA 1
ATOM 1436 C C . VAL A 1 181 ? 23.643 -19.878 -15.950 1.00 94.25 181 VAL A C 1
ATOM 1438 O O . VAL A 1 181 ? 22.490 -20.290 -15.867 1.00 94.25 181 VAL A O 1
ATOM 1441 N N . VAL A 1 182 ? 24.081 -19.178 -16.999 1.00 91.56 182 VAL A N 1
ATOM 1442 C CA . VAL A 1 182 ? 23.228 -18.836 -18.147 1.00 91.56 182 VAL A CA 1
ATOM 1443 C C . VAL A 1 182 ? 22.756 -20.093 -18.881 1.00 91.56 182 VAL A C 1
ATOM 1445 O O . VAL A 1 182 ? 21.612 -20.149 -19.329 1.00 91.56 182 VAL A O 1
ATOM 1448 N N . GLN A 1 183 ? 23.606 -21.117 -18.989 1.00 94.06 183 GLN A N 1
ATOM 1449 C CA . GLN A 1 183 ? 23.211 -22.403 -19.555 1.00 94.06 183 GLN A CA 1
ATOM 1450 C C . GLN A 1 183 ? 22.119 -23.067 -18.708 1.00 94.06 183 GLN A C 1
ATOM 1452 O O . GLN A 1 183 ? 21.058 -23.389 -19.241 1.00 94.06 183 GLN A O 1
ATOM 145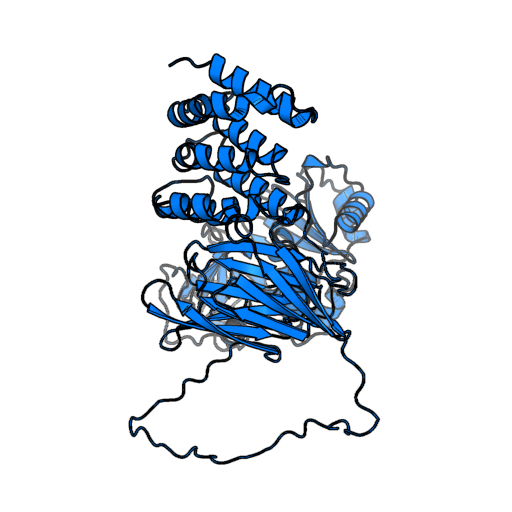7 N N . ARG A 1 184 ? 22.332 -23.198 -17.392 1.00 96.31 184 ARG A N 1
ATOM 1458 C CA . ARG A 1 184 ? 21.322 -23.751 -16.475 1.00 96.31 184 ARG A CA 1
ATOM 1459 C C . ARG A 1 184 ? 20.015 -22.966 -16.513 1.00 96.31 184 ARG A C 1
ATOM 1461 O O . ARG A 1 184 ? 18.952 -23.574 -16.506 1.00 96.31 184 ARG A O 1
ATOM 1468 N N . LEU A 1 185 ? 20.090 -21.638 -16.608 1.00 95.44 185 LEU A N 1
ATOM 1469 C CA . LEU A 1 185 ? 18.920 -20.777 -16.743 1.00 95.44 185 LEU A CA 1
ATOM 1470 C C . LEU A 1 185 ? 18.091 -21.144 -17.974 1.00 95.44 185 LEU A C 1
ATOM 1472 O O . LEU A 1 185 ? 16.888 -21.337 -17.854 1.00 95.44 185 LEU A O 1
ATOM 1476 N N . ARG A 1 186 ? 18.728 -21.292 -19.139 1.00 92.31 186 ARG A N 1
ATOM 1477 C CA . ARG A 1 186 ? 18.035 -21.668 -20.383 1.00 92.31 186 ARG A CA 1
ATOM 1478 C C . ARG A 1 186 ? 17.444 -23.075 -20.337 1.00 92.31 186 ARG A C 1
ATOM 1480 O O . ARG A 1 186 ? 16.416 -23.314 -20.958 1.00 92.31 186 ARG A O 1
ATOM 1487 N N . GLU A 1 187 ? 18.096 -23.998 -19.635 1.00 94.06 187 GLU A N 1
ATOM 1488 C CA . GLU A 1 187 ? 17.634 -25.384 -19.499 1.00 94.06 187 GLU A CA 1
ATOM 1489 C C . GLU A 1 187 ? 16.456 -25.522 -18.523 1.00 94.06 187 GLU A C 1
ATOM 1491 O O . GLU A 1 187 ? 15.595 -26.377 -18.722 1.00 94.06 187 GLU A O 1
ATOM 1496 N N . GLN A 1 188 ? 16.411 -24.698 -17.473 1.00 93.81 188 GLN A N 1
ATOM 1497 C CA . GLN A 1 188 ? 15.478 -24.865 -16.353 1.00 93.81 188 GLN A CA 1
ATOM 1498 C C . GLN A 1 188 ? 14.344 -23.835 -16.326 1.00 93.81 188 GLN A C 1
ATOM 1500 O O . GLN A 1 188 ? 13.284 -24.109 -15.764 1.00 93.81 188 GLN A O 1
ATOM 1505 N N . CYS A 1 189 ? 14.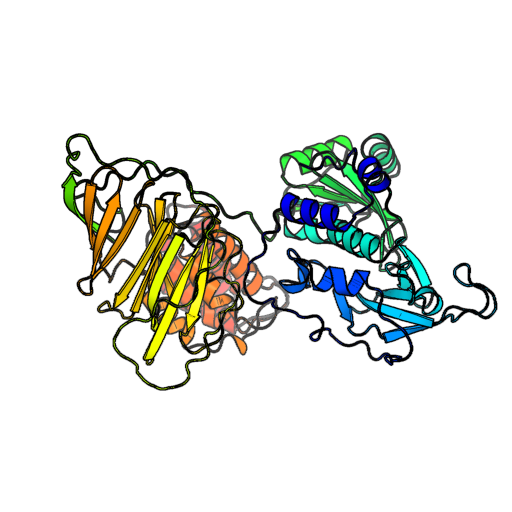546 -22.657 -16.918 1.00 94.69 189 CYS A N 1
ATOM 1506 C CA . CYS A 1 189 ? 13.567 -21.577 -16.946 1.00 94.69 189 CYS A CA 1
ATOM 1507 C C . CYS A 1 189 ? 13.330 -21.133 -18.399 1.00 94.69 189 CYS A C 1
ATOM 1509 O O . CYS A 1 189 ? 14.172 -20.437 -18.982 1.00 94.69 189 CYS A O 1
ATOM 1511 N N . PRO A 1 190 ? 12.198 -21.513 -19.014 1.00 94.88 190 PRO A N 1
ATOM 1512 C CA . PRO A 1 190 ? 11.899 -21.112 -20.382 1.00 94.88 190 PRO A CA 1
ATOM 1513 C C . PRO A 1 190 ? 11.724 -19.595 -20.496 1.00 94.88 190 PRO A C 1
ATOM 1515 O O . PRO A 1 190 ? 11.294 -18.923 -19.556 1.00 94.88 190 PRO A O 1
ATOM 1518 N N . GLU A 1 191 ? 12.059 -19.054 -21.665 1.00 95.69 191 GLU A N 1
ATOM 1519 C CA . GLU A 1 191 ? 11.807 -17.649 -21.996 1.00 95.69 191 GLU A CA 1
ATOM 1520 C C . GLU A 1 191 ? 10.300 -17.372 -22.062 1.00 95.69 191 GLU A C 1
ATOM 1522 O O . GLU A 1 191 ? 9.520 -18.224 -22.485 1.00 95.69 191 GLU A O 1
ATOM 1527 N N . LEU A 1 192 ? 9.880 -16.159 -21.695 1.00 93.38 192 LEU A N 1
ATOM 1528 C CA . LEU A 1 192 ? 8.461 -15.775 -21.671 1.00 93.38 192 LEU A CA 1
ATOM 1529 C C . LEU A 1 192 ? 7.845 -15.536 -23.063 1.00 93.38 192 LEU A C 1
ATOM 1531 O O . LEU A 1 192 ? 6.650 -15.268 -23.158 1.00 93.38 192 LEU A O 1
ATOM 1535 N N . GLY A 1 193 ? 8.631 -15.613 -24.142 1.00 92.25 193 GLY A N 1
ATOM 1536 C CA . GLY A 1 193 ? 8.178 -15.342 -25.517 1.00 92.25 193 GLY A CA 1
ATOM 1537 C C . GLY A 1 193 ? 8.118 -13.852 -25.893 1.00 92.25 193 GLY A C 1
ATOM 1538 O O . GLY A 1 193 ? 7.763 -13.503 -27.027 1.00 92.25 193 GLY A O 1
ATOM 1539 N N . LEU A 1 194 ? 8.501 -12.971 -24.966 1.00 93.81 194 LEU A N 1
ATOM 1540 C CA . LEU A 1 194 ? 8.639 -11.533 -25.185 1.00 93.81 194 LEU A CA 1
ATOM 1541 C C . LEU A 1 194 ? 9.995 -11.212 -25.843 1.00 93.81 194 LEU A C 1
ATOM 1543 O O . LEU A 1 194 ? 10.984 -11.893 -25.564 1.00 93.81 194 LEU A O 1
ATOM 1547 N N . PRO A 1 195 ? 10.072 -10.190 -26.715 1.00 94.94 195 PRO A N 1
ATOM 1548 C CA . PRO A 1 195 ? 11.358 -9.665 -27.177 1.00 94.94 195 PRO A CA 1
ATOM 1549 C C . PRO A 1 195 ? 12.207 -9.149 -25.997 1.00 94.94 195 PRO A C 1
ATOM 1551 O O . PRO A 1 195 ? 11.643 -8.802 -24.961 1.00 94.94 195 PRO A O 1
ATOM 1554 N N . PRO A 1 196 ? 13.548 -9.077 -26.116 1.00 95.06 196 PRO A N 1
ATOM 1555 C CA . PRO A 1 196 ? 14.396 -8.612 -25.019 1.00 95.06 196 PRO A CA 1
ATOM 1556 C C . PRO A 1 196 ? 14.113 -7.154 -24.639 1.00 95.06 196 PRO A C 1
ATOM 1558 O O . PRO A 1 196 ? 14.094 -6.287 -25.515 1.00 95.06 196 PRO A O 1
ATOM 1561 N N . TRP A 1 197 ? 13.969 -6.878 -23.341 1.00 94.75 197 TRP A N 1
ATOM 1562 C CA . TRP A 1 197 ? 13.780 -5.531 -22.803 1.00 94.75 197 TRP A CA 1
ATOM 1563 C C . TRP A 1 197 ? 15.015 -4.668 -23.066 1.00 94.75 197 TRP A C 1
ATOM 1565 O O . TRP A 1 197 ? 16.116 -5.038 -22.655 1.00 94.75 197 TRP A O 1
ATOM 1575 N N . GLN A 1 198 ? 14.843 -3.540 -23.756 1.00 91.56 198 GLN A N 1
ATOM 1576 C CA . GLN A 1 198 ? 15.938 -2.651 -24.141 1.00 91.56 198 GLN A CA 1
ATOM 1577 C C . GLN A 1 198 ? 15.992 -1.438 -23.211 1.00 91.56 198 GLN A C 1
ATOM 1579 O O . GLN A 1 198 ? 15.069 -0.626 -23.191 1.00 91.56 198 GLN A O 1
ATOM 1584 N N . GLU A 1 199 ? 17.092 -1.271 -22.480 1.00 85.31 199 GLU A N 1
ATOM 1585 C CA . GLU A 1 199 ? 17.248 -0.132 -21.570 1.00 85.31 199 GLU A CA 1
ATOM 1586 C C . GLU A 1 199 ? 18.719 0.117 -21.228 1.00 85.31 199 GLU A C 1
ATOM 1588 O O . GLU A 1 199 ? 19.462 -0.829 -20.983 1.00 85.31 199 GLU A O 1
ATOM 1593 N N . MET A 1 200 ? 19.166 1.381 -21.215 1.00 77.12 200 MET A N 1
ATOM 1594 C CA . MET A 1 200 ? 20.523 1.771 -20.777 1.00 77.12 200 MET A CA 1
ATOM 1595 C C . MET A 1 200 ? 21.677 0.933 -21.376 1.00 77.12 200 MET A C 1
ATOM 1597 O O . MET A 1 200 ? 22.690 0.664 -20.729 1.00 77.12 200 MET A O 1
ATOM 1601 N N . GLY A 1 201 ? 21.541 0.500 -22.631 1.00 78.06 201 GLY A N 1
ATOM 1602 C CA . GLY A 1 201 ? 22.561 -0.313 -23.298 1.00 78.06 201 GLY A CA 1
ATOM 1603 C C . GLY A 1 201 ? 22.488 -1.822 -23.016 1.00 78.06 201 GLY A C 1
ATOM 1604 O O . GLY A 1 201 ? 23.350 -2.558 -23.499 1.00 78.06 201 GLY A O 1
ATOM 1605 N N . VAL A 1 202 ? 21.478 -2.273 -22.273 1.00 86.12 202 VAL A N 1
ATOM 1606 C CA . VAL A 1 202 ? 21.215 -3.667 -21.896 1.00 86.12 202 VAL A CA 1
ATOM 1607 C C . VAL A 1 202 ? 20.043 -4.216 -22.703 1.00 86.12 202 VAL A C 1
ATOM 1609 O O . VAL A 1 202 ? 19.048 -3.520 -22.897 1.00 86.12 202 VAL A O 1
ATOM 1612 N N . ASP A 1 203 ? 20.151 -5.468 -23.154 1.00 90.50 203 ASP A N 1
ATOM 1613 C CA . ASP A 1 203 ? 19.043 -6.232 -23.734 1.00 90.50 203 ASP A CA 1
ATOM 1614 C C . ASP A 1 203 ? 18.703 -7.456 -22.865 1.00 90.50 203 ASP A C 1
ATOM 1616 O O . ASP A 1 203 ? 19.289 -8.541 -22.983 1.00 90.50 203 ASP A O 1
ATOM 1620 N N . ALA A 1 204 ? 17.741 -7.279 -21.959 1.00 93.62 204 ALA A N 1
ATOM 1621 C CA . ALA A 1 204 ? 17.395 -8.272 -20.951 1.00 93.62 204 ALA A CA 1
ATOM 1622 C C . ALA A 1 204 ? 16.346 -9.277 -21.442 1.00 93.62 204 ALA A C 1
ATOM 1624 O O . ALA A 1 204 ? 15.281 -8.900 -21.924 1.00 93.62 204 ALA A O 1
ATOM 1625 N N . VAL A 1 205 ? 16.638 -10.570 -21.306 1.00 95.50 205 VAL A N 1
ATOM 1626 C CA . VAL A 1 205 ? 15.694 -11.658 -21.606 1.00 95.50 205 VAL A CA 1
ATOM 1627 C C . VAL A 1 205 ? 14.993 -12.079 -20.323 1.00 95.50 205 VAL A C 1
ATOM 1629 O O . VAL A 1 205 ? 15.648 -12.275 -19.299 1.00 95.50 205 VAL A O 1
ATOM 1632 N N . LEU A 1 206 ? 13.671 -12.235 -20.374 1.00 96.25 206 LEU A N 1
ATOM 1633 C CA . LEU A 1 206 ? 12.876 -12.647 -19.224 1.00 96.25 206 LEU A CA 1
ATOM 1634 C C . LEU A 1 206 ? 12.555 -14.146 -19.295 1.00 96.25 206 LEU A C 1
ATOM 1636 O O . LEU A 1 206 ? 11.999 -14.630 -20.284 1.00 96.25 206 LEU A O 1
ATOM 1640 N N . HIS A 1 207 ? 12.886 -14.861 -18.223 1.00 96.81 207 HIS A N 1
ATOM 1641 C CA . HIS A 1 207 ? 12.671 -16.295 -18.042 1.00 96.81 207 HIS A CA 1
ATOM 1642 C C . HIS A 1 207 ? 11.682 -16.570 -16.905 1.00 96.81 207 HIS A C 1
ATOM 1644 O O . HIS A 1 207 ? 11.604 -15.807 -15.938 1.00 96.81 207 HIS A O 1
ATOM 1650 N N . GLY A 1 208 ? 10.931 -17.666 -17.014 1.00 94.50 208 GLY A N 1
ATOM 1651 C CA . GLY A 1 208 ? 9.837 -18.001 -16.107 1.00 94.50 208 GLY A CA 1
ATOM 1652 C C . GLY A 1 208 ? 10.094 -19.240 -15.255 1.00 94.50 208 GLY A C 1
ATOM 1653 O O . GLY A 1 208 ? 10.628 -20.238 -15.729 1.00 94.50 208 GLY A O 1
ATOM 1654 N N . ALA A 1 209 ? 9.652 -19.186 -14.000 1.00 92.12 209 ALA A N 1
ATOM 1655 C CA . ALA A 1 209 ? 9.576 -20.299 -13.056 1.00 92.12 209 ALA A CA 1
ATOM 1656 C C . ALA A 1 209 ? 8.219 -20.253 -12.309 1.00 92.12 209 ALA A C 1
ATOM 1658 O O . ALA A 1 209 ? 7.569 -19.209 -12.305 1.00 92.12 209 ALA A O 1
ATOM 1659 N N . PRO A 1 210 ? 7.748 -21.334 -11.656 1.00 86.25 210 PRO A N 1
ATOM 1660 C CA . PRO A 1 210 ? 6.380 -21.405 -11.113 1.00 86.25 210 PRO A CA 1
ATOM 1661 C C . PRO A 1 210 ? 5.927 -20.222 -10.241 1.00 86.25 210 PRO A C 1
ATOM 1663 O O . PRO A 1 210 ? 4.777 -19.805 -10.324 1.00 86.25 210 PRO A O 1
ATOM 1666 N N . ASP A 1 211 ? 6.837 -19.651 -9.450 1.00 90.44 211 ASP A N 1
ATOM 1667 C CA . ASP A 1 211 ? 6.575 -18.536 -8.531 1.00 90.44 211 ASP A CA 1
ATOM 1668 C C . ASP A 1 211 ? 7.563 -17.371 -8.701 1.00 90.44 211 ASP A C 1
ATOM 1670 O O . ASP A 1 211 ? 7.692 -16.523 -7.808 1.00 90.44 211 ASP A O 1
ATOM 1674 N N . ALA A 1 212 ? 8.300 -17.347 -9.815 1.00 94.56 212 ALA A N 1
ATOM 1675 C CA . ALA A 1 212 ? 9.405 -16.421 -10.006 1.00 94.56 212 ALA A CA 1
ATOM 1676 C C . ALA A 1 212 ? 9.666 -16.072 -11.475 1.00 94.56 212 ALA A C 1
ATOM 1678 O O . ALA A 1 212 ? 9.362 -16.826 -12.397 1.00 94.56 212 ALA A O 1
ATOM 1679 N N . LEU A 1 213 ? 10.291 -14.916 -11.656 1.00 96.81 213 LEU A N 1
ATOM 1680 C CA . LEU A 1 213 ? 10.827 -14.414 -12.907 1.00 96.81 213 LEU A CA 1
ATOM 1681 C C . LEU A 1 213 ? 12.335 -14.254 -12.756 1.00 96.81 213 LEU A C 1
ATOM 1683 O O . LEU A 1 213 ? 12.816 -13.795 -11.717 1.00 96.81 213 LEU A O 1
ATOM 1687 N N . VAL A 1 214 ? 13.077 -14.594 -13.803 1.00 97.00 214 VAL A N 1
ATOM 1688 C CA . VAL A 1 214 ? 14.518 -14.357 -13.871 1.00 97.00 214 VAL A CA 1
ATOM 1689 C C . VAL A 1 214 ? 14.804 -13.464 -15.066 1.00 97.00 214 VAL A C 1
ATOM 1691 O O . VAL A 1 214 ? 14.572 -13.852 -16.207 1.00 97.00 214 VAL A O 1
ATOM 1694 N N . SER A 1 215 ? 15.298 -12.259 -14.804 1.00 95.94 215 SER A N 1
ATOM 1695 C CA . SER A 1 215 ? 15.792 -11.358 -15.841 1.00 95.94 215 SER A CA 1
ATOM 1696 C C . SER A 1 215 ? 17.274 -11.627 -16.073 1.00 95.94 215 SER A C 1
ATOM 1698 O O . SER A 1 215 ? 18.060 -11.652 -15.122 1.00 95.94 215 SER A O 1
ATOM 1700 N N . HIS A 1 216 ? 17.638 -11.844 -17.334 1.00 95.31 216 HIS A N 1
ATOM 1701 C CA . HIS A 1 216 ? 19.008 -12.028 -17.786 1.00 95.31 216 HIS A CA 1
ATOM 1702 C C . HIS A 1 216 ? 19.427 -10.857 -18.681 1.00 95.31 216 HIS A C 1
ATOM 1704 O O . HIS A 1 216 ? 19.149 -10.845 -19.882 1.00 95.31 216 HIS A O 1
ATOM 1710 N N . GLY A 1 217 ? 20.096 -9.869 -18.088 1.00 92.94 217 GLY A N 1
ATOM 1711 C CA . GLY A 1 217 ? 20.637 -8.697 -18.772 1.00 92.94 217 GLY A CA 1
ATOM 1712 C C . GLY A 1 217 ? 21.926 -9.019 -19.522 1.00 92.94 217 GLY A C 1
ATOM 1713 O O . GLY A 1 217 ? 22.879 -9.525 -18.929 1.00 92.94 217 GLY A O 1
ATOM 1714 N N . ARG A 1 218 ? 21.979 -8.694 -20.817 1.00 88.56 218 ARG A N 1
ATOM 1715 C CA . ARG A 1 218 ? 23.174 -8.859 -21.656 1.00 88.56 218 ARG A CA 1
ATOM 1716 C C . ARG A 1 218 ? 23.680 -7.490 -22.125 1.00 88.56 218 ARG A C 1
ATOM 1718 O O . ARG A 1 218 ? 22.941 -6.509 -22.138 1.00 88.56 218 ARG A O 1
ATOM 1725 N N . GLY A 1 219 ? 24.963 -7.418 -22.476 1.00 77.62 219 GLY A N 1
ATOM 1726 C CA . GLY A 1 219 ? 25.634 -6.172 -22.859 1.00 77.62 219 GLY A CA 1
ATOM 1727 C C . GLY A 1 219 ? 26.458 -5.546 -21.730 1.00 77.62 219 GLY A C 1
ATOM 1728 O O . GLY A 1 219 ? 26.345 -5.907 -20.561 1.00 77.62 219 GLY A O 1
ATOM 1729 N N . SER A 1 220 ? 27.331 -4.605 -22.091 1.00 69.69 220 SER A N 1
ATOM 1730 C CA . SER A 1 220 ? 28.302 -3.994 -21.170 1.00 69.69 220 SER A CA 1
ATOM 1731 C C . SER A 1 220 ? 27.676 -3.097 -20.095 1.00 69.69 220 SER A C 1
ATOM 1733 O O . SER A 1 220 ? 28.345 -2.787 -19.113 1.00 69.69 220 SER A O 1
ATOM 1735 N N . GLY A 1 221 ? 26.411 -2.694 -20.258 1.00 71.50 221 GLY A N 1
ATOM 1736 C CA . GLY A 1 221 ? 25.660 -1.900 -19.278 1.00 71.50 221 GLY A CA 1
ATOM 1737 C C . GLY A 1 221 ? 25.020 -2.714 -18.146 1.00 71.50 221 GLY A C 1
ATOM 1738 O O . GLY A 1 221 ? 24.466 -2.131 -17.216 1.00 71.50 221 GLY A O 1
ATOM 1739 N N . ALA A 1 222 ? 25.071 -4.051 -18.195 1.00 82.69 222 ALA A N 1
ATOM 1740 C CA . ALA A 1 222 ? 24.362 -4.909 -17.248 1.00 82.69 222 ALA A CA 1
ATOM 1741 C C . ALA A 1 222 ? 25.111 -5.004 -15.906 1.00 82.69 222 ALA A C 1
ATOM 1743 O O . ALA A 1 222 ? 25.893 -5.923 -15.672 1.00 82.69 222 ALA A O 1
ATOM 1744 N N . ALA A 1 223 ? 24.856 -4.058 -14.998 1.00 82.00 223 ALA A N 1
ATOM 1745 C CA . ALA A 1 223 ? 25.424 -4.079 -13.644 1.00 82.00 223 ALA A CA 1
ATOM 1746 C C . ALA A 1 223 ? 24.980 -5.311 -12.831 1.00 82.00 223 ALA A C 1
ATOM 1748 O O . ALA A 1 223 ? 25.731 -5.816 -11.995 1.00 82.00 223 ALA A O 1
ATOM 1749 N N . HIS A 1 224 ? 23.774 -5.815 -13.112 1.00 88.44 224 HIS A N 1
ATOM 1750 C CA . HIS A 1 224 ? 23.221 -7.031 -12.523 1.00 88.44 224 HIS A CA 1
ATOM 1751 C C . HIS A 1 224 ? 22.716 -7.970 -13.627 1.00 88.44 224 HIS A C 1
ATOM 1753 O O . HIS A 1 224 ? 21.532 -7.926 -13.962 1.00 88.44 224 HIS A O 1
ATOM 1759 N N . PRO A 1 225 ? 23.590 -8.796 -14.234 1.00 90.44 225 PRO A N 1
ATOM 1760 C CA . PRO A 1 225 ? 23.206 -9.631 -15.369 1.00 90.44 225 PRO A CA 1
ATOM 1761 C C . PRO A 1 225 ? 22.159 -10.689 -15.041 1.00 90.44 225 PRO A C 1
ATOM 1763 O O . PRO A 1 225 ? 21.456 -11.111 -15.945 1.00 90.44 225 PRO A O 1
ATOM 1766 N N . VAL A 1 226 ? 22.028 -11.115 -13.781 1.00 94.81 226 VAL A N 1
ATOM 1767 C CA . VAL A 1 226 ? 20.955 -12.022 -13.352 1.00 94.81 226 VAL A CA 1
ATOM 1768 C C . VAL A 1 226 ? 20.201 -11.396 -12.188 1.00 94.81 226 VAL A C 1
ATOM 1770 O O . VAL A 1 226 ? 20.787 -11.074 -11.152 1.00 94.81 226 VAL A O 1
ATOM 1773 N N . VAL A 1 227 ? 18.889 -11.247 -12.348 1.00 95.56 227 VAL A N 1
ATOM 1774 C CA . VAL A 1 227 ? 17.982 -10.761 -11.305 1.00 95.56 227 VAL A CA 1
ATOM 1775 C C . VAL A 1 227 ? 16.831 -11.743 -11.153 1.00 95.56 227 VAL A C 1
ATOM 1777 O O . VAL A 1 227 ? 16.073 -11.957 -12.094 1.00 95.56 227 VAL A O 1
ATOM 1780 N N . ILE A 1 228 ? 16.684 -12.320 -9.964 1.00 97.44 228 ILE A N 1
ATOM 1781 C CA . ILE A 1 228 ? 15.578 -13.218 -9.621 1.00 97.44 228 ILE A CA 1
ATOM 1782 C C . ILE A 1 228 ? 14.547 -12.413 -8.836 1.00 97.44 228 ILE A C 1
ATOM 1784 O O . ILE A 1 228 ? 14.893 -11.774 -7.841 1.00 97.44 228 ILE A O 1
ATOM 1788 N N . ARG A 1 229 ? 13.285 -12.463 -9.260 1.00 97.06 229 ARG A N 1
ATOM 1789 C CA . ARG A 1 229 ? 12.143 -11.871 -8.556 1.00 97.06 229 ARG A CA 1
ATOM 1790 C C . ARG A 1 229 ? 11.122 -12.960 -8.278 1.00 97.06 229 ARG A C 1
ATOM 1792 O O . ARG A 1 229 ? 10.695 -13.633 -9.207 1.00 97.06 229 ARG A O 1
ATOM 1799 N N . ALA A 1 230 ? 10.731 -13.148 -7.025 1.00 95.00 230 ALA A N 1
ATOM 1800 C CA . ALA A 1 230 ? 9.853 -14.241 -6.619 1.00 95.00 230 ALA A CA 1
ATOM 1801 C C . ALA A 1 230 ? 8.751 -13.771 -5.673 1.00 95.00 230 ALA A C 1
ATOM 1803 O O . ALA A 1 230 ? 8.935 -12.848 -4.880 1.00 95.00 230 ALA A O 1
ATOM 1804 N N . ARG A 1 231 ? 7.597 -14.436 -5.714 1.00 90.25 231 ARG A N 1
ATOM 1805 C CA . ARG A 1 231 ? 6.444 -14.076 -4.870 1.00 90.25 231 ARG A CA 1
ATOM 1806 C C . ARG A 1 231 ? 6.671 -14.339 -3.388 1.00 90.25 231 ARG A C 1
ATOM 1808 O O . ARG A 1 231 ? 6.098 -13.673 -2.532 1.00 90.25 231 ARG A O 1
ATOM 1815 N N . ASN A 1 232 ? 7.503 -15.322 -3.079 1.00 89.44 232 ASN A N 1
ATOM 1816 C CA . ASN A 1 232 ? 7.853 -15.697 -1.722 1.00 89.44 232 ASN A CA 1
ATOM 1817 C C . ASN A 1 232 ? 9.339 -16.070 -1.651 1.00 89.44 232 ASN A C 1
ATOM 1819 O O . ASN A 1 232 ? 9.985 -16.321 -2.672 1.00 89.44 232 ASN A O 1
ATOM 1823 N N . ARG A 1 233 ? 9.884 -16.075 -0.432 1.00 91.31 233 ARG A N 1
ATOM 1824 C CA . ARG A 1 233 ? 11.308 -16.335 -0.200 1.00 91.31 233 ARG A CA 1
ATOM 1825 C C . ARG A 1 233 ? 11.707 -17.773 -0.548 1.00 91.31 233 ARG A C 1
ATOM 1827 O O . ARG A 1 233 ? 12.828 -17.976 -0.992 1.00 91.31 233 ARG A O 1
ATOM 1834 N N . ASP A 1 234 ? 10.803 -18.741 -0.413 1.00 92.94 234 ASP A N 1
ATOM 1835 C CA . ASP A 1 234 ? 11.092 -20.146 -0.725 1.00 92.94 234 ASP A CA 1
ATOM 1836 C C . ASP A 1 234 ? 11.292 -20.348 -2.232 1.00 92.94 234 ASP A C 1
ATOM 1838 O O . ASP A 1 234 ? 12.260 -20.974 -2.651 1.00 92.94 234 ASP A O 1
ATOM 1842 N N . ALA A 1 235 ? 10.442 -19.735 -3.057 1.00 94.00 235 ALA A N 1
ATOM 1843 C CA . ALA A 1 235 ? 10.587 -19.713 -4.508 1.00 94.00 235 ALA A CA 1
ATOM 1844 C C . ALA A 1 235 ? 11.859 -18.979 -4.956 1.00 94.00 235 ALA A C 1
ATOM 1846 O O . ALA A 1 235 ? 12.538 -19.432 -5.876 1.00 94.00 235 ALA A O 1
ATOM 1847 N N . LEU A 1 236 ? 12.205 -17.870 -4.289 1.00 95.94 236 LEU A N 1
ATOM 1848 C CA . LEU A 1 236 ? 13.449 -17.137 -4.538 1.00 95.94 236 LEU A CA 1
ATOM 1849 C C . LEU A 1 236 ? 14.672 -18.042 -4.332 1.00 95.94 236 LEU A C 1
ATOM 1851 O O . LEU A 1 236 ? 15.534 -18.128 -5.205 1.00 95.94 236 LEU A O 1
ATOM 1855 N N . THR A 1 237 ? 14.705 -18.731 -3.188 1.00 96.12 237 THR A N 1
ATOM 1856 C CA . THR A 1 237 ? 15.752 -19.687 -2.814 1.00 96.12 237 THR A CA 1
ATOM 1857 C C . THR A 1 237 ? 15.806 -20.844 -3.803 1.00 96.12 237 THR A C 1
ATOM 1859 O O . THR A 1 237 ? 16.866 -21.112 -4.357 1.00 96.12 237 THR A O 1
ATOM 1862 N N . ALA A 1 238 ? 14.667 -21.474 -4.103 1.00 95.94 238 ALA A N 1
ATOM 1863 C CA . ALA A 1 238 ? 14.603 -22.621 -5.004 1.00 95.94 238 ALA A CA 1
ATOM 1864 C C . ALA A 1 238 ? 15.177 -22.301 -6.394 1.00 95.94 238 ALA A C 1
ATOM 1866 O O . ALA A 1 238 ? 15.955 -23.085 -6.937 1.00 95.94 238 ALA A O 1
ATOM 1867 N N . VAL A 1 239 ? 14.851 -21.130 -6.957 1.00 96.56 239 VAL A N 1
ATOM 1868 C CA . VAL A 1 239 ? 15.419 -20.710 -8.246 1.00 96.56 239 VAL A CA 1
ATOM 1869 C C . VAL A 1 239 ? 16.918 -20.442 -8.124 1.00 96.56 239 VAL A C 1
ATOM 1871 O O . VAL A 1 239 ? 17.683 -20.945 -8.945 1.00 96.56 239 VAL A O 1
ATOM 1874 N N . ALA A 1 240 ? 17.370 -19.712 -7.102 1.00 96.38 240 ALA A N 1
ATOM 1875 C CA . ALA A 1 240 ? 18.794 -19.424 -6.921 1.00 96.38 240 ALA A CA 1
ATOM 1876 C C . ALA A 1 240 ? 19.643 -20.705 -6.776 1.00 96.38 240 ALA A C 1
ATOM 1878 O O . ALA A 1 240 ? 20.683 -20.832 -7.429 1.00 96.38 240 ALA A O 1
ATOM 1879 N N . GLU A 1 241 ? 19.168 -21.687 -6.004 1.00 96.19 241 GLU A N 1
ATOM 1880 C CA . GLU A 1 241 ? 19.815 -22.998 -5.844 1.00 96.19 241 GLU A CA 1
ATOM 1881 C C . GLU A 1 241 ? 19.847 -23.784 -7.156 1.00 96.19 241 GLU A C 1
ATOM 1883 O O . GLU A 1 241 ? 20.889 -24.327 -7.522 1.00 96.19 241 GLU A O 1
ATOM 1888 N N . SER A 1 242 ? 18.737 -23.795 -7.901 1.00 95.44 242 SER A N 1
ATOM 1889 C CA . SER A 1 242 ? 18.633 -24.490 -9.193 1.00 95.44 242 SER A CA 1
ATOM 1890 C C . SER A 1 242 ? 19.632 -23.960 -10.235 1.00 95.44 242 SER A C 1
ATOM 1892 O O . SER A 1 242 ? 20.188 -24.711 -11.045 1.00 95.44 242 SER A O 1
ATOM 1894 N N . LEU A 1 243 ? 19.948 -22.663 -10.156 1.00 96.12 243 LEU A N 1
ATOM 1895 C CA . LEU A 1 243 ? 20.942 -21.997 -10.993 1.00 96.12 243 LEU A CA 1
ATOM 1896 C C . LEU A 1 243 ? 22.373 -22.132 -10.449 1.00 96.12 243 LEU A C 1
ATOM 1898 O O . LEU A 1 243 ? 23.324 -21.753 -11.140 1.00 96.12 243 LEU A O 1
ATOM 1902 N N . GLY A 1 244 ? 22.564 -22.716 -9.264 1.00 94.94 244 GLY A N 1
ATOM 1903 C CA . GLY A 1 244 ? 23.868 -22.861 -8.615 1.00 94.94 244 GLY A CA 1
ATOM 1904 C C . GLY A 1 244 ? 24.476 -21.523 -8.188 1.00 94.94 244 GLY A C 1
ATOM 1905 O O . GLY A 1 244 ? 25.695 -21.364 -8.230 1.00 94.94 244 GLY A O 1
ATOM 1906 N N . LEU A 1 245 ? 23.634 -20.547 -7.843 1.00 94.44 245 LEU A N 1
ATOM 1907 C CA . LEU A 1 245 ? 24.053 -19.224 -7.390 1.00 94.44 245 LEU A CA 1
ATOM 1908 C C . LEU A 1 245 ? 24.247 -19.230 -5.872 1.00 94.44 245 LEU A C 1
ATOM 1910 O O . LEU A 1 245 ? 23.413 -19.747 -5.139 1.00 94.44 245 LEU A O 1
ATOM 1914 N N . ALA A 1 246 ? 25.332 -18.624 -5.394 1.00 92.00 246 ALA A N 1
ATOM 1915 C CA . ALA A 1 246 ? 25.557 -18.391 -3.969 1.00 92.00 246 ALA A CA 1
ATOM 1916 C C . ALA A 1 246 ? 25.158 -16.955 -3.604 1.00 92.00 246 ALA A C 1
ATOM 1918 O O . ALA A 1 246 ? 25.479 -16.020 -4.340 1.00 92.00 246 ALA A O 1
ATOM 1919 N N . TRP A 1 247 ? 24.495 -16.763 -2.463 1.00 93.25 247 TRP A N 1
ATOM 1920 C CA . TRP A 1 247 ? 24.097 -15.440 -1.976 1.00 93.25 247 TRP A CA 1
ATOM 1921 C C . TRP A 1 247 ? 24.285 -15.307 -0.460 1.00 93.25 247 TRP A C 1
ATOM 1923 O O . TRP A 1 247 ? 24.316 -16.292 0.275 1.00 93.25 247 TRP A O 1
ATOM 1933 N N . ASP A 1 248 ? 24.410 -14.063 0.002 1.00 88.44 248 ASP A N 1
ATOM 1934 C CA . ASP A 1 248 ? 24.290 -13.691 1.415 1.00 88.44 248 ASP A CA 1
ATOM 1935 C C . ASP A 1 248 ? 22.836 -13.272 1.674 1.00 88.44 248 ASP A C 1
ATOM 1937 O O . ASP A 1 248 ? 22.227 -12.586 0.851 1.00 88.44 248 ASP A O 1
ATOM 1941 N N . ASP A 1 249 ? 22.275 -13.639 2.823 1.00 82.44 249 ASP A N 1
ATOM 1942 C CA . ASP A 1 249 ? 20.928 -13.238 3.240 1.00 82.44 249 ASP A CA 1
ATOM 1943 C C . ASP A 1 249 ? 20.721 -11.711 3.251 1.00 82.44 249 ASP A C 1
ATOM 1945 O O . ASP A 1 249 ? 19.601 -11.235 3.080 1.00 82.44 249 ASP A O 1
ATOM 1949 N N . LYS A 1 250 ? 21.790 -10.920 3.391 1.00 77.69 250 LYS A N 1
ATOM 1950 C CA . LYS A 1 250 ? 21.756 -9.452 3.273 1.00 77.69 250 LYS A CA 1
ATOM 1951 C C . LYS A 1 250 ? 21.502 -8.955 1.849 1.00 77.69 250 LYS A C 1
ATOM 1953 O O . LYS A 1 250 ? 21.097 -7.807 1.690 1.00 77.69 250 LYS A O 1
ATOM 1958 N N . ALA A 1 251 ? 21.765 -9.775 0.830 1.00 81.56 251 ALA A N 1
ATOM 1959 C CA . ALA A 1 251 ? 21.480 -9.452 -0.568 1.00 81.56 251 ALA A CA 1
ATOM 1960 C C . ALA A 1 251 ? 19.997 -9.661 -0.922 1.00 81.56 251 ALA A C 1
ATOM 1962 O O . ALA A 1 251 ? 19.531 -9.163 -1.948 1.00 81.56 251 ALA A O 1
ATOM 1963 N N . VAL A 1 252 ? 19.246 -10.374 -0.073 1.00 90.00 252 VAL A N 1
ATOM 1964 C CA . VAL A 1 252 ? 17.811 -10.595 -0.248 1.00 90.00 252 VAL A CA 1
ATOM 1965 C C . VAL A 1 252 ? 17.063 -9.295 0.036 1.00 90.00 252 VAL A C 1
ATOM 1967 O O . VAL A 1 252 ? 17.044 -8.790 1.160 1.00 90.00 252 VAL A O 1
ATOM 1970 N N . THR A 1 253 ? 16.391 -8.772 -0.984 1.00 86.94 253 THR A N 1
ATOM 1971 C CA . THR A 1 253 ? 15.526 -7.599 -0.850 1.00 86.94 253 THR A CA 1
ATOM 1972 C C . THR A 1 253 ? 14.081 -8.053 -0.674 1.00 86.94 253 THR A C 1
ATOM 1974 O O . THR A 1 253 ? 13.531 -8.744 -1.529 1.00 86.94 253 THR A O 1
ATOM 1977 N N . ALA A 1 254 ? 13.469 -7.684 0.451 1.00 82.94 254 ALA A N 1
ATOM 1978 C CA . ALA A 1 254 ? 12.054 -7.927 0.720 1.00 82.94 254 ALA A CA 1
ATOM 1979 C C . ALA A 1 254 ? 11.159 -6.964 -0.087 1.00 82.94 254 ALA A C 1
ATOM 1981 O O . ALA A 1 254 ? 11.602 -5.851 -0.395 1.00 82.94 254 ALA A O 1
ATOM 1982 N N . PRO A 1 255 ? 9.903 -7.345 -0.380 1.00 82.56 255 PRO A N 1
ATOM 1983 C CA . PRO A 1 255 ? 8.970 -6.467 -1.075 1.00 82.56 255 PRO A CA 1
ATOM 1984 C C . PRO A 1 255 ? 8.738 -5.162 -0.308 1.00 82.56 255 PRO A C 1
ATOM 1986 O O . PRO A 1 255 ? 8.690 -5.140 0.924 1.00 82.56 255 PRO A O 1
ATOM 1989 N N . SER A 1 256 ? 8.586 -4.067 -1.053 1.00 72.38 256 SER A N 1
ATOM 1990 C CA . SER A 1 256 ? 8.292 -2.738 -0.498 1.00 72.38 256 SER A CA 1
ATOM 1991 C C . SER A 1 256 ? 6.813 -2.567 -0.153 1.00 72.38 256 SER A C 1
ATOM 1993 O O . SER A 1 256 ? 6.478 -1.766 0.716 1.00 72.38 256 SER A O 1
ATOM 1995 N N . PHE A 1 257 ? 5.939 -3.325 -0.815 1.00 71.31 257 PHE A N 1
ATOM 1996 C CA . PHE A 1 257 ? 4.518 -3.412 -0.510 1.00 71.31 257 PHE A CA 1
ATOM 1997 C C . PHE A 1 257 ? 4.188 -4.831 -0.077 1.00 71.31 257 PHE A C 1
ATOM 1999 O O . PHE A 1 257 ? 4.489 -5.790 -0.784 1.00 71.31 257 PHE A O 1
ATOM 2006 N N . GLN A 1 258 ? 3.560 -4.965 1.085 1.00 62.06 258 GLN A N 1
ATOM 2007 C CA . GLN A 1 258 ? 3.127 -6.257 1.595 1.00 62.06 258 GLN A CA 1
ATOM 2008 C C . GLN A 1 258 ? 1.612 -6.404 1.441 1.00 62.06 258 GLN A C 1
ATOM 2010 O O . GLN A 1 258 ? 0.883 -5.419 1.613 1.00 62.06 258 GLN A O 1
ATOM 2015 N N . PRO A 1 259 ? 1.115 -7.616 1.139 1.00 63.41 259 PRO A N 1
ATOM 2016 C CA . PRO A 1 259 ? -0.311 -7.891 1.171 1.00 63.41 259 PRO A CA 1
ATOM 2017 C C . PRO A 1 259 ? -0.888 -7.536 2.541 1.00 63.41 259 PRO A C 1
ATOM 2019 O O . PRO A 1 259 ? -0.282 -7.821 3.575 1.00 63.41 259 PRO A O 1
ATOM 2022 N N . LEU A 1 260 ? -2.085 -6.951 2.562 1.00 66.06 260 LEU A N 1
ATOM 2023 C CA . LEU A 1 260 ? -2.768 -6.693 3.825 1.00 66.06 260 LEU A CA 1
ATOM 2024 C C . LEU A 1 260 ? -3.021 -8.020 4.555 1.00 66.06 260 LEU A C 1
ATOM 2026 O O . LEU A 1 260 ? -3.423 -9.015 3.947 1.00 66.06 260 LEU A O 1
ATOM 2030 N N . ARG A 1 261 ? -2.807 -8.036 5.873 1.00 69.31 261 ARG A N 1
ATOM 2031 C CA . ARG A 1 261 ? -2.915 -9.242 6.701 1.00 69.31 261 ARG A CA 1
ATOM 2032 C C . ARG A 1 261 ? -4.303 -9.394 7.324 1.00 69.31 261 ARG A C 1
ATOM 2034 O O . ARG A 1 261 ? -4.790 -8.496 8.016 1.00 69.31 261 ARG A O 1
ATOM 2041 N N . ARG A 1 262 ? -4.911 -10.573 7.145 1.00 79.69 262 ARG A N 1
ATOM 2042 C CA . ARG A 1 262 ? -6.162 -10.958 7.821 1.00 79.69 262 ARG A CA 1
ATOM 2043 C C . ARG A 1 262 ? -5.860 -11.449 9.231 1.00 79.69 262 ARG A C 1
ATOM 2045 O O . ARG A 1 262 ? -4.981 -12.298 9.417 1.00 79.69 262 ARG A O 1
ATOM 2052 N N . LEU A 1 263 ? -6.573 -10.930 10.228 1.00 83.81 263 LEU A N 1
ATOM 2053 C CA . LEU A 1 263 ? -6.423 -11.423 11.595 1.00 83.81 263 LEU A CA 1
ATOM 2054 C C . LEU A 1 263 ? -7.093 -12.791 11.759 1.00 83.81 263 LEU A C 1
ATOM 2056 O O . LEU A 1 263 ? -8.064 -13.125 11.089 1.00 83.81 263 LEU A O 1
ATOM 2060 N N . ARG A 1 264 ? -6.554 -13.596 12.679 1.00 83.56 264 ARG A N 1
ATOM 2061 C CA . ARG A 1 264 ? -7.114 -14.895 13.078 1.00 83.56 264 ARG A CA 1
ATOM 2062 C C . ARG A 1 264 ? -7.638 -14.808 14.508 1.00 83.56 264 ARG A C 1
ATOM 2064 O O . ARG A 1 264 ? -7.075 -15.416 15.417 1.00 83.56 264 ARG A O 1
ATOM 2071 N N . LEU A 1 265 ? -8.652 -13.973 14.718 1.00 88.38 265 LEU A N 1
ATOM 2072 C CA . LEU A 1 265 ? -9.329 -13.867 16.009 1.00 88.38 265 LEU A CA 1
ATOM 2073 C C . LEU A 1 265 ? -10.380 -14.972 16.153 1.00 88.38 265 LEU A C 1
ATOM 2075 O O . LEU A 1 265 ? -10.865 -15.529 15.170 1.00 88.38 265 LEU A O 1
ATOM 2079 N N . ARG A 1 266 ? -10.706 -15.314 17.400 1.00 92.69 266 ARG A N 1
ATOM 2080 C CA . ARG A 1 266 ? -11.846 -16.186 17.710 1.00 92.69 266 ARG A CA 1
ATOM 2081 C C . ARG A 1 266 ? -13.146 -15.383 17.617 1.00 92.69 266 ARG A C 1
ATOM 2083 O O . ARG A 1 266 ? -13.099 -14.152 17.604 1.00 92.69 266 ARG A O 1
ATOM 2090 N N . ALA A 1 267 ? -14.279 -16.082 17.594 1.00 93.62 267 ALA A N 1
ATOM 2091 C CA . ALA A 1 267 ? -15.587 -15.454 17.749 1.00 93.62 267 ALA A CA 1
ATOM 2092 C C . ALA A 1 267 ? -15.629 -14.607 19.026 1.00 93.62 267 ALA A C 1
ATOM 2094 O O . ALA A 1 267 ? -15.089 -15.013 20.060 1.00 93.62 267 ALA A O 1
ATOM 2095 N N . ALA A 1 268 ? -16.238 -13.429 18.924 1.00 91.75 268 ALA A N 1
ATOM 2096 C CA . ALA A 1 268 ? -16.415 -12.524 20.044 1.00 91.75 268 ALA A CA 1
ATOM 2097 C C . ALA A 1 268 ? -17.266 -13.186 21.142 1.00 91.75 268 ALA A C 1
ATOM 2099 O O . ALA A 1 268 ? -18.340 -13.716 20.863 1.00 91.75 268 ALA A O 1
ATOM 2100 N N . THR A 1 269 ? -16.780 -13.158 22.386 1.00 89.25 269 THR A N 1
ATOM 2101 C CA . THR A 1 269 ? -17.539 -13.593 23.573 1.00 89.25 269 THR A CA 1
ATOM 2102 C C . THR A 1 269 ? -18.119 -12.407 24.328 1.00 89.25 269 THR A C 1
ATOM 2104 O O . THR A 1 269 ? -19.281 -12.453 24.708 1.00 89.25 269 THR A O 1
ATOM 2107 N N . LEU A 1 270 ? -17.317 -11.349 24.514 1.00 92.19 270 LEU A N 1
ATOM 2108 C CA . LEU A 1 270 ? -17.693 -10.085 25.156 1.00 92.19 270 LEU A CA 1
ATOM 2109 C C . LEU A 1 270 ? -18.447 -10.289 26.477 1.00 92.19 270 LEU A C 1
ATOM 2111 O O . LEU A 1 270 ? -19.511 -9.715 26.702 1.00 92.19 270 LEU A O 1
ATOM 2115 N N . ALA A 1 271 ? -17.890 -11.122 27.356 1.00 92.19 271 ALA A N 1
ATOM 2116 C CA . ALA A 1 271 ? -18.504 -11.416 28.646 1.00 92.19 271 ALA A CA 1
ATOM 2117 C C . ALA A 1 271 ? -18.427 -10.197 29.581 1.00 92.19 271 ALA A C 1
ATOM 2119 O O . ALA A 1 271 ? -17.462 -9.434 29.542 1.00 92.19 271 ALA A O 1
ATOM 2120 N N . ALA A 1 272 ? -19.412 -10.020 30.466 1.00 93.19 272 ALA A N 1
ATOM 2121 C CA . ALA A 1 272 ? -19.401 -8.919 31.430 1.00 93.19 272 ALA A CA 1
ATOM 2122 C C . ALA A 1 272 ? -18.102 -8.905 32.263 1.00 93.19 272 ALA A C 1
ATOM 2124 O O . ALA A 1 272 ? -17.691 -9.923 32.821 1.00 93.19 272 ALA A O 1
ATOM 2125 N N . GLY A 1 273 ? -17.451 -7.742 32.341 1.00 92.06 273 GLY A N 1
ATOM 2126 C CA . GLY A 1 273 ? -16.157 -7.561 33.001 1.00 92.06 273 GLY A CA 1
ATOM 2127 C C . GLY A 1 273 ? -14.930 -7.850 32.128 1.00 92.06 273 GLY A C 1
ATOM 2128 O O . GLY A 1 273 ? -13.826 -7.481 32.532 1.00 92.06 273 GLY A O 1
ATOM 2129 N N . GLU A 1 274 ? -15.095 -8.442 30.940 1.00 95.06 274 GLU A N 1
ATOM 2130 C CA . GLU A 1 274 ? -14.018 -8.580 29.954 1.00 95.06 274 GLU A CA 1
ATOM 2131 C C . GLU A 1 274 ? -13.474 -7.193 29.584 1.00 95.06 274 GLU A C 1
ATOM 2133 O O . GLU A 1 274 ? -14.230 -6.240 29.409 1.00 95.06 274 GLU A O 1
ATOM 2138 N N . ALA A 1 275 ? -12.157 -7.053 29.497 1.00 93.94 275 ALA A N 1
ATOM 2139 C CA . ALA A 1 275 ? -11.497 -5.793 29.182 1.00 93.94 275 ALA A CA 1
ATOM 2140 C C . ALA A 1 275 ? -10.227 -6.066 28.386 1.00 93.94 275 ALA A C 1
ATOM 2142 O O . ALA A 1 275 ? -9.614 -7.131 28.532 1.00 93.94 275 ALA A O 1
ATOM 2143 N N . ASP A 1 276 ? -9.785 -5.095 27.587 1.00 91.19 276 ASP A N 1
ATOM 2144 C CA . ASP A 1 276 ? -8.458 -5.223 26.999 1.00 91.19 276 ASP A CA 1
ATOM 2145 C C . ASP A 1 276 ? -7.350 -5.043 28.044 1.00 91.19 276 ASP A C 1
ATOM 2147 O O . ASP A 1 276 ? -7.513 -4.441 29.107 1.00 91.19 276 ASP A O 1
ATOM 2151 N N . ARG A 1 277 ? -6.166 -5.563 27.712 1.00 87.50 277 ARG A N 1
ATOM 2152 C CA . ARG A 1 277 ? -4.989 -5.500 28.592 1.00 87.50 277 ARG A CA 1
ATOM 2153 C C . ARG A 1 277 ? -4.537 -4.073 28.909 1.00 87.50 277 ARG A C 1
ATOM 2155 O O . ARG A 1 277 ? -3.823 -3.875 29.884 1.00 87.50 277 ARG A O 1
ATOM 2162 N N . ARG A 1 278 ? -4.927 -3.096 28.087 1.00 86.69 278 ARG A N 1
ATOM 2163 C CA . ARG A 1 278 ? -4.529 -1.689 28.224 1.00 86.69 278 ARG A CA 1
ATOM 2164 C C . ARG A 1 278 ? -5.577 -0.846 28.957 1.00 86.69 278 ARG A C 1
ATOM 2166 O O . ARG A 1 278 ? -5.328 0.321 29.249 1.00 86.69 278 ARG A O 1
ATOM 2173 N N . GLY A 1 279 ? -6.721 -1.433 29.298 1.00 91.31 279 GLY A N 1
ATOM 2174 C CA . GLY A 1 279 ? -7.852 -0.751 29.912 1.00 91.31 279 GLY A CA 1
ATOM 2175 C C . GLY A 1 279 ? -8.523 0.285 29.009 1.00 91.31 279 GLY A C 1
ATOM 2176 O O . GLY A 1 279 ? -9.110 1.215 29.539 1.00 91.31 279 GLY A O 1
ATOM 2177 N N . ARG A 1 280 ? -8.426 0.167 27.679 1.00 93.62 280 ARG A N 1
ATOM 2178 C CA . ARG A 1 280 ? -9.079 1.077 26.716 1.00 93.62 280 ARG A CA 1
ATOM 2179 C C . ARG A 1 280 ? -10.573 0.822 26.597 1.00 93.62 280 ARG A C 1
ATOM 2181 O O . ARG A 1 280 ? -11.319 1.716 26.211 1.00 93.62 280 ARG A O 1
ATOM 2188 N N . TRP A 1 281 ? -11.004 -0.399 26.892 1.00 96.25 281 TRP A N 1
ATOM 2189 C CA . TRP A 1 281 ? -12.414 -0.749 26.964 1.00 96.25 281 TRP A CA 1
ATOM 2190 C C . TRP A 1 281 ? -12.659 -1.856 27.981 1.00 96.25 281 TRP A C 1
ATOM 2192 O O . TRP A 1 281 ? -11.779 -2.673 28.262 1.00 96.25 281 TRP A O 1
ATOM 2202 N N . ARG A 1 282 ? -13.883 -1.884 28.506 1.00 97.56 282 ARG A N 1
ATOM 2203 C CA . ARG A 1 282 ? -14.412 -2.952 29.357 1.00 97.56 282 ARG A CA 1
ATOM 2204 C C . ARG A 1 282 ? -15.872 -3.207 29.015 1.00 97.56 282 ARG A C 1
ATOM 2206 O O . ARG A 1 282 ? -16.634 -2.255 28.893 1.00 97.56 282 ARG A O 1
ATOM 2213 N N . VAL A 1 283 ? -16.282 -4.465 28.944 1.00 98.00 283 VAL A N 1
ATOM 2214 C CA . VAL A 1 283 ? -17.690 -4.857 28.862 1.00 98.00 283 VAL A CA 1
ATOM 2215 C C . VAL A 1 283 ? -18.370 -4.550 30.197 1.00 98.00 283 VAL A C 1
ATOM 2217 O O . VAL A 1 283 ? -18.071 -5.165 31.221 1.00 98.00 283 VAL A O 1
ATOM 2220 N N . ALA A 1 284 ? -19.281 -3.584 30.187 1.00 97.00 284 ALA A N 1
ATOM 2221 C CA . ALA A 1 284 ? -20.121 -3.227 31.321 1.00 97.00 284 ALA A CA 1
ATOM 2222 C C . ALA A 1 284 ? -21.257 -4.243 31.518 1.00 97.00 284 ALA A C 1
ATOM 2224 O O . ALA A 1 284 ? -21.536 -4.646 32.646 1.00 97.00 284 ALA A O 1
ATOM 2225 N N . SER A 1 285 ? -21.883 -4.687 30.427 1.00 96.69 285 SER A N 1
ATOM 2226 C CA . SER A 1 285 ? -22.982 -5.656 30.450 1.00 96.69 285 SER A CA 1
ATOM 2227 C C . SER A 1 285 ? -23.076 -6.435 29.140 1.00 96.69 285 SER A C 1
ATOM 2229 O O . SER A 1 285 ? -22.592 -5.989 28.100 1.00 96.69 285 SER A O 1
ATOM 2231 N N . PHE A 1 286 ? -23.726 -7.595 29.199 1.00 96.06 286 PHE A N 1
ATOM 2232 C CA . PHE A 1 286 ? -24.070 -8.414 28.042 1.00 96.06 286 PHE A CA 1
ATOM 2233 C C . PHE A 1 286 ? -25.537 -8.831 28.152 1.00 96.06 286 PHE A C 1
ATOM 2235 O O . PHE A 1 286 ? -25.986 -9.206 29.237 1.00 96.06 286 PHE A O 1
ATOM 2242 N N . VAL A 1 287 ? -26.276 -8.736 27.050 1.00 94.69 287 VAL A N 1
ATOM 2243 C CA . VAL A 1 287 ? -27.671 -9.175 26.950 1.00 94.69 287 VAL A CA 1
ATOM 2244 C C . VAL A 1 287 ? -27.743 -10.288 25.913 1.00 94.69 287 VAL A C 1
ATOM 2246 O O . VAL A 1 287 ? -27.496 -10.034 24.733 1.00 94.69 287 VAL A O 1
ATOM 2249 N N . ASP A 1 288 ? -28.083 -11.500 26.357 1.00 89.19 288 ASP A N 1
ATOM 2250 C CA . ASP A 1 288 ? -28.230 -12.669 25.486 1.00 89.19 288 ASP A CA 1
ATOM 2251 C C . ASP A 1 288 ? -29.327 -12.445 24.439 1.00 89.19 288 ASP A C 1
ATOM 2253 O O . ASP A 1 288 ? -30.422 -11.955 24.736 1.00 89.19 288 ASP A O 1
ATOM 2257 N N . GLY A 1 289 ? -29.051 -12.856 23.205 1.00 75.38 289 GLY A N 1
ATOM 2258 C CA . GLY A 1 289 ? -30.056 -12.951 22.156 1.00 75.38 289 GLY A CA 1
ATOM 2259 C C . GLY A 1 289 ? -30.912 -14.194 22.373 1.00 75.38 289 GLY A C 1
ATOM 2260 O O . GLY A 1 289 ? -30.631 -15.241 21.797 1.00 75.38 289 GLY A O 1
ATOM 2261 N N . VAL A 1 290 ? -31.942 -14.129 23.222 1.00 52.97 290 VAL A N 1
ATOM 2262 C CA . VAL A 1 290 ? -32.914 -15.232 23.321 1.00 52.97 290 VAL A CA 1
ATOM 2263 C C . VAL A 1 290 ? -33.596 -15.405 21.961 1.00 52.97 290 VAL A C 1
ATOM 2265 O O . VAL A 1 290 ? -34.156 -14.455 21.414 1.00 52.97 290 VAL A O 1
ATOM 2268 N N . SER A 1 291 ? -33.531 -16.627 21.428 1.00 45.91 291 SER A N 1
ATOM 2269 C CA . SER A 1 291 ? -34.163 -17.056 20.182 1.00 45.91 291 SER A CA 1
ATOM 2270 C C . SER A 1 291 ? -35.637 -16.648 20.150 1.00 45.91 291 SER A C 1
ATOM 2272 O O . SER A 1 291 ? -36.401 -17.000 21.051 1.00 45.91 291 SER A O 1
ATOM 2274 N N . THR A 1 292 ? -36.064 -15.944 19.103 1.00 33.00 292 THR A N 1
ATOM 2275 C CA . THR A 1 292 ? -37.494 -15.862 18.794 1.00 33.00 292 THR A CA 1
ATOM 2276 C C . THR A 1 292 ? -38.001 -17.277 18.491 1.00 33.00 292 THR A C 1
ATOM 2278 O O . THR A 1 292 ? -37.334 -17.985 17.732 1.00 33.00 292 THR A O 1
ATOM 2281 N N . PRO A 1 293 ? -39.143 -17.716 19.055 1.00 37.50 293 PRO A N 1
ATOM 2282 C CA . PRO A 1 293 ? -39.786 -18.952 18.626 1.00 37.50 293 PRO A CA 1
ATOM 2283 C C . PRO A 1 293 ? -40.060 -18.890 17.120 1.00 37.50 293 PRO A C 1
ATOM 2285 O O . PRO A 1 293 ? -40.359 -17.815 16.600 1.00 37.50 293 PRO A O 1
ATOM 2288 N N . ASP A 1 294 ? -39.928 -20.038 16.458 1.00 41.69 294 ASP A N 1
ATOM 2289 C CA . ASP A 1 294 ? -40.077 -20.261 15.019 1.00 41.69 294 ASP A CA 1
ATOM 2290 C C . ASP A 1 294 ? -41.065 -19.327 14.303 1.00 41.69 294 ASP A C 1
ATOM 2292 O O . ASP A 1 294 ? -42.239 -19.231 14.668 1.00 41.69 294 ASP A O 1
ATOM 2296 N N . GLY A 1 295 ? -40.597 -18.734 13.200 1.00 44.53 295 GLY A N 1
ATOM 2297 C CA . GLY A 1 295 ? -41.471 -18.217 12.148 1.00 44.53 295 GLY A CA 1
ATOM 2298 C C . GLY A 1 295 ? -41.211 -16.781 11.706 1.00 44.53 295 GLY A C 1
ATOM 2299 O O . GLY A 1 295 ? -42.095 -15.944 11.836 1.00 44.53 295 GLY A O 1
ATOM 2300 N N . VAL A 1 296 ? -40.060 -16.508 11.084 1.00 32.41 296 VAL A N 1
ATOM 2301 C CA . VAL A 1 296 ? -39.978 -15.478 10.034 1.00 32.41 296 VAL A CA 1
ATOM 2302 C C . VAL A 1 296 ? -39.114 -16.025 8.904 1.00 32.41 296 VAL A C 1
ATOM 2304 O O . VAL A 1 296 ? -37.940 -16.335 9.086 1.00 32.41 296 VAL A O 1
ATOM 2307 N N . SER A 1 297 ? -39.753 -16.199 7.753 1.00 36.09 297 SER A N 1
ATOM 2308 C CA . SER A 1 297 ? -39.193 -16.741 6.522 1.00 36.09 297 SER A CA 1
ATOM 2309 C C . SER A 1 297 ? -37.993 -15.937 6.021 1.00 36.09 297 SER A C 1
ATOM 2311 O O . SER A 1 297 ? -37.976 -14.707 6.079 1.00 36.09 297 SER A O 1
ATOM 2313 N N . THR A 1 298 ? -37.021 -16.648 5.459 1.00 31.38 298 THR A N 1
ATOM 2314 C CA . THR A 1 298 ? -35.972 -16.097 4.598 1.00 31.38 298 THR A CA 1
ATOM 2315 C C . THR A 1 298 ? -36.599 -15.331 3.428 1.00 31.38 298 THR A C 1
ATOM 2317 O O . THR A 1 298 ? -37.483 -15.876 2.763 1.00 31.38 298 THR A O 1
ATOM 2320 N N . PRO A 1 299 ? -36.155 -14.103 3.103 1.00 37.56 299 PRO A N 1
ATOM 2321 C CA . PRO A 1 299 ? -36.371 -13.571 1.771 1.00 37.56 299 PRO A CA 1
ATOM 2322 C C . PRO A 1 299 ? -35.401 -14.302 0.840 1.00 37.56 299 PRO A C 1
ATOM 2324 O O . PRO A 1 299 ? -34.214 -13.982 0.770 1.00 37.56 299 PRO A O 1
ATOM 2327 N N . ASP A 1 300 ? -35.911 -15.330 0.169 1.00 35.62 300 ASP A N 1
ATOM 2328 C CA . ASP A 1 300 ? -35.296 -15.855 -1.041 1.00 35.62 300 ASP A CA 1
ATOM 2329 C C . ASP A 1 300 ? -35.243 -14.753 -2.108 1.00 35.62 300 ASP A C 1
ATOM 2331 O O . ASP A 1 300 ? -36.222 -14.046 -2.342 1.00 35.62 300 ASP A O 1
ATOM 2335 N N . GLY A 1 301 ? -34.101 -14.665 -2.790 1.00 32.91 301 GLY A N 1
ATOM 2336 C CA . GLY A 1 301 ? -33.978 -14.031 -4.099 1.00 32.91 301 GLY A CA 1
ATOM 2337 C C . GLY A 1 301 ? -33.956 -12.503 -4.095 1.00 32.91 301 GLY A C 1
ATOM 2338 O O . GLY A 1 301 ? -34.990 -11.842 -4.160 1.00 32.91 301 GLY A O 1
ATOM 2339 N N . VAL A 1 302 ? -32.753 -11.931 -4.199 1.00 31.81 302 VAL A N 1
ATOM 2340 C CA . VAL A 1 302 ? -32.592 -10.610 -4.821 1.00 31.81 302 VAL A CA 1
ATOM 2341 C C . VAL A 1 302 ? -32.995 -10.758 -6.288 1.00 31.81 302 VAL A C 1
ATOM 2343 O O . VAL A 1 302 ? -32.204 -11.160 -7.136 1.00 31.81 302 VAL A O 1
ATOM 2346 N N . SER A 1 303 ? -34.264 -10.481 -6.567 1.00 30.34 303 SER A N 1
ATOM 2347 C CA . SER A 1 303 ? -34.732 -10.179 -7.913 1.00 30.34 303 SER A CA 1
ATOM 2348 C C . SER A 1 303 ? -34.321 -8.744 -8.214 1.00 30.34 303 SER A C 1
ATOM 2350 O O . SER A 1 303 ? -34.661 -7.830 -7.463 1.00 30.34 303 SER A O 1
ATOM 2352 N N . THR A 1 304 ? -33.566 -8.546 -9.289 1.00 30.62 304 THR A N 1
ATOM 2353 C CA . THR A 1 304 ? -33.299 -7.227 -9.868 1.00 30.62 304 THR A CA 1
ATOM 2354 C C . THR A 1 304 ? -34.625 -6.570 -10.257 1.00 30.62 304 THR A C 1
ATOM 2356 O O . THR A 1 304 ? -35.331 -7.135 -11.097 1.00 30.62 304 THR A O 1
ATOM 2359 N N . PRO A 1 305 ? -34.993 -5.399 -9.710 1.00 33.41 305 PRO A N 1
ATOM 2360 C CA . PRO A 1 305 ? -36.070 -4.615 -10.280 1.00 33.41 305 PRO A CA 1
ATOM 2361 C C . PRO A 1 305 ? -35.483 -3.807 -11.437 1.00 33.41 305 PRO A C 1
ATOM 2363 O O . PRO A 1 305 ? -34.805 -2.800 -11.230 1.00 33.41 305 PRO A O 1
ATOM 2366 N N . ASP A 1 306 ? -35.746 -4.266 -12.657 1.00 36.06 306 ASP A N 1
ATOM 2367 C CA . ASP A 1 306 ? -35.850 -3.357 -13.791 1.00 36.06 306 ASP A CA 1
ATOM 2368 C C . ASP A 1 306 ? -36.967 -2.353 -13.484 1.00 36.06 306 ASP A C 1
ATOM 2370 O O . ASP A 1 306 ? -38.106 -2.741 -13.231 1.00 36.06 306 ASP A O 1
ATOM 2374 N N . GLY A 1 307 ? -36.613 -1.069 -13.512 1.00 44.38 307 GLY A N 1
ATOM 2375 C CA . GLY A 1 307 ? -37.547 0.050 -13.590 1.00 44.38 307 GLY A CA 1
ATOM 2376 C C . GLY A 1 307 ? -38.375 0.315 -12.334 1.00 44.38 307 GLY A C 1
ATOM 2377 O O . GLY A 1 307 ? -39.425 -0.285 -12.132 1.00 44.38 307 GLY A O 1
ATOM 2378 N N . LEU A 1 308 ? -37.983 1.327 -11.558 1.00 34.44 308 LEU A N 1
ATOM 2379 C CA . LEU A 1 308 ? -38.923 2.050 -10.705 1.00 34.44 308 LEU A CA 1
ATOM 2380 C C . LEU A 1 308 ? -38.684 3.554 -10.814 1.00 34.44 308 LEU A C 1
ATOM 2382 O O . LEU A 1 308 ? -37.696 4.100 -10.320 1.00 34.44 308 LEU A O 1
ATOM 2386 N N . ASP A 1 309 ? -39.650 4.186 -11.476 1.00 33.41 309 ASP A N 1
ATOM 2387 C CA . ASP A 1 309 ? -40.019 5.578 -11.306 1.00 33.41 309 ASP A CA 1
ATOM 2388 C C . ASP A 1 309 ? -40.145 5.939 -9.817 1.00 33.41 309 ASP A C 1
ATOM 2390 O O . ASP A 1 309 ? -40.722 5.210 -9.009 1.00 33.41 309 ASP A O 1
ATOM 2394 N N . SER A 1 310 ? -39.592 7.108 -9.498 1.00 35.25 310 SER A N 1
ATOM 2395 C CA . SER A 1 310 ? -39.879 8.001 -8.369 1.00 35.25 310 SER A CA 1
ATOM 2396 C C . SER A 1 310 ? -40.896 7.530 -7.315 1.00 35.25 310 SER A C 1
ATOM 2398 O O . SER A 1 310 ? -42.108 7.601 -7.525 1.00 35.25 310 SER A O 1
ATOM 2400 N N . ALA A 1 311 ? -40.404 7.243 -6.106 1.00 29.64 311 ALA A N 1
ATOM 2401 C CA . ALA A 1 311 ? -41.191 7.332 -4.876 1.00 29.64 311 ALA A CA 1
ATOM 2402 C C . ALA A 1 311 ? -40.838 8.635 -4.132 1.00 29.64 311 ALA A C 1
ATOM 2404 O O . ALA A 1 311 ? -39.740 8.786 -3.596 1.00 29.64 311 ALA A O 1
ATOM 2405 N N . SER A 1 312 ? -41.763 9.597 -4.131 1.00 31.30 312 SER A N 1
ATOM 2406 C CA . SER A 1 312 ? -41.635 10.882 -3.430 1.00 31.30 312 SER A CA 1
ATOM 2407 C C . SER A 1 312 ? -41.989 10.754 -1.943 1.00 31.30 312 SER A C 1
ATOM 2409 O O . SER A 1 312 ? -43.049 10.237 -1.595 1.00 31.30 312 SER A O 1
ATOM 2411 N N . ALA A 1 313 ? -41.136 11.286 -1.063 1.00 32.09 313 ALA A N 1
ATOM 2412 C CA . ALA A 1 313 ? -41.461 11.529 0.344 1.00 32.09 313 ALA A CA 1
ATOM 2413 C C . ALA A 1 313 ? -42.296 12.825 0.499 1.00 32.09 313 ALA A C 1
ATOM 2415 O O . ALA A 1 313 ? -42.084 13.775 -0.260 1.00 32.09 313 ALA A O 1
ATOM 2416 N N . PRO A 1 314 ? -43.230 12.916 1.468 1.00 34.88 314 PRO A N 1
ATOM 2417 C CA . PRO A 1 314 ? -44.027 14.118 1.674 1.00 34.88 314 PRO A CA 1
ATOM 2418 C C . PRO A 1 314 ? -43.225 15.159 2.466 1.00 34.88 314 PRO A C 1
ATOM 2420 O O . PRO A 1 314 ? -42.944 14.980 3.649 1.00 34.88 314 PRO A O 1
ATOM 2423 N N . GLY A 1 315 ? -42.868 16.256 1.796 1.00 37.06 315 GLY A N 1
ATOM 2424 C CA . GLY A 1 315 ? -42.160 17.394 2.387 1.00 37.06 315 GLY A CA 1
ATOM 2425 C C . GLY A 1 315 ? -41.181 18.020 1.402 1.00 37.06 315 GLY A C 1
ATOM 2426 O O . GLY A 1 315 ? -39.974 17.956 1.606 1.00 37.06 315 GLY A O 1
ATOM 2427 N N . ALA A 1 316 ? -41.701 18.576 0.306 1.00 37.84 316 ALA A N 1
ATOM 2428 C CA . ALA A 1 316 ? -40.903 19.247 -0.711 1.00 37.84 316 ALA A CA 1
ATOM 2429 C C . ALA A 1 316 ? -40.224 20.496 -0.125 1.00 37.84 316 ALA A C 1
ATOM 2431 O O . ALA A 1 316 ? -40.878 21.503 0.148 1.00 37.84 316 ALA A O 1
ATOM 2432 N N . VAL A 1 317 ? -38.904 20.427 0.049 1.00 42.25 317 VAL A N 1
ATOM 2433 C CA . VAL A 1 317 ? -38.054 21.617 0.014 1.00 42.25 317 VAL A CA 1
ATOM 2434 C C . VAL A 1 317 ? -37.748 21.842 -1.458 1.00 42.25 317 VAL A C 1
ATOM 2436 O O . VAL A 1 317 ? -36.949 21.127 -2.057 1.00 42.25 317 VAL A O 1
ATOM 2439 N N . ASP A 1 318 ? -38.477 22.776 -2.058 1.00 45.31 318 ASP A N 1
ATOM 2440 C CA . ASP A 1 318 ? -38.352 23.121 -3.467 1.00 45.31 318 ASP A CA 1
ATOM 2441 C C . ASP A 1 318 ? -37.038 23.892 -3.672 1.00 45.31 318 ASP A C 1
ATOM 2443 O O . ASP A 1 318 ? -36.915 25.082 -3.378 1.00 45.31 318 ASP A O 1
ATOM 2447 N N . GLY A 1 319 ? -36.006 23.163 -4.086 1.00 42.69 319 GLY A N 1
ATOM 2448 C CA . GLY A 1 319 ? -34.678 23.680 -4.383 1.00 42.69 319 GLY A CA 1
ATOM 2449 C C . GLY A 1 319 ? -33.903 22.610 -5.130 1.00 42.69 319 GLY A C 1
ATOM 2450 O O . GLY A 1 319 ? -33.472 21.634 -4.521 1.00 42.69 319 GLY A O 1
ATOM 2451 N N . GLY A 1 320 ? -33.780 22.771 -6.452 1.00 47.78 320 GLY A N 1
ATOM 2452 C CA . GLY A 1 320 ? -33.223 21.788 -7.385 1.00 47.78 320 GLY A CA 1
ATOM 2453 C C . GLY A 1 320 ? -31.941 21.130 -6.881 1.00 47.78 320 GLY A C 1
ATOM 2454 O O . GLY A 1 320 ? -30.843 21.655 -7.053 1.00 47.78 320 GLY A O 1
ATOM 2455 N N . THR A 1 321 ? -32.080 19.968 -6.248 1.00 57.91 321 THR A N 1
ATOM 2456 C CA . THR A 1 321 ? -30.948 19.192 -5.762 1.00 57.91 321 THR A CA 1
ATOM 2457 C C . THR A 1 321 ? -30.514 18.302 -6.914 1.00 57.91 321 THR A C 1
ATOM 2459 O O . THR A 1 321 ? -31.192 17.338 -7.261 1.00 57.91 321 THR A O 1
ATOM 2462 N N . VAL A 1 322 ? -29.406 18.650 -7.566 1.00 58.16 322 VAL A N 1
ATOM 2463 C CA . VAL A 1 322 ? -28.794 17.766 -8.562 1.00 58.16 322 VAL A CA 1
ATOM 2464 C C . VAL A 1 322 ? -28.216 16.575 -7.803 1.00 58.16 322 VAL A C 1
ATOM 2466 O O . VAL A 1 322 ? -27.197 16.710 -7.123 1.00 58.16 322 VAL A O 1
ATOM 2469 N N . ALA A 1 323 ? -28.875 15.419 -7.887 1.00 64.25 323 ALA A N 1
ATOM 2470 C CA . ALA A 1 323 ? -28.338 14.174 -7.356 1.00 64.25 323 ALA A CA 1
ATOM 2471 C C . ALA A 1 323 ? -27.001 13.875 -8.052 1.00 64.25 323 ALA A C 1
ATOM 2473 O O . ALA A 1 323 ? -26.935 13.742 -9.275 1.00 64.25 323 ALA A O 1
ATOM 2474 N N . ARG A 1 324 ? -25.914 13.814 -7.277 1.00 65.56 324 ARG A N 1
ATOM 2475 C CA . ARG A 1 324 ? -24.596 13.415 -7.779 1.00 65.56 324 ARG A CA 1
ATOM 2476 C C . ARG A 1 324 ? -24.443 11.910 -7.605 1.00 65.56 324 ARG A C 1
ATOM 2478 O O . ARG A 1 324 ? -24.512 11.411 -6.487 1.00 65.56 324 ARG A O 1
ATOM 2485 N N . HIS A 1 325 ? -24.199 11.210 -8.707 1.00 70.94 325 HIS A N 1
ATOM 2486 C CA . HIS A 1 325 ? -23.880 9.786 -8.710 1.00 70.94 325 HIS A CA 1
ATOM 2487 C C . HIS A 1 325 ? -22.399 9.605 -9.049 1.00 70.94 325 HIS A C 1
ATOM 2489 O O . HIS A 1 325 ? -21.936 10.086 -10.080 1.00 70.94 325 HIS A O 1
ATOM 2495 N N . GLN A 1 326 ? -21.657 8.915 -8.182 1.00 75.31 326 GLN A N 1
ATOM 2496 C CA . GLN A 1 326 ? -20.262 8.538 -8.414 1.00 75.31 326 GLN A CA 1
ATOM 2497 C C . GLN A 1 326 ? -20.034 7.114 -7.903 1.00 75.31 326 GLN A C 1
ATOM 2499 O O . GLN A 1 326 ? -20.503 6.758 -6.820 1.00 75.31 326 GLN A O 1
ATOM 2504 N N . VAL A 1 327 ? -19.316 6.295 -8.675 1.00 78.44 327 VAL A N 1
ATOM 2505 C CA . VAL A 1 327 ? -18.978 4.924 -8.274 1.00 78.44 327 VAL A CA 1
ATOM 2506 C C . VAL A 1 327 ? -17.844 4.958 -7.250 1.00 78.44 327 VAL A C 1
ATOM 2508 O O . VAL A 1 327 ? -16.664 5.018 -7.573 1.00 78.44 327 VAL A O 1
ATOM 2511 N N . LEU A 1 328 ? -18.286 4.943 -5.993 1.00 81.88 328 LEU A N 1
ATOM 2512 C CA . LEU A 1 328 ? -17.585 4.616 -4.755 1.00 81.88 328 LEU A CA 1
ATOM 2513 C C . LEU A 1 328 ? -16.774 3.334 -4.856 1.00 81.88 328 LEU A C 1
ATOM 2515 O O . LEU A 1 328 ? -15.557 3.332 -4.960 1.00 81.88 328 LEU A O 1
ATOM 2519 N N . HIS A 1 329 ? -17.499 2.231 -4.757 1.00 83.12 329 HIS A N 1
ATOM 2520 C CA . HIS A 1 329 ? -16.983 0.910 -4.448 1.00 83.12 329 HIS A CA 1
ATOM 2521 C C . HIS A 1 329 ? -17.130 -0.035 -5.639 1.00 83.12 329 HIS A C 1
ATOM 2523 O O . HIS A 1 329 ? -17.992 0.165 -6.490 1.00 83.12 329 HIS A O 1
ATOM 2529 N N . ARG A 1 330 ? -16.276 -1.064 -5.690 1.00 78.50 330 ARG A N 1
ATOM 2530 C CA . ARG A 1 330 ? -16.345 -2.143 -6.693 1.00 78.50 330 ARG A CA 1
ATOM 2531 C C . ARG A 1 330 ? -17.033 -3.401 -6.156 1.00 78.50 330 ARG A C 1
ATOM 2533 O O . ARG A 1 330 ? -17.347 -4.298 -6.926 1.00 78.50 330 ARG A O 1
ATOM 2540 N N . ALA A 1 331 ? -17.282 -3.431 -4.851 1.00 84.94 331 ALA A N 1
ATOM 2541 C CA . ALA A 1 331 ? -18.035 -4.458 -4.154 1.00 84.94 331 ALA A CA 1
ATOM 2542 C C . ALA A 1 331 ? -19.269 -3.839 -3.475 1.00 84.94 331 ALA A C 1
ATOM 2544 O O . ALA A 1 331 ? -19.321 -2.614 -3.300 1.00 84.94 331 ALA A O 1
ATOM 2545 N N . PRO A 1 332 ? -20.265 -4.656 -3.083 1.00 93.06 332 PRO A N 1
ATOM 2546 C CA . PRO A 1 332 ? -21.435 -4.171 -2.364 1.00 93.06 332 PRO A CA 1
ATOM 2547 C C . PRO A 1 332 ? -21.047 -3.369 -1.121 1.00 93.06 332 PRO A C 1
ATOM 2549 O O . PRO A 1 332 ? -20.230 -3.817 -0.315 1.00 93.06 332 PRO A O 1
ATOM 2552 N N . VAL A 1 333 ? -21.654 -2.191 -0.965 1.00 95.88 333 VAL A N 1
ATOM 2553 C CA . VAL A 1 333 ? -21.522 -1.376 0.246 1.00 95.88 333 VAL A CA 1
ATOM 2554 C C . VAL A 1 333 ? -22.290 -2.065 1.370 1.00 95.88 333 VAL A C 1
ATOM 2556 O O . VAL A 1 333 ? -23.489 -2.302 1.252 1.00 95.88 333 VAL A O 1
ATOM 2559 N N . THR A 1 334 ? -21.595 -2.390 2.453 1.00 97.50 334 THR A N 1
ATOM 2560 C CA . THR A 1 334 ? -22.121 -3.152 3.593 1.00 97.50 334 THR A CA 1
ATOM 2561 C C . THR A 1 334 ? -22.419 -2.272 4.802 1.00 97.50 334 THR A C 1
ATOM 2563 O O . THR A 1 334 ? -23.230 -2.643 5.646 1.00 97.50 334 THR A O 1
ATOM 2566 N N . ALA A 1 335 ? -21.793 -1.096 4.895 1.00 97.06 335 ALA A N 1
ATOM 2567 C CA . ALA A 1 335 ? -21.999 -0.161 5.994 1.00 97.06 335 ALA A CA 1
ATOM 2568 C C . ALA A 1 335 ? -21.826 1.292 5.535 1.00 97.06 335 ALA A C 1
ATOM 2570 O O . ALA A 1 335 ? -20.985 1.589 4.684 1.00 97.06 335 ALA A O 1
ATOM 2571 N N . VAL A 1 336 ? -22.584 2.209 6.144 1.00 97.31 336 VAL A N 1
ATOM 2572 C CA . VAL A 1 336 ? -22.468 3.662 5.947 1.00 97.31 336 VAL A CA 1
ATOM 2573 C C . VAL A 1 336 ? -22.643 4.371 7.289 1.00 97.31 336 VAL A C 1
ATOM 2575 O O . VAL A 1 336 ? -23.498 3.991 8.083 1.00 97.31 336 VAL A O 1
ATOM 2578 N N . ALA A 1 337 ? -21.857 5.418 7.536 1.00 97.12 337 ALA A N 1
ATOM 2579 C CA . ALA A 1 337 ? -22.000 6.305 8.685 1.00 97.12 337 ALA A CA 1
ATOM 2580 C C . ALA A 1 337 ? -21.811 7.774 8.281 1.00 97.12 337 ALA A C 1
ATOM 2582 O O . ALA A 1 337 ? -21.027 8.096 7.386 1.00 97.12 337 ALA A O 1
ATOM 2583 N N . LEU A 1 338 ? -22.500 8.677 8.981 1.00 95.62 338 LEU A N 1
ATOM 2584 C CA . LEU A 1 338 ? -22.321 10.121 8.850 1.00 95.62 338 LEU A CA 1
ATOM 2585 C C . LEU A 1 338 ? -21.498 10.633 10.036 1.00 95.62 338 LEU A C 1
ATOM 2587 O O . LEU A 1 338 ? -21.948 10.577 11.175 1.00 95.62 338 LEU A O 1
ATOM 2591 N N . ALA A 1 339 ? -20.293 11.132 9.774 1.00 91.31 339 ALA A N 1
ATOM 2592 C CA . ALA A 1 339 ? -19.374 11.640 10.787 1.00 91.31 339 ALA A CA 1
ATOM 2593 C C . ALA A 1 339 ? -19.251 13.163 10.714 1.00 91.31 339 ALA A C 1
ATOM 2595 O O . ALA A 1 339 ? -19.160 13.734 9.627 1.00 91.31 339 ALA A O 1
ATOM 2596 N N . ARG A 1 340 ? -19.175 13.836 11.862 1.00 90.38 340 ARG A N 1
ATOM 2597 C CA . ARG A 1 340 ? -18.905 15.277 11.908 1.00 90.38 340 ARG A CA 1
ATOM 2598 C C . ARG A 1 340 ? -17.454 15.568 11.517 1.00 90.38 340 ARG A C 1
ATOM 2600 O O . ARG A 1 340 ? -16.542 14.814 11.861 1.00 90.38 340 ARG A O 1
ATOM 2607 N N . GLN A 1 341 ? -17.234 16.654 10.779 1.00 85.62 341 GLN A N 1
ATOM 2608 C CA . GLN A 1 341 ? -15.888 17.138 10.469 1.00 85.62 341 GLN A CA 1
ATOM 2609 C C . GLN A 1 341 ? -15.371 18.091 11.554 1.00 85.62 341 GLN A C 1
ATOM 2611 O O . GLN A 1 341 ? -16.147 18.904 12.075 1.00 85.62 341 GLN A O 1
ATOM 2616 N N . PRO A 1 342 ? -14.059 18.067 11.855 1.00 76.44 342 PRO A N 1
ATOM 2617 C CA . PRO A 1 342 ? -13.428 19.158 12.585 1.00 76.44 342 PRO A CA 1
ATOM 2618 C C . PRO A 1 342 ? -13.643 20.476 11.829 1.00 76.44 342 PRO A C 1
ATOM 2620 O O . PRO A 1 342 ? -13.364 20.554 10.636 1.00 76.44 342 PRO A O 1
ATOM 2623 N N . GLY A 1 343 ? -14.151 21.506 12.510 1.00 74.56 343 GLY A N 1
ATOM 2624 C CA . GLY A 1 343 ? -14.415 22.818 11.899 1.00 74.56 343 GLY A CA 1
ATOM 2625 C C . GLY A 1 343 ? -15.805 22.999 11.272 1.00 74.56 343 GLY A C 1
ATOM 2626 O O . GLY A 1 343 ? -16.114 24.100 10.828 1.00 74.56 343 GLY A O 1
ATOM 2627 N N . GLY A 1 344 ? -16.670 21.976 11.303 1.00 81.75 344 GLY A N 1
ATOM 2628 C CA . GLY A 1 344 ? -18.054 22.047 10.814 1.00 81.75 344 GLY A CA 1
ATOM 2629 C C . GLY A 1 344 ? -18.299 21.222 9.549 1.00 81.75 344 GLY A C 1
ATOM 2630 O O . GLY A 1 344 ? -17.368 20.868 8.839 1.00 81.75 344 GLY A O 1
ATOM 2631 N N . GLY A 1 345 ? -19.567 20.890 9.285 1.00 88.75 345 GLY A N 1
ATOM 2632 C CA . GLY A 1 345 ? -19.964 20.008 8.182 1.00 88.75 345 GLY A CA 1
ATOM 2633 C C . GLY A 1 345 ? -19.931 18.515 8.530 1.00 88.75 345 GLY A C 1
ATOM 2634 O O . GLY A 1 345 ? -19.644 18.115 9.665 1.00 88.75 345 GLY A O 1
ATOM 2635 N N . HIS A 1 346 ? -20.251 17.687 7.535 1.00 91.25 346 HIS A N 1
ATOM 2636 C CA . HIS A 1 346 ? -20.336 16.235 7.674 1.00 91.25 346 HIS A CA 1
ATOM 2637 C C . HIS A 1 346 ? -19.535 15.517 6.587 1.00 91.25 346 HIS A C 1
ATOM 2639 O O . HIS A 1 346 ? -19.439 15.960 5.445 1.00 91.25 346 HIS A O 1
ATOM 2645 N N . THR A 1 347 ? -18.965 14.378 6.963 1.00 92.06 347 THR A N 1
ATOM 2646 C CA . THR A 1 347 ? -18.338 13.398 6.079 1.00 92.06 347 THR A CA 1
ATOM 2647 C C . THR A 1 347 ? -19.193 12.145 6.067 1.00 92.06 347 THR A C 1
ATOM 2649 O O . THR A 1 347 ? -19.496 11.607 7.130 1.00 92.06 347 THR A O 1
ATOM 2652 N N . VAL A 1 348 ? -19.526 11.640 4.890 1.00 93.75 348 VAL A N 1
ATOM 2653 C CA . VAL A 1 348 ? -20.035 10.279 4.738 1.00 93.75 348 VAL A CA 1
ATOM 2654 C C . VAL A 1 348 ? -18.846 9.329 4.720 1.00 93.75 348 VAL A C 1
ATOM 2656 O O . VAL A 1 348 ? -17.832 9.604 4.077 1.00 93.75 348 VAL A O 1
ATOM 2659 N N . VAL A 1 349 ? -18.959 8.226 5.448 1.00 95.62 349 VAL A N 1
ATOM 2660 C CA . VAL A 1 349 ? -18.009 7.117 5.424 1.00 95.62 349 VAL A CA 1
ATOM 2661 C C . VAL A 1 349 ? -18.767 5.865 5.021 1.00 95.62 349 VAL A C 1
ATOM 2663 O O . VAL A 1 349 ? -19.818 5.588 5.593 1.00 95.62 349 VAL A O 1
ATOM 2666 N N . SER A 1 350 ? -18.241 5.105 4.070 1.00 95.56 350 SER A N 1
ATOM 2667 C CA . SER A 1 350 ? -18.823 3.832 3.643 1.00 95.56 350 SER A CA 1
ATOM 2668 C C . SER A 1 350 ? -17.779 2.732 3.597 1.00 95.56 350 SER A C 1
ATOM 2670 O O . SER A 1 350 ? -16.600 2.991 3.351 1.00 95.56 350 SER A O 1
ATOM 2672 N N . GLY A 1 351 ? -18.226 1.505 3.838 1.00 95.31 351 GLY A N 1
ATOM 2673 C CA . GLY A 1 351 ? -17.424 0.293 3.768 1.00 95.31 351 GLY A CA 1
ATOM 2674 C C . GLY A 1 351 ? -18.051 -0.743 2.853 1.00 95.31 351 GLY A C 1
ATOM 2675 O O . GLY A 1 351 ? -19.276 -0.794 2.751 1.00 95.31 351 GLY A O 1
ATOM 2676 N N . ASP A 1 352 ? -17.225 -1.549 2.190 1.00 94.75 352 ASP A N 1
ATOM 2677 C CA . ASP A 1 352 ? -17.682 -2.606 1.286 1.00 94.75 352 ASP A CA 1
ATOM 2678 C C . ASP A 1 352 ? -17.255 -4.020 1.708 1.00 94.75 352 ASP A C 1
ATOM 2680 O O . ASP A 1 352 ? -16.491 -4.234 2.660 1.00 94.75 352 ASP A O 1
ATOM 2684 N N . ALA A 1 353 ? -17.778 -5.000 0.970 1.00 93.38 353 ALA A N 1
ATOM 2685 C CA . ALA A 1 353 ? -17.486 -6.416 1.158 1.00 93.38 353 ALA A CA 1
ATOM 2686 C C . ALA A 1 353 ? -16.024 -6.808 0.851 1.00 93.38 353 ALA A C 1
ATOM 2688 O O . ALA A 1 353 ? -15.579 -7.852 1.321 1.00 93.38 353 ALA A O 1
ATOM 2689 N N . ASP A 1 354 ? -15.260 -5.966 0.148 1.00 87.38 354 ASP A N 1
ATOM 2690 C CA . ASP A 1 354 ? -13.822 -6.166 -0.095 1.00 87.38 354 ASP A CA 1
ATOM 2691 C C . ASP A 1 354 ? -12.943 -5.535 0.999 1.00 87.38 354 ASP A C 1
ATOM 2693 O O . ASP A 1 354 ? -11.710 -5.579 0.928 1.00 87.38 354 ASP A O 1
ATOM 2697 N N . GLY A 1 355 ? -13.564 -4.947 2.027 1.00 90.31 355 GLY A N 1
ATOM 2698 C CA . GLY A 1 355 ? -12.871 -4.399 3.186 1.00 90.31 355 GLY A CA 1
ATOM 2699 C C . GLY A 1 355 ? -12.374 -2.968 3.026 1.00 90.31 355 GLY A C 1
ATOM 2700 O O . GLY A 1 355 ? -11.569 -2.521 3.852 1.00 90.31 355 GLY A O 1
ATOM 2701 N N . VAL A 1 356 ? -12.816 -2.250 1.990 1.00 90.25 356 VAL A N 1
ATOM 2702 C CA . VAL A 1 356 ? -12.387 -0.879 1.678 1.00 90.25 356 VAL A CA 1
ATOM 2703 C C . VAL A 1 356 ? -13.293 0.131 2.374 1.00 90.25 356 VAL A C 1
ATOM 2705 O O . VAL A 1 356 ? -14.507 0.116 2.183 1.00 90.25 356 VAL A O 1
ATOM 2708 N N . LEU A 1 357 ? -12.701 1.071 3.116 1.00 93.00 357 LEU A N 1
ATOM 2709 C CA . LEU A 1 357 ? -13.390 2.243 3.655 1.00 93.00 357 LEU A CA 1
ATOM 2710 C C . LEU A 1 357 ? -13.142 3.471 2.785 1.00 93.00 357 LEU A C 1
ATOM 2712 O O . LEU A 1 357 ? -11.998 3.852 2.544 1.00 93.00 357 LEU A O 1
ATOM 2716 N N . ARG A 1 358 ? -14.205 4.163 2.383 1.00 90.69 358 ARG A N 1
ATOM 2717 C CA . ARG A 1 358 ? -14.129 5.465 1.709 1.00 90.69 358 ARG A CA 1
ATOM 2718 C C . ARG A 1 358 ? -14.744 6.558 2.558 1.00 90.69 358 ARG A C 1
ATOM 2720 O O . ARG A 1 358 ? -15.584 6.298 3.410 1.00 90.69 358 ARG A O 1
ATOM 2727 N N . SER A 1 359 ? -14.293 7.791 2.335 1.00 90.44 359 SER A N 1
ATOM 2728 C CA . SER A 1 359 ? -14.831 8.958 3.031 1.00 90.44 359 SER A CA 1
ATOM 2729 C C . SER A 1 359 ? -14.874 10.190 2.135 1.00 90.44 359 SER A C 1
ATOM 2731 O O . SER A 1 359 ? -13.946 10.432 1.358 1.00 90.44 359 SER A O 1
ATOM 2733 N N . TRP A 1 360 ? -15.951 10.966 2.239 1.00 90.31 360 TRP A N 1
ATOM 2734 C CA . TRP A 1 360 ? -16.152 12.186 1.459 1.00 90.31 360 TRP A CA 1
ATOM 2735 C C . TRP A 1 360 ? -17.002 13.207 2.213 1.00 90.31 360 TRP A C 1
ATOM 2737 O O . TRP A 1 360 ? -17.899 12.812 2.958 1.00 90.31 360 TRP A O 1
ATOM 2747 N N . PRO A 1 361 ? -16.741 14.517 2.067 1.00 88.88 361 PRO A N 1
ATOM 2748 C CA . PRO A 1 361 ? -17.657 15.535 2.570 1.00 88.88 361 PRO A CA 1
ATOM 2749 C C . PRO A 1 361 ? -19.013 15.411 1.863 1.00 88.88 361 PRO A C 1
ATOM 2751 O O . PRO A 1 361 ? -19.038 15.135 0.666 1.00 88.88 361 PRO A O 1
ATOM 2754 N N . VAL A 1 362 ? -20.121 15.655 2.570 1.00 86.94 362 VAL A N 1
ATOM 2755 C CA . VAL A 1 362 ? -21.480 15.605 1.982 1.00 86.94 362 VAL A CA 1
ATOM 2756 C C . VAL A 1 362 ? -21.597 16.526 0.760 1.00 86.94 362 VAL A C 1
ATOM 2758 O O . VAL A 1 362 ? -22.126 16.116 -0.268 1.00 86.94 362 VAL A O 1
ATOM 2761 N N . ASP A 1 363 ? -21.016 17.724 0.848 1.00 81.88 363 ASP A N 1
ATOM 2762 C CA . ASP A 1 363 ? -21.076 18.747 -0.205 1.00 81.88 363 ASP A CA 1
ATOM 2763 C C . ASP A 1 363 ? -19.791 18.816 -1.055 1.00 81.88 363 ASP A C 1
ATOM 2765 O O . ASP A 1 363 ? -19.578 19.763 -1.814 1.00 81.88 363 ASP A O 1
ATOM 2769 N N . GLY A 1 364 ? -18.894 17.837 -0.907 1.00 80.31 364 GLY A N 1
ATOM 2770 C CA . GLY A 1 364 ? -17.542 17.876 -1.462 1.00 80.31 364 GLY A CA 1
ATOM 2771 C C . GLY A 1 364 ? -17.220 16.727 -2.407 1.00 80.31 364 GLY A C 1
ATOM 2772 O O . GLY A 1 364 ? -18.038 15.855 -2.692 1.00 80.31 364 GLY A O 1
ATOM 2773 N N . THR A 1 365 ? -15.987 16.735 -2.904 1.00 81.00 365 THR A N 1
ATOM 2774 C CA . THR A 1 365 ? -15.439 15.633 -3.696 1.00 81.00 365 THR A CA 1
ATOM 2775 C C . THR A 1 365 ? -14.918 14.530 -2.777 1.00 81.00 365 THR A C 1
ATOM 2777 O O . THR A 1 365 ? -14.275 14.834 -1.762 1.00 81.00 365 THR A O 1
ATOM 2780 N N . PRO A 1 366 ? -15.144 13.254 -3.115 1.00 81.19 366 PRO A N 1
ATOM 2781 C CA . PRO A 1 366 ? -14.552 12.151 -2.382 1.00 81.19 366 PRO A CA 1
ATOM 2782 C C . PRO A 1 366 ? -13.038 12.193 -2.314 1.00 81.19 366 PRO A C 1
ATOM 2784 O O . PRO A 1 366 ? -12.361 12.753 -3.175 1.00 81.19 366 PRO A O 1
ATOM 2787 N N . ARG A 1 367 ? -12.493 11.613 -1.240 1.00 76.25 367 ARG A N 1
ATOM 2788 C CA . ARG A 1 367 ? -11.046 11.452 -1.135 1.00 76.25 367 ARG A CA 1
ATOM 2789 C C . ARG A 1 367 ? -10.558 10.503 -2.224 1.00 76.25 367 ARG A C 1
ATOM 2791 O O . ARG A 1 367 ? -11.157 9.454 -2.452 1.00 76.25 367 ARG A O 1
ATOM 2798 N N . ARG A 1 368 ? -9.427 10.873 -2.826 1.00 67.19 368 ARG A N 1
ATOM 2799 C CA . ARG A 1 368 ? -8.742 10.086 -3.855 1.00 67.19 368 ARG A CA 1
ATOM 2800 C C . ARG A 1 368 ? -8.333 8.697 -3.378 1.00 67.19 368 ARG A C 1
ATOM 2802 O O . ARG A 1 368 ? -8.483 7.740 -4.107 1.00 67.19 368 ARG A O 1
ATOM 2809 N N . THR A 1 369 ? -7.827 8.583 -2.156 1.00 71.88 369 THR A N 1
ATOM 2810 C CA . THR A 1 369 ? -7.428 7.301 -1.561 1.00 71.88 369 THR A CA 1
ATOM 2811 C C . THR A 1 369 ? -8.472 6.832 -0.549 1.00 71.88 369 THR A C 1
ATOM 2813 O O . THR A 1 369 ? -9.136 7.681 0.066 1.00 71.88 369 THR A O 1
ATOM 2816 N N . PRO A 1 370 ? -8.580 5.518 -0.278 1.00 81.69 370 PRO A N 1
ATOM 2817 C CA . PRO A 1 370 ? -9.398 5.026 0.821 1.00 81.69 370 PRO A CA 1
ATOM 2818 C C . PRO A 1 370 ? -8.990 5.657 2.140 1.00 81.69 370 PRO A C 1
ATOM 2820 O O . PRO A 1 370 ? -7.845 6.069 2.339 1.00 81.69 370 PRO A O 1
ATOM 2823 N N . LEU A 1 371 ? -9.942 5.674 3.064 1.00 86.50 371 LEU A N 1
ATOM 2824 C CA . LEU A 1 371 ? -9.662 5.968 4.456 1.00 86.50 371 LEU A CA 1
ATOM 2825 C C . LEU A 1 371 ? -8.858 4.831 5.102 1.00 86.50 371 LEU A C 1
ATOM 2827 O O . LEU A 1 371 ? -7.930 5.101 5.857 1.00 86.50 371 LEU A O 1
ATOM 2831 N N . ASP A 1 372 ? -9.224 3.583 4.804 1.00 87.00 372 ASP A N 1
ATOM 2832 C CA . ASP A 1 372 ? -8.534 2.380 5.268 1.00 87.00 372 ASP A CA 1
ATOM 2833 C C . ASP A 1 372 ? -8.924 1.172 4.407 1.00 87.00 372 ASP A C 1
ATOM 2835 O O . ASP A 1 372 ? -9.922 1.213 3.680 1.00 87.00 372 ASP A O 1
ATOM 2839 N N . ARG A 1 373 ? -8.158 0.086 4.508 1.00 86.00 373 ARG A N 1
ATOM 2840 C CA . ARG A 1 373 ? -8.466 -1.185 3.858 1.00 86.00 373 ARG A CA 1
ATOM 2841 C C . ARG A 1 373 ? -7.969 -2.365 4.681 1.00 86.00 373 ARG A C 1
ATOM 2843 O O . ARG A 1 373 ? -6.856 -2.351 5.205 1.00 86.00 373 ARG A O 1
ATOM 2850 N N . ARG A 1 374 ? -8.766 -3.430 4.717 1.00 86.88 374 ARG A N 1
ATOM 2851 C CA . ARG A 1 374 ? -8.379 -4.732 5.275 1.00 86.88 374 ARG A CA 1
ATOM 2852 C C . ARG A 1 374 ? -8.756 -5.865 4.323 1.00 86.88 374 ARG A C 1
ATOM 2854 O O . ARG A 1 374 ? -9.660 -5.690 3.517 1.00 86.88 374 ARG A O 1
ATOM 2861 N N . PRO A 1 375 ? -8.109 -7.039 4.413 1.00 85.75 375 PRO A N 1
ATOM 2862 C CA . PRO A 1 375 ? -8.433 -8.209 3.597 1.00 85.75 375 PRO A CA 1
ATOM 2863 C C . PRO A 1 375 ? -9.589 -9.004 4.233 1.00 85.75 375 PRO A C 1
ATOM 2865 O O . PRO A 1 375 ? -9.495 -10.215 4.445 1.00 85.75 375 PRO A O 1
ATOM 2868 N N . ALA A 1 376 ? -10.636 -8.294 4.641 1.00 90.25 376 ALA A N 1
ATOM 2869 C CA . ALA A 1 376 ? -11.827 -8.820 5.291 1.00 90.25 376 ALA A CA 1
ATOM 2870 C C . ALA A 1 376 ? -12.978 -7.834 5.042 1.00 90.25 376 ALA A C 1
ATOM 2872 O O . ALA A 1 376 ? -12.706 -6.637 5.066 1.00 90.25 376 ALA A O 1
ATOM 2873 N N . PRO A 1 377 ? -14.226 -8.283 4.834 1.00 94.69 377 PRO A N 1
ATOM 2874 C CA . PRO A 1 377 ? -15.377 -7.396 4.658 1.00 94.69 377 PRO A CA 1
ATOM 2875 C C . PRO A 1 377 ? -15.538 -6.379 5.790 1.00 94.69 377 PRO A C 1
ATOM 2877 O O . PRO A 1 377 ? -15.336 -6.723 6.956 1.00 94.69 377 PRO A O 1
ATOM 2880 N N . VAL A 1 378 ? -15.963 -5.153 5.473 1.00 97.69 378 VAL A N 1
ATOM 2881 C CA . VAL A 1 378 ? -16.486 -4.230 6.494 1.00 97.69 378 VAL A CA 1
ATOM 2882 C C . VAL A 1 378 ? -17.857 -4.743 6.926 1.00 97.69 378 VAL A C 1
ATOM 2884 O O . VAL A 1 378 ? -18.694 -5.032 6.074 1.00 97.69 378 VAL A O 1
ATOM 2887 N N . THR A 1 379 ? -18.112 -4.851 8.227 1.00 98.19 379 THR A N 1
ATOM 2888 C CA . THR A 1 379 ? -19.401 -5.342 8.745 1.00 98.19 379 THR A CA 1
ATOM 2889 C C . THR A 1 379 ? -20.220 -4.264 9.437 1.00 98.19 379 THR A C 1
ATOM 2891 O O . THR A 1 379 ? -21.443 -4.353 9.457 1.00 98.19 379 THR A O 1
ATOM 2894 N N . ALA A 1 380 ? -19.579 -3.228 9.985 1.00 98.06 380 ALA A N 1
ATOM 2895 C CA . ALA A 1 380 ? -20.287 -2.142 10.651 1.00 98.06 380 ALA A CA 1
ATOM 2896 C C . ALA A 1 380 ? -19.471 -0.844 10.684 1.00 98.06 380 ALA A C 1
ATOM 2898 O O . ALA A 1 380 ? -18.240 -0.868 10.740 1.00 98.06 380 ALA A O 1
ATOM 2899 N N . LEU A 1 381 ? -20.170 0.293 10.707 1.00 98.56 381 LEU A N 1
ATOM 2900 C CA . LEU A 1 381 ? -19.597 1.621 10.923 1.00 98.56 381 LEU A CA 1
ATOM 2901 C C . LEU A 1 381 ? -20.418 2.382 11.963 1.00 98.56 381 LEU A C 1
ATOM 2903 O O . LEU A 1 381 ? -21.644 2.314 11.953 1.00 98.56 381 LEU A O 1
ATOM 2907 N N . ALA A 1 382 ? -19.744 3.153 12.813 1.00 98.25 382 ALA A N 1
ATOM 2908 C CA . ALA A 1 382 ? -20.376 4.118 13.706 1.00 98.25 382 ALA A CA 1
ATOM 2909 C C . ALA A 1 382 ? -19.571 5.412 13.758 1.00 98.25 382 ALA A C 1
ATOM 2911 O O . ALA A 1 382 ? -18.342 5.398 13.733 1.00 98.25 382 ALA A O 1
ATOM 2912 N N . ALA A 1 383 ? -20.268 6.534 13.878 1.00 97.38 383 ALA A N 1
ATOM 2913 C CA . ALA A 1 383 ? -19.669 7.826 14.169 1.00 97.38 383 ALA A CA 1
ATOM 2914 C C . ALA A 1 383 ? -20.266 8.376 15.464 1.00 97.38 383 ALA A C 1
ATOM 2916 O O . ALA A 1 383 ? -21.448 8.165 15.733 1.00 97.38 383 ALA A O 1
ATOM 2917 N N . ALA A 1 384 ? -19.453 9.071 16.253 1.00 96.12 384 ALA A N 1
ATOM 2918 C CA . ALA A 1 384 ? -19.871 9.652 17.522 1.00 96.12 384 ALA A CA 1
ATOM 2919 C C . ALA A 1 384 ? -19.187 10.998 17.760 1.00 96.12 384 ALA A C 1
ATOM 2921 O O . ALA A 1 384 ? -18.058 11.215 17.322 1.00 96.12 384 ALA A O 1
ATOM 2922 N N . GLU A 1 385 ? -19.865 11.884 18.483 1.00 95.31 385 GLU A N 1
ATOM 2923 C CA . GLU A 1 385 ? -19.257 13.086 19.049 1.00 95.31 385 GLU A CA 1
ATOM 2924 C C . GLU A 1 385 ? -18.891 12.782 20.504 1.00 95.31 385 GLU A C 1
ATOM 2926 O O . GLU A 1 385 ? -19.771 12.683 21.358 1.00 95.31 385 GLU A O 1
ATOM 2931 N N . LEU A 1 386 ? -17.604 12.573 20.770 1.00 95.50 386 LEU A N 1
ATOM 2932 C CA . LEU A 1 386 ? -17.088 12.260 22.102 1.00 95.50 386 LEU A CA 1
ATOM 2933 C C . LEU A 1 386 ? -16.531 13.525 22.759 1.00 95.50 386 LEU A C 1
ATOM 2935 O O . LEU A 1 386 ? -16.302 14.537 22.098 1.00 95.50 386 LEU A O 1
ATOM 2939 N N . SER A 1 387 ? -16.230 13.469 24.057 1.00 93.94 387 SER A N 1
ATOM 2940 C CA . SER A 1 387 ? -15.600 14.600 24.758 1.00 93.94 387 SER A CA 1
ATOM 2941 C C . SER A 1 387 ? -14.218 14.976 24.199 1.00 93.94 387 SER A C 1
ATOM 2943 O O . SER A 1 387 ? -13.778 16.112 24.358 1.00 93.94 387 SER A O 1
ATOM 2945 N N . THR A 1 388 ? -13.544 14.051 23.508 1.00 91.88 388 THR A N 1
ATOM 2946 C CA . THR A 1 388 ? -12.272 14.286 22.805 1.00 91.88 388 THR A CA 1
ATOM 2947 C C . THR A 1 388 ? -12.441 14.853 21.389 1.00 91.88 388 THR A C 1
ATOM 2949 O O . THR A 1 388 ? -11.437 15.236 20.776 1.00 91.88 388 THR A O 1
ATOM 2952 N N . GLY A 1 389 ? -13.679 14.923 20.886 1.00 92.88 389 GLY A N 1
ATOM 2953 C CA . GLY A 1 389 ? -14.054 15.372 19.545 1.00 92.88 389 GLY A CA 1
ATOM 2954 C C . GLY A 1 389 ? -14.753 14.290 18.703 1.00 92.88 389 GLY A C 1
ATOM 2955 O O . GLY A 1 389 ? -15.119 13.227 19.217 1.00 92.88 389 GLY A O 1
ATOM 2956 N N . PRO A 1 390 ? -14.930 14.535 17.391 1.00 95.06 390 PRO A N 1
ATOM 2957 C CA . PRO A 1 390 ? -15.548 13.577 16.482 1.00 95.06 390 PRO A CA 1
ATOM 2958 C C . PRO A 1 390 ? -14.714 12.298 16.355 1.00 95.06 390 PRO A C 1
ATOM 2960 O O . PRO A 1 390 ? -13.500 12.344 16.141 1.00 95.06 390 PRO A O 1
ATOM 2963 N N . ALA A 1 391 ? -15.383 11.152 16.421 1.00 96.00 391 ALA A N 1
ATOM 2964 C CA . ALA A 1 391 ? -14.786 9.831 16.302 1.00 96.00 391 ALA A CA 1
ATOM 2965 C C . ALA A 1 391 ? -15.508 8.972 15.260 1.00 96.00 391 ALA A C 1
ATOM 2967 O O . ALA A 1 391 ? -16.707 9.119 15.013 1.00 96.00 391 ALA A O 1
ATOM 2968 N N . LEU A 1 392 ? -14.757 8.062 14.645 1.00 97.75 392 LEU A N 1
ATOM 2969 C CA . LEU A 1 392 ? -15.261 7.042 13.728 1.00 97.75 392 LEU A CA 1
ATOM 2970 C C . LEU A 1 392 ? -14.830 5.668 14.235 1.00 97.75 392 LEU A C 1
ATOM 2972 O O . LEU A 1 392 ? -13.711 5.520 14.718 1.00 97.75 392 LEU A O 1
ATOM 2976 N N . PHE A 1 393 ? -15.687 4.672 14.064 1.00 98.25 393 PHE A N 1
ATOM 2977 C CA . PHE A 1 393 ? -15.418 3.275 14.359 1.00 98.25 393 PHE A CA 1
ATOM 2978 C C . PHE A 1 393 ? -15.803 2.427 13.152 1.00 98.25 393 PHE A C 1
ATOM 2980 O O . PHE A 1 393 ? -16.864 2.641 12.567 1.00 98.25 393 PHE A O 1
ATOM 2987 N N . ALA A 1 394 ? -14.957 1.466 12.796 1.00 98.25 394 ALA A N 1
ATOM 2988 C CA . ALA A 1 394 ? -15.217 0.507 11.731 1.00 98.25 394 ALA A CA 1
ATOM 2989 C C . ALA A 1 394 ? -14.901 -0.898 12.212 1.00 98.25 394 ALA A C 1
ATOM 2991 O O . ALA A 1 394 ? -13.821 -1.122 12.757 1.00 98.25 394 ALA A O 1
ATOM 2992 N N . ALA A 1 395 ? -15.831 -1.821 11.998 1.00 97.94 395 ALA A N 1
ATOM 2993 C CA . ALA A 1 395 ? -15.650 -3.238 12.256 1.00 97.94 395 ALA A CA 1
ATOM 2994 C C . ALA A 1 395 ? -15.434 -3.983 10.941 1.00 97.94 395 ALA A C 1
ATOM 2996 O O . ALA A 1 395 ? -16.134 -3.729 9.956 1.00 97.94 395 ALA A O 1
ATOM 2997 N N . TRP A 1 396 ? -14.500 -4.927 10.951 1.00 97.25 396 TRP A N 1
ATOM 2998 C CA . TRP A 1 396 ? -14.320 -5.885 9.871 1.00 97.25 396 TRP A CA 1
ATOM 2999 C C . TRP A 1 396 ? -14.623 -7.301 10.345 1.00 97.25 396 TRP A C 1
ATOM 3001 O O . TRP A 1 396 ? -14.556 -7.619 11.534 1.00 97.25 396 TRP A O 1
ATOM 3011 N N . GLU A 1 397 ? -14.930 -8.170 9.390 1.00 96.00 397 GLU A N 1
ATOM 3012 C CA . GLU A 1 397 ? -15.305 -9.565 9.631 1.00 96.00 397 GLU A CA 1
ATOM 3013 C C . GLU A 1 397 ? -14.201 -10.371 10.339 1.00 96.00 397 GLU A C 1
ATOM 3015 O O . GLU A 1 397 ? -14.503 -11.298 11.092 1.00 96.00 397 GLU A O 1
ATOM 3020 N N . ASP A 1 398 ? -12.935 -9.954 10.218 1.00 93.12 398 ASP A N 1
ATOM 3021 C CA . ASP A 1 398 ? -11.807 -10.559 10.935 1.00 93.12 398 ASP A CA 1
ATOM 3022 C C . ASP A 1 398 ? -11.730 -10.190 12.430 1.00 93.12 398 ASP A C 1
ATOM 3024 O O . ASP A 1 398 ? -10.813 -10.621 13.139 1.00 93.12 398 ASP A O 1
ATOM 3028 N N . GLY A 1 399 ? -12.721 -9.443 12.923 1.00 92.50 399 GLY A N 1
ATOM 3029 C CA . GLY A 1 399 ? -12.945 -9.147 14.333 1.00 92.50 399 GLY A CA 1
ATOM 3030 C C . GLY A 1 399 ? -12.167 -7.953 14.872 1.00 92.50 399 GLY A C 1
ATOM 3031 O O . GLY A 1 399 ? -12.164 -7.711 16.086 1.00 92.50 399 GLY A O 1
ATOM 3032 N N . LEU A 1 400 ? -11.481 -7.217 13.994 1.00 93.94 400 LEU A N 1
ATOM 3033 C CA . LEU A 1 400 ? -10.918 -5.922 14.337 1.00 93.94 400 LEU A CA 1
ATOM 3034 C C . LEU A 1 400 ? -12.007 -4.852 14.300 1.00 93.94 400 LEU A C 1
ATOM 3036 O O . LEU A 1 400 ? -12.717 -4.718 13.304 1.00 93.94 400 LEU A O 1
ATOM 3040 N N . VAL A 1 401 ? -12.056 -4.026 15.340 1.00 96.31 401 VAL A N 1
ATOM 3041 C CA . VAL A 1 401 ? -12.690 -2.710 15.293 1.00 96.31 401 VAL A CA 1
ATOM 3042 C C . VAL A 1 401 ? -11.602 -1.650 15.370 1.00 96.31 401 VAL A C 1
ATOM 3044 O O . VAL A 1 401 ? -10.841 -1.627 16.334 1.00 96.31 401 VAL A O 1
ATOM 3047 N N . ARG A 1 402 ? -11.512 -0.763 14.380 1.00 95.50 402 ARG A N 1
ATOM 3048 C CA . ARG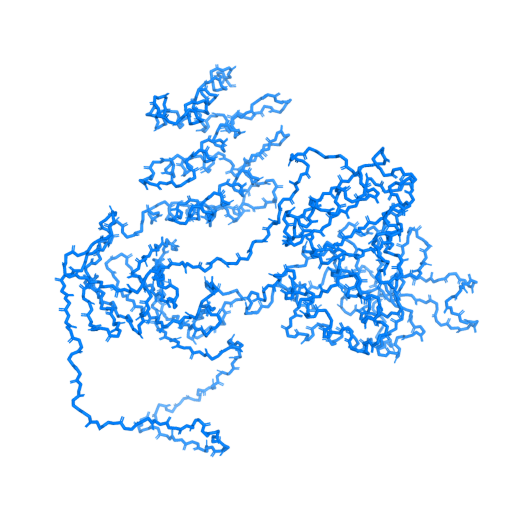 A 1 402 ? -10.599 0.388 14.423 1.00 95.50 402 ARG A CA 1
ATOM 3049 C C . ARG A 1 402 ? -11.366 1.645 14.791 1.00 95.50 402 ARG A C 1
ATOM 3051 O O . ARG A 1 402 ? -12.452 1.879 14.268 1.00 95.50 402 ARG A O 1
ATOM 3058 N N . ALA A 1 403 ? -10.794 2.437 15.689 1.00 95.94 403 ALA A N 1
ATOM 3059 C CA . ALA A 1 403 ? -11.315 3.723 16.126 1.00 95.94 403 ALA A CA 1
ATOM 3060 C C . ALA A 1 403 ? -10.389 4.852 15.667 1.00 95.94 403 ALA A C 1
ATOM 3062 O O . ALA A 1 403 ? -9.185 4.795 15.921 1.00 95.94 403 ALA A O 1
ATOM 3063 N N . TRP A 1 404 ? -10.939 5.901 15.062 1.00 94.44 404 TRP A N 1
ATOM 3064 C CA . TRP A 1 404 ? -10.209 7.108 14.673 1.00 94.44 404 TRP A CA 1
ATOM 3065 C C . TRP A 1 404 ? -10.704 8.304 15.473 1.00 94.44 404 TRP A C 1
ATOM 3067 O O . TRP A 1 404 ? -11.897 8.608 15.441 1.00 94.44 404 TRP A O 1
ATOM 3077 N N . ASP A 1 405 ? -9.779 9.032 16.090 1.00 93.50 405 ASP A N 1
ATOM 3078 C CA . ASP A 1 405 ? -9.996 10.422 16.477 1.00 93.50 405 ASP A CA 1
ATOM 3079 C C . ASP A 1 405 ? -9.908 11.271 15.202 1.00 93.50 405 ASP A C 1
ATOM 3081 O O . ASP A 1 405 ? -8.857 11.370 14.563 1.00 93.50 405 ASP A O 1
ATOM 3085 N N . ARG A 1 406 ? -11.025 11.873 14.788 1.00 91.38 406 ARG A N 1
ATOM 3086 C CA . ARG A 1 406 ? -11.103 12.619 13.524 1.00 91.38 406 ARG A CA 1
ATOM 3087 C C . ARG A 1 406 ? -10.469 14.004 13.603 1.00 91.38 406 ARG A C 1
ATOM 3089 O O . ARG A 1 406 ? -10.290 14.616 12.554 1.00 91.38 406 ARG A O 1
ATOM 3096 N N . THR A 1 407 ? -10.124 14.475 14.798 1.00 90.00 407 THR A N 1
ATOM 3097 C CA . THR A 1 407 ? -9.448 15.758 15.022 1.00 90.00 407 THR A CA 1
ATOM 3098 C C . THR A 1 407 ? -7.944 15.616 14.837 1.00 90.00 407 THR A C 1
ATOM 3100 O O . THR A 1 407 ? -7.331 16.422 14.145 1.00 90.00 407 THR A O 1
ATOM 3103 N N . THR A 1 408 ? -7.349 14.591 15.447 1.00 87.88 408 THR A N 1
ATOM 3104 C CA . THR A 1 408 ? -5.889 14.388 15.447 1.00 87.88 408 THR A CA 1
ATOM 3105 C C . THR A 1 408 ? -5.420 13.353 14.429 1.00 87.88 408 THR A C 1
ATOM 3107 O O . THR A 1 408 ? -4.241 13.317 14.094 1.00 87.88 408 THR A O 1
ATOM 3110 N N . GLY A 1 409 ? -6.320 12.497 13.941 1.00 86.75 409 GLY A N 1
ATOM 3111 C CA . GLY A 1 409 ? -5.971 11.343 13.114 1.00 86.75 409 GLY A CA 1
ATOM 3112 C C . GLY A 1 409 ? -5.409 10.162 13.908 1.00 86.75 409 GLY A C 1
ATOM 3113 O O . GLY A 1 409 ? -5.000 9.176 13.298 1.00 86.75 409 GLY A O 1
ATOM 3114 N N . ALA A 1 410 ? -5.381 10.231 15.245 1.00 88.94 410 ALA A N 1
ATOM 3115 C CA . ALA A 1 410 ? -4.946 9.118 16.077 1.00 88.94 410 ALA A CA 1
ATOM 3116 C C . ALA A 1 410 ? -5.876 7.907 15.916 1.00 88.94 410 ALA A C 1
ATOM 3118 O O . ALA A 1 410 ? -7.093 8.046 15.777 1.00 88.94 410 ALA A O 1
ATOM 3119 N N . THR A 1 411 ? -5.296 6.708 15.944 1.00 90.31 411 THR A N 1
ATOM 3120 C CA . THR A 1 411 ? -6.011 5.452 15.690 1.00 90.31 411 THR A CA 1
ATOM 3121 C C . THR A 1 411 ? -5.822 4.448 16.815 1.00 90.31 411 THR A C 1
ATOM 3123 O O . THR A 1 411 ? -4.767 4.423 17.448 1.00 90.31 411 THR A O 1
ATOM 3126 N N . ALA A 1 412 ? -6.818 3.592 17.034 1.00 89.81 412 ALA A N 1
ATOM 3127 C CA . ALA A 1 412 ? -6.764 2.505 18.003 1.00 89.81 412 ALA A CA 1
ATOM 3128 C C . ALA A 1 412 ? -7.402 1.228 17.448 1.00 89.81 412 ALA A C 1
ATOM 3130 O O . ALA A 1 412 ? -8.481 1.282 16.863 1.00 89.81 412 ALA A O 1
ATOM 3131 N N . ASP A 1 413 ? -6.754 0.089 17.689 1.00 91.25 413 ASP A N 1
ATOM 3132 C CA . ASP A 1 413 ? -7.191 -1.229 17.228 1.00 91.25 413 ASP A CA 1
ATOM 3133 C C . ASP A 1 413 ? -7.784 -2.037 18.390 1.00 91.25 413 ASP A C 1
ATOM 3135 O O . ASP A 1 413 ? -7.078 -2.465 19.309 1.00 91.25 413 ASP A O 1
ATOM 3139 N N . LEU A 1 414 ? -9.097 -2.263 18.353 1.00 93.25 414 LEU A N 1
ATOM 3140 C CA . LEU A 1 414 ? -9.856 -3.033 19.334 1.00 93.25 414 LEU A CA 1
ATOM 3141 C C . LEU A 1 414 ? -10.119 -4.438 18.778 1.00 93.25 414 LEU A C 1
ATOM 3143 O O . LEU A 1 414 ? -10.901 -4.633 17.851 1.00 93.25 414 LEU A O 1
ATOM 3147 N N . ARG A 1 415 ? -9.441 -5.443 19.333 1.00 92.81 415 ARG A N 1
ATOM 3148 C CA . ARG A 1 415 ? -9.565 -6.847 18.905 1.00 92.81 415 ARG A CA 1
ATOM 3149 C C . ARG A 1 415 ? -10.707 -7.527 19.662 1.00 92.81 415 ARG A C 1
ATOM 3151 O O . ARG A 1 415 ? -10.448 -8.267 20.605 1.00 92.81 415 ARG A O 1
ATOM 3158 N N . LEU A 1 416 ? -11.945 -7.222 19.276 1.00 94.81 416 LEU A N 1
ATOM 3159 C CA . LEU A 1 416 ? -13.158 -7.675 19.972 1.00 94.81 416 LEU A CA 1
ATOM 3160 C C . LEU A 1 416 ? -13.565 -9.118 19.619 1.00 94.81 416 LEU A C 1
ATOM 3162 O O . LEU A 1 416 ? -14.289 -9.751 20.381 1.00 94.81 416 LEU A O 1
ATOM 3166 N N . GLY A 1 417 ? -13.070 -9.649 18.496 1.00 94.25 417 GLY A N 1
ATOM 3167 C CA . GLY A 1 417 ? -13.400 -10.991 18.005 1.00 94.25 417 GLY A CA 1
ATOM 3168 C C . GLY A 1 417 ? -14.339 -10.958 16.800 1.00 94.25 417 GLY A C 1
ATOM 3169 O O . GLY A 1 417 ? -14.911 -9.921 16.476 1.00 94.25 417 GLY A O 1
ATOM 3170 N N . THR A 1 418 ? -14.444 -12.077 16.085 1.00 96.19 418 THR A N 1
ATOM 3171 C CA . THR A 1 418 ? -15.239 -12.169 14.848 1.00 96.19 418 THR A CA 1
ATOM 3172 C C . THR A 1 418 ? -16.744 -12.211 15.136 1.00 96.19 418 THR A C 1
ATOM 3174 O O . THR A 1 418 ? -17.163 -12.470 16.266 1.00 96.19 418 THR A O 1
ATOM 3177 N N . GLY A 1 419 ? -17.564 -11.984 14.103 1.00 94.25 419 GLY A N 1
ATOM 3178 C CA . GLY A 1 419 ? -19.028 -12.033 14.209 1.00 94.25 419 GLY A CA 1
ATOM 3179 C C . GLY A 1 419 ? -19.678 -10.720 14.651 1.00 94.25 419 GLY A C 1
ATOM 3180 O O . GLY A 1 419 ? -20.772 -10.739 15.193 1.00 94.25 419 GLY A O 1
ATOM 3181 N N . ILE A 1 420 ? -19.020 -9.578 14.454 1.00 97.06 420 ILE A N 1
ATOM 3182 C CA . ILE A 1 420 ? -19.603 -8.264 14.754 1.00 97.06 420 ILE A CA 1
ATOM 3183 C C . ILE A 1 420 ? -20.579 -7.882 13.640 1.00 97.06 420 ILE A C 1
ATOM 3185 O O . ILE A 1 420 ? -20.168 -7.714 12.493 1.00 97.06 420 ILE A O 1
ATOM 3189 N N . GLU A 1 421 ? -21.851 -7.710 13.988 1.00 96.25 421 GLU A N 1
ATOM 3190 C CA . GLU A 1 421 ? -22.941 -7.425 13.045 1.00 96.25 421 GLU A CA 1
ATOM 3191 C C . GLU A 1 421 ? -23.376 -5.954 13.059 1.00 96.25 421 GLU A C 1
ATOM 3193 O O . GLU A 1 421 ? -23.938 -5.455 12.087 1.00 96.25 421 GLU A O 1
ATOM 3198 N N . ALA A 1 422 ? -23.182 -5.259 14.180 1.00 96.81 422 ALA A N 1
ATOM 3199 C CA . ALA A 1 422 ? -23.395 -3.821 14.290 1.00 96.81 422 ALA A CA 1
ATOM 3200 C C . ALA A 1 422 ? -22.593 -3.240 15.450 1.00 96.81 422 ALA A C 1
ATOM 3202 O O . ALA A 1 422 ? -22.348 -3.909 16.456 1.00 96.81 422 ALA A O 1
ATOM 3203 N N . ILE A 1 423 ? -22.253 -1.962 15.315 1.00 98.12 423 ILE A N 1
ATOM 3204 C CA . ILE A 1 423 ? -21.671 -1.149 16.376 1.00 98.12 423 ILE A CA 1
ATOM 3205 C C . ILE A 1 423 ? -22.430 0.177 16.461 1.00 98.12 423 ILE A C 1
ATOM 3207 O O . ILE A 1 423 ? -22.804 0.743 15.436 1.00 98.12 423 ILE A O 1
ATOM 3211 N N . THR A 1 424 ? -22.633 0.688 17.669 1.00 98.12 424 THR A N 1
ATOM 3212 C CA . THR A 1 424 ? -23.064 2.072 17.916 1.00 98.12 424 THR A CA 1
ATOM 3213 C C . THR A 1 424 ? -22.229 2.650 19.043 1.00 98.12 424 THR A C 1
ATOM 3215 O O . THR A 1 424 ? -21.828 1.917 19.944 1.00 98.12 424 THR A O 1
ATOM 3218 N N . VAL A 1 425 ? -21.963 3.953 19.012 1.00 97.94 425 VAL A N 1
ATOM 3219 C CA . VAL A 1 425 ? -21.227 4.644 20.076 1.00 97.94 425 VAL A CA 1
ATOM 3220 C C . VAL A 1 425 ? -21.960 5.935 20.401 1.00 97.94 425 VAL A C 1
ATOM 3222 O O . VAL A 1 425 ? -22.298 6.687 19.488 1.00 97.94 425 VAL A O 1
ATOM 3225 N N . ASP A 1 426 ? -22.229 6.179 21.680 1.00 95.88 426 ASP A N 1
ATOM 3226 C CA . ASP A 1 426 ? -22.838 7.427 22.136 1.00 95.88 426 ASP A CA 1
ATOM 3227 C C . ASP A 1 426 ? -21.796 8.432 22.660 1.00 95.88 426 ASP A C 1
ATOM 3229 O O . ASP A 1 426 ? -20.609 8.128 22.805 1.00 95.88 426 ASP A O 1
ATOM 3233 N N . GLY A 1 427 ? -22.242 9.658 22.949 1.00 94.06 427 GLY A N 1
ATOM 3234 C CA . GLY A 1 427 ? -21.364 10.732 23.428 1.00 94.06 427 GLY A CA 1
ATOM 3235 C C . GLY A 1 427 ? -20.786 10.520 24.833 1.00 94.06 427 GLY A C 1
ATOM 3236 O O . GLY A 1 427 ? -19.875 11.244 25.229 1.00 94.06 427 GLY A O 1
ATOM 3237 N N . SER A 1 428 ? -21.275 9.524 25.580 1.00 95.81 428 SER A N 1
ATOM 3238 C CA . SER A 1 428 ? -20.751 9.124 26.894 1.00 95.81 428 SER A CA 1
ATOM 3239 C C . SER A 1 428 ? -19.663 8.047 26.808 1.00 95.81 428 SER A C 1
ATOM 3241 O O . SER A 1 428 ? -19.238 7.498 27.826 1.00 95.81 428 SER A O 1
ATOM 3243 N N . ALA A 1 429 ? -19.174 7.779 25.590 1.00 96.62 429 ALA A N 1
ATOM 3244 C CA . ALA A 1 429 ? -18.164 6.769 25.300 1.00 96.62 429 ALA A CA 1
ATOM 3245 C C . ALA A 1 429 ? -18.632 5.338 25.619 1.00 96.62 429 ALA A C 1
ATOM 3247 O O . ALA A 1 429 ? -17.819 4.464 25.930 1.00 96.62 429 ALA A O 1
ATOM 3248 N N . VAL A 1 430 ? -19.941 5.095 25.513 1.00 97.94 430 VAL A N 1
ATOM 3249 C CA . VAL A 1 430 ? -20.529 3.759 25.595 1.00 97.94 430 VAL A CA 1
ATOM 3250 C C . VAL A 1 430 ? -20.705 3.208 24.184 1.00 97.94 430 VAL A C 1
ATOM 3252 O O . VAL A 1 430 ? -21.383 3.799 23.342 1.00 97.94 430 VAL A O 1
ATOM 3255 N N . MET A 1 431 ? -20.079 2.063 23.920 1.00 98.31 431 MET A N 1
ATOM 3256 C CA . MET A 1 431 ? -20.167 1.332 22.661 1.00 98.31 431 MET A CA 1
ATOM 3257 C C . MET A 1 431 ? -21.086 0.122 22.825 1.00 98.31 431 MET A C 1
ATOM 3259 O O . MET A 1 431 ? -20.826 -0.737 23.661 1.00 98.31 431 MET A O 1
ATOM 3263 N N . SER A 1 432 ? -22.123 0.003 22.001 1.00 98.12 432 SER A N 1
ATOM 3264 C CA . SER A 1 432 ? -22.886 -1.244 21.882 1.00 98.12 432 SER A CA 1
ATOM 3265 C C . SER A 1 432 ? -22.359 -2.057 20.706 1.00 98.12 432 SER A C 1
ATOM 3267 O O . SER A 1 432 ? -22.196 -1.519 19.612 1.00 98.12 432 SER A O 1
ATOM 3269 N N . VAL A 1 433 ? -22.090 -3.341 20.930 1.00 98.19 433 VAL A N 1
ATOM 3270 C CA . VAL A 1 433 ? -21.573 -4.280 19.928 1.00 98.19 433 VAL A CA 1
ATOM 3271 C C . VAL A 1 433 ? -22.538 -5.451 19.829 1.00 98.19 433 VAL A C 1
ATOM 3273 O O . VAL A 1 433 ? -22.710 -6.200 20.791 1.00 98.19 433 VAL A O 1
ATOM 3276 N N . ARG A 1 434 ? -23.176 -5.604 18.668 1.00 97.75 434 ARG A N 1
ATOM 3277 C CA . ARG A 1 434 ? -24.068 -6.731 18.383 1.00 97.75 434 ARG A CA 1
ATOM 3278 C C . ARG A 1 434 ? -23.283 -7.862 17.735 1.00 97.75 434 ARG A C 1
ATOM 3280 O O . ARG A 1 434 ? -22.588 -7.644 16.741 1.00 97.75 434 ARG A O 1
ATOM 3287 N N . ILE A 1 435 ? -23.439 -9.051 18.297 1.00 95.69 435 ILE A N 1
ATOM 3288 C CA . ILE A 1 435 ? -22.897 -10.317 17.808 1.00 95.69 435 ILE A CA 1
ATOM 3289 C C . ILE A 1 435 ? -24.033 -11.356 17.758 1.00 95.69 435 ILE A C 1
ATOM 3291 O O . ILE A 1 435 ? -25.049 -11.151 18.425 1.00 95.69 435 ILE A O 1
ATOM 3295 N N . PRO A 1 436 ? -23.885 -12.499 17.062 1.00 94.44 436 PRO A N 1
ATOM 3296 C CA . PRO A 1 436 ? -24.937 -13.516 16.996 1.00 94.44 436 PRO A CA 1
ATOM 3297 C C . PRO A 1 436 ? -25.461 -13.989 18.361 1.00 94.44 436 PRO A C 1
ATOM 3299 O O . PRO A 1 436 ? -26.631 -14.329 18.492 1.00 94.44 436 PRO A O 1
ATOM 3302 N N . ALA A 1 437 ? -24.602 -14.009 19.387 1.00 91.75 437 ALA A N 1
ATOM 3303 C CA . ALA A 1 437 ? -24.968 -14.446 20.734 1.00 91.75 437 ALA A CA 1
ATOM 3304 C C . ALA A 1 437 ? -25.768 -13.402 21.539 1.00 91.75 437 ALA A C 1
ATOM 3306 O O . ALA A 1 437 ? -26.373 -13.754 22.549 1.00 91.75 437 ALA A O 1
ATOM 3307 N N . GLY A 1 438 ? -25.770 -12.127 21.137 1.00 94.88 438 GLY A N 1
ATOM 3308 C CA . GLY A 1 438 ? -26.381 -11.052 21.915 1.00 94.88 438 GLY A CA 1
ATOM 3309 C C . GLY A 1 438 ? -25.750 -9.681 21.685 1.00 94.88 438 GLY A C 1
ATOM 3310 O O . GLY A 1 438 ? -25.019 -9.449 20.723 1.00 94.88 438 GLY A O 1
ATOM 3311 N N . THR A 1 439 ? -26.041 -8.742 22.582 1.00 97.06 439 THR A N 1
ATOM 3312 C CA . THR A 1 439 ? -25.487 -7.381 22.529 1.00 97.06 439 THR A CA 1
ATOM 3313 C C . THR A 1 439 ? -24.652 -7.091 23.768 1.00 97.06 439 THR A C 1
ATOM 3315 O O . THR A 1 439 ? -25.142 -7.176 24.894 1.00 97.06 439 THR A O 1
ATOM 3318 N N . ALA A 1 440 ? -23.396 -6.710 23.549 1.00 97.81 440 ALA A N 1
ATOM 3319 C CA . ALA A 1 440 ? -22.482 -6.260 24.588 1.00 97.81 440 ALA A CA 1
ATOM 3320 C C . ALA A 1 440 ? -22.480 -4.731 24.677 1.00 97.81 440 ALA A C 1
ATOM 3322 O O . ALA A 1 440 ? -22.434 -4.046 23.655 1.00 97.81 440 ALA A O 1
ATOM 3323 N N . THR A 1 441 ? -22.456 -4.195 25.892 1.00 98.25 441 THR A N 1
ATOM 3324 C CA . THR A 1 441 ? -22.228 -2.772 26.159 1.00 98.25 441 THR A CA 1
ATOM 3325 C C . THR A 1 441 ? -20.826 -2.604 26.723 1.00 98.25 441 THR A C 1
ATOM 3327 O O . THR A 1 441 ? -20.511 -3.139 27.783 1.00 98.25 441 THR A O 1
ATOM 3330 N N . LEU A 1 442 ? -19.974 -1.868 26.018 1.00 98.31 442 LEU A N 1
ATOM 3331 C CA . LEU A 1 442 ? -18.592 -1.583 26.379 1.00 98.31 442 LEU A CA 1
ATOM 3332 C C . LEU A 1 442 ? -18.470 -0.125 26.830 1.00 98.31 442 LEU A C 1
ATOM 3334 O O . LEU A 1 442 ? -18.922 0.781 26.137 1.00 98.31 442 LEU A O 1
ATOM 3338 N N . GLN A 1 443 ? -17.800 0.108 27.953 1.00 98.06 443 GLN A N 1
ATOM 3339 C CA . GLN A 1 443 ? -17.322 1.433 28.334 1.00 98.06 443 GLN A CA 1
ATOM 3340 C C . GLN A 1 443 ? -15.934 1.646 27.732 1.00 98.06 443 GLN A C 1
ATOM 3342 O O . GLN A 1 443 ? -15.034 0.841 27.987 1.00 98.06 443 GLN A O 1
ATOM 3347 N N . LEU A 1 444 ? -15.754 2.721 26.964 1.00 97.94 444 LEU A N 1
ATOM 3348 C CA . LEU A 1 444 ? -14.450 3.143 26.458 1.00 97.94 444 LEU A CA 1
ATOM 3349 C C . LEU A 1 444 ? -13.780 4.107 27.450 1.00 97.94 444 LEU A C 1
ATOM 3351 O O . LEU A 1 444 ? -14.442 4.967 28.035 1.00 97.94 444 LEU A O 1
ATOM 3355 N N . ASP A 1 445 ? -12.465 3.979 27.604 1.00 96.38 445 ASP A N 1
ATOM 3356 C CA . ASP A 1 445 ? -11.610 4.921 28.336 1.00 96.38 445 ASP A CA 1
ATOM 3357 C C . ASP A 1 445 ? -10.902 5.818 27.314 1.00 96.38 445 ASP A C 1
ATOM 3359 O O . ASP A 1 445 ? -9.963 5.387 26.643 1.00 96.38 445 ASP A O 1
ATOM 3363 N N . LEU A 1 446 ? -11.383 7.054 27.151 1.00 93.69 446 LEU A N 1
ATOM 3364 C CA . LEU A 1 446 ? -10.917 7.957 26.094 1.00 93.69 446 LEU A CA 1
ATOM 3365 C C . LEU A 1 446 ? -9.482 8.458 26.297 1.00 93.69 446 LEU A C 1
ATOM 3367 O O . LEU A 1 446 ? -8.810 8.746 25.305 1.00 93.69 446 LEU A O 1
ATOM 3371 N N . ASP A 1 447 ? -8.996 8.501 27.539 1.00 88.62 447 ASP A N 1
ATOM 3372 C CA . ASP A 1 447 ? -7.615 8.893 27.846 1.00 88.62 447 ASP A CA 1
ATOM 3373 C C . ASP A 1 447 ? -6.628 7.808 27.400 1.00 88.62 447 ASP A C 1
ATOM 3375 O O . ASP A 1 447 ? -5.488 8.088 27.028 1.00 88.62 447 ASP A O 1
ATOM 3379 N N . ARG A 1 448 ? -7.073 6.546 27.408 1.00 90.25 448 ARG A N 1
ATOM 3380 C CA . ARG A 1 448 ? -6.260 5.388 27.012 1.00 90.25 448 ARG A CA 1
ATOM 3381 C C . ARG A 1 448 ? -6.517 4.928 25.588 1.00 90.25 448 ARG A C 1
ATOM 3383 O O . ARG A 1 448 ? -5.662 4.249 25.016 1.00 90.25 448 ARG A O 1
ATOM 3390 N N . LEU A 1 449 ? -7.683 5.251 25.025 1.00 92.31 449 LEU A N 1
ATOM 3391 C CA . LEU A 1 449 ? -8.118 4.758 23.722 1.00 92.31 449 LEU A CA 1
ATOM 3392 C C . LEU A 1 449 ? -7.106 5.127 22.637 1.00 92.31 449 LEU A C 1
ATOM 3394 O O . LEU A 1 449 ? -6.654 4.240 21.915 1.00 92.31 449 LEU A O 1
ATOM 3398 N N . TRP A 1 450 ? -6.692 6.398 22.586 1.00 91.25 450 TRP A N 1
ATOM 3399 C CA . TRP A 1 450 ? -5.741 6.921 21.602 1.00 91.25 450 TRP A CA 1
ATOM 3400 C C . TRP A 1 450 ? -4.421 7.360 22.246 1.00 91.25 450 TRP A C 1
ATOM 3402 O O . TRP A 1 450 ? -4.210 8.554 22.472 1.00 91.25 450 TRP A O 1
ATOM 3412 N N . PRO A 1 451 ? -3.475 6.433 22.480 1.00 82.88 451 PRO A N 1
ATOM 3413 C CA . PRO A 1 451 ? -2.216 6.751 23.158 1.00 82.88 451 PRO A CA 1
ATOM 3414 C C . PRO A 1 451 ? -1.347 7.763 22.393 1.00 82.88 451 PRO A C 1
ATOM 3416 O O . PRO A 1 451 ? -0.488 8.412 22.979 1.00 82.88 451 PRO A O 1
ATOM 3419 N N . THR A 1 452 ? -1.563 7.919 21.085 1.00 88.19 452 THR A N 1
ATOM 3420 C CA . THR A 1 452 ? -0.819 8.856 20.235 1.00 88.19 452 THR A CA 1
ATOM 3421 C C . THR A 1 452 ? -1.526 10.186 20.006 1.00 88.19 452 THR A C 1
ATOM 3423 O O . THR A 1 452 ? -1.009 11.007 19.256 1.00 88.19 452 THR A O 1
ATOM 3426 N N . ARG A 1 453 ? -2.681 10.442 20.630 1.00 90.50 453 ARG A N 1
ATOM 3427 C CA . ARG A 1 453 ? -3.487 11.641 20.355 1.00 90.50 453 ARG A CA 1
ATOM 3428 C C . ARG A 1 453 ? -2.708 12.946 20.536 1.00 90.50 453 ARG A C 1
ATOM 3430 O O . ARG A 1 453 ? -2.655 13.771 19.624 1.00 90.50 453 ARG A O 1
ATOM 3437 N N . ASP A 1 454 ? -2.075 13.120 21.693 1.00 90.44 454 ASP A N 1
ATOM 3438 C CA . ASP A 1 454 ? -1.298 14.330 21.987 1.00 90.44 454 ASP A CA 1
ATOM 3439 C C . ASP A 1 454 ? -0.030 14.431 21.134 1.00 90.44 454 ASP A C 1
ATOM 3441 O O . ASP A 1 454 ? 0.333 15.522 20.684 1.00 90.44 454 ASP A O 1
ATOM 3445 N N . LEU A 1 455 ? 0.596 13.285 20.855 1.00 91.62 455 LEU A N 1
ATOM 3446 C CA . LEU A 1 455 ? 1.737 13.172 19.951 1.00 91.62 455 LEU A CA 1
ATOM 3447 C C . LEU A 1 455 ? 1.361 13.646 18.536 1.00 91.62 455 LEU A C 1
ATOM 3449 O O . LEU A 1 455 ? 2.087 14.443 17.946 1.00 91.62 455 LEU A O 1
ATOM 3453 N N . GLN A 1 456 ? 0.202 13.234 18.011 1.00 90.94 456 GLN A N 1
ATOM 3454 C CA . GLN A 1 456 ? -0.278 13.637 16.685 1.00 90.94 456 GLN A CA 1
ATOM 3455 C C . GLN A 1 456 ? -0.640 15.122 16.615 1.00 90.94 456 GLN A C 1
ATOM 3457 O O . GLN A 1 456 ? -0.299 15.783 15.635 1.00 90.94 456 GLN A O 1
ATOM 3462 N N . ARG A 1 457 ? -1.250 15.684 17.669 1.00 92.00 457 ARG A N 1
ATOM 3463 C CA . ARG A 1 457 ? -1.523 17.129 17.736 1.00 92.00 457 ARG A CA 1
ATOM 3464 C C . ARG A 1 457 ? -0.236 17.945 17.585 1.00 92.00 457 ARG A C 1
ATOM 3466 O O . ARG A 1 457 ? -0.189 18.856 16.770 1.00 92.00 457 ARG A O 1
ATOM 3473 N N . ARG A 1 458 ? 0.815 17.576 18.321 1.00 94.50 458 ARG A N 1
ATOM 3474 C CA . ARG A 1 458 ? 2.119 18.255 18.263 1.00 94.50 458 ARG A CA 1
ATOM 3475 C C . ARG A 1 458 ? 2.867 18.014 16.951 1.00 94.50 458 ARG A C 1
ATOM 3477 O O . ARG A 1 458 ? 3.571 18.900 16.483 1.00 94.50 458 ARG A O 1
ATOM 3484 N N . LEU A 1 459 ? 2.718 16.839 16.336 1.00 93.88 459 LEU A N 1
ATOM 3485 C CA . LEU A 1 459 ? 3.277 16.584 15.004 1.00 93.88 459 LEU A CA 1
ATOM 3486 C C . LEU A 1 459 ? 2.658 17.493 13.938 1.00 93.88 459 LEU A C 1
ATOM 3488 O O . LEU A 1 459 ? 3.376 17.923 13.038 1.00 93.88 459 LEU A O 1
ATOM 3492 N N . ALA A 1 460 ? 1.359 17.791 14.044 1.00 91.12 460 ALA A N 1
ATOM 3493 C CA . ALA A 1 460 ? 0.637 18.646 13.102 1.00 91.12 460 ALA A CA 1
ATOM 3494 C C . ALA A 1 460 ? 1.027 20.135 13.191 1.00 91.12 460 ALA A C 1
ATOM 3496 O O . ALA A 1 460 ? 0.792 20.882 12.245 1.00 91.12 460 ALA A O 1
ATOM 3497 N N . GLU A 1 461 ? 1.644 20.567 14.295 1.00 94.44 461 GLU A N 1
ATOM 3498 C CA . GLU A 1 461 ? 2.163 21.934 14.462 1.00 94.44 461 GLU A CA 1
ATOM 3499 C C . GLU A 1 461 ? 3.430 22.190 13.622 1.00 94.44 461 GLU A C 1
ATOM 3501 O O . GLU A 1 461 ? 3.808 23.340 13.396 1.00 94.44 461 GLU A O 1
ATOM 3506 N N . ILE A 1 462 ? 4.089 21.129 13.141 1.00 95.56 462 ILE A N 1
ATOM 3507 C CA . ILE A 1 462 ? 5.327 21.208 12.362 1.00 95.56 462 ILE A CA 1
ATOM 3508 C C . ILE A 1 462 ? 5.011 21.114 10.866 1.00 95.56 462 ILE A C 1
ATOM 3510 O O . ILE A 1 462 ? 4.371 20.172 10.400 1.00 95.56 462 ILE A O 1
ATOM 3514 N N . ASP A 1 463 ? 5.535 22.058 10.081 1.00 92.50 463 ASP A N 1
ATOM 3515 C CA . ASP A 1 463 ? 5.449 22.033 8.617 1.00 92.50 463 ASP A CA 1
ATOM 3516 C C . ASP A 1 463 ? 6.473 21.049 8.019 1.00 92.50 463 ASP A C 1
ATOM 3518 O O . ASP A 1 463 ? 7.538 21.427 7.523 1.00 92.50 463 ASP A O 1
ATOM 3522 N N . TRP A 1 464 ? 6.149 19.754 8.081 1.00 91.06 464 TRP A N 1
ATOM 3523 C CA . TRP A 1 464 ? 6.989 18.666 7.563 1.00 91.06 464 TRP A CA 1
ATOM 3524 C C . TRP A 1 464 ? 7.267 18.758 6.057 1.00 91.06 464 TRP A C 1
ATOM 3526 O O . TRP A 1 464 ? 8.243 18.178 5.584 1.00 91.06 464 TRP A O 1
ATOM 3536 N N . GLY A 1 465 ? 6.453 19.499 5.298 1.00 81.19 465 GLY A N 1
ATOM 3537 C CA . GLY A 1 465 ? 6.672 19.735 3.870 1.00 81.19 465 GLY A CA 1
ATOM 3538 C C . GLY A 1 465 ? 7.895 20.610 3.583 1.00 81.19 465 GLY A C 1
ATOM 3539 O O . GLY A 1 465 ? 8.508 20.476 2.527 1.00 81.19 465 GLY A O 1
ATOM 3540 N N . LYS A 1 466 ? 8.298 21.461 4.536 1.00 86.44 466 LYS A N 1
ATOM 3541 C CA . LYS A 1 466 ? 9.521 22.280 4.445 1.00 86.44 466 LYS A CA 1
ATOM 3542 C C . LYS A 1 466 ? 10.780 21.559 4.925 1.00 86.44 466 LYS A C 1
ATOM 3544 O O . LYS A 1 466 ? 11.881 22.095 4.797 1.00 86.44 466 LYS A O 1
ATOM 3549 N N . LEU A 1 467 ? 10.630 20.365 5.492 1.00 91.62 467 LEU A N 1
ATOM 3550 C CA . LEU A 1 467 ? 11.731 19.568 6.017 1.00 91.62 467 LEU A CA 1
ATOM 3551 C C . LEU A 1 467 ? 12.121 18.476 5.022 1.00 91.62 467 LEU A C 1
ATOM 3553 O O . LEU A 1 467 ? 11.274 17.909 4.333 1.00 91.62 467 LEU A O 1
ATOM 3557 N N . TRP A 1 468 ? 13.414 18.171 4.954 1.00 86.56 468 TRP A N 1
ATOM 3558 C CA . TRP A 1 468 ? 13.981 17.265 3.965 1.00 86.56 468 TRP A CA 1
ATOM 3559 C C . TRP A 1 468 ? 14.390 15.934 4.597 1.00 86.56 468 TRP A C 1
ATOM 3561 O O . TRP A 1 468 ? 15.062 15.899 5.632 1.00 86.56 468 TRP A O 1
ATOM 3571 N N . SER A 1 469 ? 13.986 14.851 3.939 1.00 89.06 469 SER A N 1
ATOM 3572 C CA . SER A 1 469 ? 14.326 13.455 4.221 1.00 89.06 469 SER A CA 1
ATOM 3573 C C . SER A 1 469 ? 15.176 12.883 3.079 1.00 89.06 469 SER A C 1
ATOM 3575 O O . SER A 1 469 ? 15.386 13.537 2.056 1.00 89.06 469 SER A O 1
ATOM 3577 N N . THR A 1 470 ? 15.647 11.644 3.205 1.00 77.81 470 THR A N 1
ATOM 3578 C CA . THR A 1 470 ? 16.376 10.963 2.114 1.00 77.81 470 THR A CA 1
ATOM 3579 C C . THR A 1 470 ? 15.554 10.790 0.832 1.00 77.81 470 THR A C 1
ATOM 3581 O O . THR A 1 470 ? 16.132 10.627 -0.239 1.00 77.81 470 THR A O 1
ATOM 3584 N N . GLN A 1 471 ? 14.222 10.844 0.926 1.00 77.94 471 GLN A N 1
ATOM 3585 C CA . GLN A 1 471 ? 13.289 10.644 -0.187 1.00 77.94 471 GLN A CA 1
ATOM 3586 C C . GLN A 1 471 ? 12.551 11.936 -0.588 1.00 77.94 471 GLN A C 1
ATOM 3588 O O . GLN A 1 471 ? 11.525 11.879 -1.265 1.00 77.94 471 GLN A O 1
ATOM 3593 N N . GLY A 1 472 ? 13.062 13.106 -0.179 1.00 79.25 472 GLY A N 1
ATOM 3594 C CA . GLY A 1 472 ? 12.461 14.415 -0.461 1.00 79.25 472 GLY A CA 1
ATOM 3595 C C . GLY A 1 472 ? 11.704 15.010 0.735 1.00 79.25 472 GLY A C 1
ATOM 3596 O O . GLY A 1 472 ? 12.070 14.728 1.881 1.00 79.25 472 GLY A O 1
ATOM 3597 N N . PRO A 1 473 ? 10.665 15.840 0.515 1.00 79.69 473 PRO A N 1
ATOM 3598 C CA . PRO A 1 473 ? 9.885 16.464 1.587 1.00 79.69 473 PRO A CA 1
ATOM 3599 C C . PRO A 1 473 ? 9.314 15.455 2.594 1.00 79.69 473 PRO A C 1
ATOM 3601 O O . PRO A 1 473 ? 8.748 14.435 2.200 1.00 79.69 473 PRO A O 1
ATOM 3604 N N . ALA A 1 474 ? 9.389 15.745 3.892 1.00 87.06 474 ALA A N 1
ATOM 3605 C CA . ALA A 1 474 ? 9.136 14.789 4.977 1.00 87.06 474 ALA A CA 1
ATOM 3606 C C . ALA A 1 474 ? 7.650 14.584 5.361 1.00 87.06 474 ALA A C 1
ATOM 3608 O O . ALA A 1 474 ? 7.334 14.212 6.491 1.00 87.06 474 ALA A O 1
ATOM 3609 N N . HIS A 1 475 ? 6.723 14.763 4.416 1.00 84.19 475 HIS A N 1
ATOM 3610 C CA . HIS A 1 475 ? 5.268 14.637 4.610 1.00 84.19 475 HIS A CA 1
ATOM 3611 C C . HIS A 1 475 ? 4.813 13.288 5.203 1.00 84.19 475 HIS A C 1
ATOM 3613 O O . HIS A 1 475 ? 3.769 13.208 5.846 1.00 84.19 475 HIS A O 1
ATOM 3619 N N . ALA A 1 476 ? 5.591 12.221 5.001 1.00 81.25 476 ALA A N 1
ATOM 3620 C CA . ALA A 1 476 ? 5.268 10.886 5.494 1.00 81.25 476 ALA A CA 1
ATOM 3621 C C . ALA A 1 476 ? 5.553 10.685 6.995 1.00 81.25 476 ALA A C 1
ATOM 3623 O O . ALA A 1 476 ? 5.022 9.738 7.579 1.00 81.25 476 ALA A O 1
ATOM 3624 N N . VAL A 1 477 ? 6.364 11.545 7.629 1.00 91.44 477 VAL A N 1
ATOM 3625 C CA . VAL A 1 477 ? 6.835 11.332 9.009 1.00 91.44 477 VAL A CA 1
ATOM 3626 C C . VAL A 1 477 ? 5.682 11.222 10.015 1.00 91.44 477 VAL A C 1
ATOM 3628 O O . VAL A 1 477 ? 5.663 10.229 10.742 1.00 91.44 477 VAL A O 1
ATOM 3631 N N . PRO A 1 478 ? 4.676 12.123 10.050 1.00 90.81 478 PRO A N 1
ATOM 3632 C CA . PRO A 1 478 ? 3.599 12.020 11.038 1.00 90.81 478 PRO A CA 1
ATOM 3633 C C . PRO A 1 478 ? 2.808 10.711 10.958 1.00 90.81 478 PRO A C 1
ATOM 3635 O O . PRO A 1 478 ? 2.568 10.055 11.975 1.00 90.81 478 PRO A O 1
ATOM 3638 N N . ARG A 1 479 ? 2.477 10.286 9.730 1.00 86.31 479 ARG A N 1
ATOM 3639 C CA . ARG A 1 479 ? 1.785 9.018 9.460 1.00 86.31 479 ARG A CA 1
ATOM 3640 C C . ARG A 1 479 ? 2.608 7.831 9.952 1.00 86.31 479 ARG A C 1
ATOM 3642 O O . ARG A 1 479 ? 2.067 6.939 10.597 1.00 86.31 479 ARG A O 1
ATOM 3649 N N . LEU A 1 480 ? 3.906 7.819 9.659 1.00 90.31 480 LEU A N 1
ATOM 3650 C CA . LEU A 1 480 ? 4.791 6.737 10.078 1.00 90.31 480 LEU A CA 1
ATOM 3651 C C . LEU A 1 480 ? 5.004 6.715 11.597 1.00 90.31 480 LEU A C 1
ATOM 3653 O O . LEU A 1 480 ? 5.066 5.632 12.166 1.00 90.31 480 LEU A O 1
ATOM 3657 N N . MET A 1 481 ? 5.031 7.868 12.277 1.00 93.12 481 MET A N 1
ATOM 3658 C CA . MET A 1 481 ? 5.041 7.918 13.748 1.00 93.12 481 MET A CA 1
ATOM 3659 C C . MET A 1 481 ? 3.766 7.300 14.338 1.00 93.12 481 MET A C 1
ATOM 3661 O O . MET A 1 481 ? 3.841 6.530 15.293 1.00 93.12 481 MET A O 1
ATOM 3665 N N . ALA A 1 482 ? 2.598 7.587 13.750 1.00 86.69 482 ALA A N 1
ATOM 3666 C CA . ALA A 1 482 ? 1.338 6.963 14.162 1.00 86.69 482 ALA A CA 1
ATOM 3667 C C . ALA A 1 482 ? 1.379 5.438 13.978 1.00 86.69 482 ALA A C 1
ATOM 3669 O O . ALA A 1 482 ? 0.994 4.691 14.874 1.00 86.69 482 ALA A O 1
ATOM 3670 N N . GLN A 1 483 ? 1.882 4.973 12.832 1.00 86.31 483 GLN A N 1
ATOM 3671 C CA . GLN A 1 483 ? 1.983 3.546 12.524 1.00 86.31 483 GLN A CA 1
ATOM 3672 C C . GLN A 1 483 ? 3.029 2.826 13.380 1.00 86.31 483 GLN A C 1
ATOM 3674 O O . GLN A 1 483 ? 2.791 1.694 13.787 1.00 86.31 483 GLN A O 1
ATOM 3679 N N . ALA A 1 484 ? 4.144 3.475 13.721 1.00 91.12 484 ALA A N 1
ATOM 3680 C CA . ALA A 1 484 ? 5.162 2.924 14.617 1.00 91.12 484 ALA A CA 1
ATOM 3681 C C . ALA A 1 484 ? 4.631 2.689 16.046 1.00 91.12 484 ALA A C 1
ATOM 3683 O O . ALA A 1 484 ? 5.156 1.843 16.769 1.00 91.12 484 ALA A O 1
ATOM 3684 N N . ALA A 1 485 ? 3.563 3.391 16.436 1.00 88.88 485 ALA A N 1
ATOM 3685 C CA . ALA A 1 485 ? 2.837 3.168 17.684 1.00 88.88 485 ALA A CA 1
ATOM 3686 C C . ALA A 1 485 ? 1.749 2.078 17.597 1.00 88.88 485 ALA A C 1
ATOM 3688 O O . ALA A 1 485 ? 1.041 1.856 18.580 1.00 88.88 485 ALA A O 1
ATOM 3689 N N . SER A 1 486 ? 1.571 1.436 16.437 1.00 84.50 486 SER A N 1
ATOM 3690 C CA . SER A 1 486 ? 0.508 0.453 16.205 1.00 84.50 486 SER A CA 1
ATOM 3691 C C . SER A 1 486 ? 0.593 -0.756 17.144 1.00 84.50 486 SER A C 1
ATOM 3693 O O . SER A 1 486 ? 1.668 -1.208 17.545 1.00 84.50 486 SER A O 1
ATOM 3695 N N . ASP A 1 487 ? -0.573 -1.332 17.437 1.00 78.81 487 ASP A N 1
ATOM 3696 C CA . ASP A 1 487 ? -0.712 -2.587 18.185 1.00 78.81 487 ASP A CA 1
ATOM 3697 C C . ASP A 1 487 ? -0.403 -3.816 17.336 1.00 78.81 487 ASP A C 1
ATOM 3699 O O . ASP A 1 487 ? -0.318 -4.936 17.856 1.00 78.81 487 ASP A O 1
ATOM 3703 N N . ASP A 1 488 ? -0.342 -3.631 16.024 1.00 78.75 488 ASP A N 1
ATOM 3704 C CA . ASP A 1 488 ? 0.120 -4.624 15.078 1.00 78.75 488 ASP A CA 1
ATOM 3705 C C . ASP A 1 488 ? 1.641 -4.515 14.951 1.00 78.75 488 ASP A C 1
ATOM 3707 O O . ASP A 1 488 ? 2.176 -3.506 14.494 1.00 78.75 488 ASP A O 1
ATOM 3711 N N . GLU A 1 489 ? 2.334 -5.554 15.413 1.00 83.25 489 GLU A N 1
ATOM 3712 C CA . GLU A 1 489 ? 3.796 -5.588 15.480 1.00 83.25 489 GLU A CA 1
ATOM 3713 C C . GLU A 1 489 ? 4.443 -5.411 14.109 1.00 83.25 489 GLU A C 1
ATOM 3715 O O . GLU A 1 489 ? 5.407 -4.667 13.985 1.00 83.25 489 GLU A O 1
ATOM 3720 N N . GLU A 1 490 ? 3.886 -6.026 13.073 1.00 78.44 490 GLU A N 1
ATOM 3721 C CA . GLU A 1 490 ? 4.395 -5.912 11.710 1.00 78.44 490 GLU A CA 1
ATOM 3722 C C . GLU A 1 490 ? 4.267 -4.480 11.182 1.00 78.44 490 GLU A C 1
ATOM 3724 O O . GLU A 1 490 ? 5.267 -3.898 10.765 1.00 78.44 490 GLU A O 1
ATOM 3729 N N . THR A 1 491 ? 3.084 -3.870 11.311 1.00 79.81 491 THR A N 1
ATOM 3730 C CA . THR A 1 491 ? 2.847 -2.457 10.972 1.00 79.81 491 THR A CA 1
ATOM 3731 C C . THR A 1 491 ? 3.805 -1.533 11.722 1.00 79.81 491 THR A C 1
ATOM 3733 O O . THR A 1 491 ? 4.392 -0.628 11.129 1.00 79.81 491 THR A O 1
ATOM 3736 N N . ALA A 1 492 ? 3.984 -1.758 13.026 1.00 88.69 492 ALA A N 1
ATOM 3737 C CA . ALA A 1 492 ? 4.860 -0.942 13.854 1.00 88.69 492 ALA A CA 1
ATOM 3738 C C . ALA A 1 492 ? 6.332 -1.071 13.435 1.00 88.69 492 ALA A C 1
ATOM 3740 O O . ALA A 1 492 ? 7.037 -0.066 13.305 1.00 88.69 492 ALA A O 1
ATOM 3741 N N . LEU A 1 493 ? 6.800 -2.300 13.199 1.00 88.06 493 LEU A N 1
ATOM 3742 C CA . LEU A 1 493 ? 8.169 -2.572 12.772 1.00 88.06 493 LEU A CA 1
ATOM 3743 C C . LEU A 1 493 ? 8.437 -2.046 11.358 1.00 88.06 493 LEU A C 1
ATOM 3745 O O . LEU A 1 493 ? 9.501 -1.475 11.125 1.00 88.06 493 LEU A O 1
ATOM 3749 N N . ASP A 1 494 ? 7.504 -2.209 10.419 1.00 81.12 494 ASP A N 1
ATOM 3750 C CA . ASP A 1 494 ? 7.642 -1.680 9.061 1.00 81.12 494 ASP A CA 1
ATOM 3751 C C . ASP A 1 494 ? 7.679 -0.148 9.055 1.00 81.12 494 ASP A C 1
ATOM 3753 O O . ASP A 1 494 ? 8.585 0.452 8.474 1.00 81.12 494 ASP A O 1
ATOM 3757 N N . ALA A 1 495 ? 6.787 0.498 9.808 1.00 87.19 495 ALA A N 1
ATOM 3758 C CA . ALA A 1 495 ? 6.802 1.946 9.957 1.00 87.19 495 ALA A CA 1
ATOM 3759 C C . ALA A 1 495 ? 8.121 2.455 10.558 1.00 87.19 495 ALA A C 1
ATOM 3761 O O . ALA A 1 495 ? 8.681 3.433 10.063 1.00 87.19 495 ALA A O 1
ATOM 3762 N N . ALA A 1 496 ? 8.676 1.766 11.560 1.00 94.50 496 ALA A N 1
ATOM 3763 C CA . ALA A 1 496 ? 9.986 2.104 12.111 1.00 94.50 496 ALA A CA 1
ATOM 3764 C C . ALA A 1 496 ? 11.129 1.917 11.091 1.00 94.50 496 ALA A C 1
ATOM 3766 O O . ALA A 1 496 ? 12.034 2.750 11.032 1.00 94.50 496 ALA A O 1
ATOM 3767 N N . LYS A 1 497 ? 11.077 0.887 10.232 1.00 88.88 497 LYS A N 1
ATOM 3768 C CA . LYS A 1 497 ? 12.031 0.718 9.115 1.00 88.88 497 LYS A CA 1
ATOM 3769 C C . LYS A 1 497 ? 11.896 1.830 8.074 1.00 88.88 497 LYS A C 1
ATOM 3771 O O . LYS A 1 497 ? 12.904 2.298 7.548 1.00 88.88 497 LYS A O 1
ATOM 3776 N N . GLN A 1 498 ? 10.679 2.266 7.761 1.00 85.12 498 GLN A N 1
ATOM 3777 C CA . GLN A 1 498 ? 10.455 3.391 6.851 1.00 85.12 498 GLN A CA 1
ATOM 3778 C C . GLN A 1 498 ? 10.939 4.714 7.463 1.00 85.12 498 GLN A C 1
ATOM 3780 O O . GLN A 1 498 ? 11.600 5.490 6.776 1.00 85.12 498 GLN A O 1
ATOM 3785 N N . LEU A 1 499 ? 10.706 4.945 8.762 1.00 94.75 499 LEU A N 1
ATOM 3786 C CA . LEU A 1 499 ? 11.281 6.082 9.492 1.00 94.75 499 LEU A CA 1
ATOM 3787 C C . LEU A 1 499 ? 12.808 6.058 9.439 1.00 94.75 499 LEU A C 1
ATOM 3789 O O . LEU A 1 499 ? 13.405 7.095 9.171 1.00 94.75 499 LEU A O 1
ATOM 3793 N N . TYR A 1 500 ? 13.432 4.889 9.611 1.00 93.81 500 TYR A N 1
ATOM 3794 C CA . TYR A 1 500 ? 14.875 4.730 9.430 1.00 93.81 500 TYR A CA 1
ATOM 3795 C C . TYR A 1 500 ? 15.311 5.178 8.036 1.00 93.81 500 TYR A C 1
ATOM 3797 O O . TYR A 1 500 ? 16.167 6.048 7.910 1.00 93.81 500 TYR A O 1
ATOM 3805 N N . LYS A 1 501 ? 14.675 4.651 6.980 1.00 87.88 501 LYS A N 1
ATOM 3806 C CA . LYS A 1 501 ? 14.998 5.025 5.596 1.00 87.88 501 LYS A CA 1
ATOM 3807 C C . LYS A 1 501 ? 14.894 6.533 5.373 1.00 87.88 501 LYS A C 1
ATOM 3809 O O . LYS A 1 501 ? 15.755 7.072 4.690 1.00 87.88 501 LYS A O 1
ATOM 3814 N N . LEU A 1 502 ? 13.881 7.202 5.932 1.00 88.31 502 LEU A N 1
ATOM 3815 C CA . LEU A 1 502 ? 13.633 8.635 5.734 1.00 88.31 502 LEU A CA 1
ATOM 3816 C C . LEU A 1 502 ? 14.538 9.547 6.567 1.00 88.31 502 LEU A C 1
ATOM 3818 O O . LEU A 1 502 ? 14.979 10.581 6.065 1.00 88.31 502 LEU A O 1
ATOM 3822 N N . LEU A 1 503 ? 14.763 9.201 7.835 1.00 94.31 503 LEU A N 1
ATOM 3823 C CA . LEU A 1 503 ? 15.383 10.077 8.835 1.00 94.31 503 LEU A CA 1
ATOM 3824 C C . LEU A 1 503 ? 16.867 9.784 9.064 1.00 94.31 503 LEU A C 1
ATOM 3826 O O . LEU A 1 503 ? 17.534 10.573 9.726 1.00 94.31 503 LEU A O 1
ATOM 3830 N N . VAL A 1 504 ? 17.399 8.690 8.514 1.00 90.88 504 VAL A N 1
ATOM 3831 C CA . VAL A 1 504 ? 18.804 8.303 8.671 1.00 90.88 504 VAL A CA 1
ATOM 3832 C C . VAL A 1 504 ? 19.528 8.382 7.329 1.00 90.88 504 VAL A C 1
ATOM 3834 O O . VAL A 1 504 ? 19.121 7.786 6.335 1.00 90.88 504 VAL A O 1
ATOM 3837 N N . SER A 1 505 ? 20.655 9.095 7.302 1.00 85.88 505 SER A N 1
ATOM 3838 C CA . SER A 1 505 ? 21.577 9.130 6.160 1.00 85.88 505 SER A CA 1
ATOM 3839 C C . SER A 1 505 ? 23.024 9.116 6.631 1.00 85.88 505 SER A C 1
ATOM 3841 O O . SER A 1 505 ? 23.372 9.794 7.592 1.00 85.88 505 SER A O 1
ATOM 3843 N N . ARG A 1 506 ? 23.892 8.381 5.930 1.00 79.19 506 ARG A N 1
ATOM 3844 C CA . ARG A 1 506 ? 25.339 8.347 6.213 1.00 79.19 506 ARG A CA 1
ATOM 3845 C C . ARG A 1 506 ? 26.112 9.494 5.563 1.00 79.19 506 ARG A C 1
ATOM 3847 O O . ARG A 1 506 ? 27.219 9.807 5.991 1.00 79.19 506 ARG A O 1
ATOM 3854 N N . SER A 1 507 ? 25.560 10.097 4.514 1.00 74.50 507 SER A N 1
ATOM 3855 C CA . SER A 1 507 ? 26.260 11.076 3.672 1.00 74.50 507 SER A CA 1
ATOM 3856 C C . SER A 1 507 ? 25.717 12.494 3.814 1.00 74.50 507 SER A C 1
ATOM 3858 O O . SER A 1 507 ? 26.463 13.450 3.597 1.00 74.50 507 SER A O 1
ATOM 3860 N N . SER A 1 508 ? 24.447 12.637 4.195 1.00 81.56 508 SER A N 1
ATOM 3861 C CA . SER A 1 508 ? 23.709 13.898 4.108 1.00 81.56 508 SER A CA 1
ATOM 3862 C C . SER A 1 508 ? 23.103 14.293 5.452 1.00 81.56 508 SER A C 1
ATOM 3864 O O . SER A 1 508 ? 22.725 13.434 6.246 1.00 81.56 508 SER A O 1
ATOM 3866 N N . ARG A 1 509 ? 22.993 15.604 5.689 1.00 85.38 509 ARG A N 1
ATOM 3867 C CA . ARG A 1 509 ? 22.178 16.159 6.779 1.00 85.38 509 ARG A CA 1
ATOM 3868 C C . ARG A 1 509 ? 20.716 16.184 6.359 1.00 85.38 509 ARG A C 1
ATOM 3870 O O . ARG A 1 509 ? 20.425 16.518 5.210 1.00 85.38 509 ARG A O 1
ATOM 3877 N N . LEU A 1 510 ? 19.819 15.881 7.286 1.00 89.44 510 LEU A N 1
ATOM 3878 C CA . LEU A 1 510 ? 18.384 15.813 7.039 1.00 89.44 510 LEU A CA 1
ATOM 3879 C C . LEU A 1 510 ? 17.670 16.770 7.990 1.00 89.44 510 LEU A C 1
ATOM 3881 O O . LEU A 1 510 ? 17.612 16.533 9.193 1.00 89.44 510 LEU A O 1
ATOM 3885 N N . SER A 1 511 ? 17.089 17.853 7.466 1.00 91.94 511 SER A N 1
ATOM 3886 C CA . SER A 1 511 ? 16.394 18.839 8.309 1.00 91.94 511 SER A CA 1
ATOM 3887 C C . SER A 1 511 ? 15.151 18.269 9.001 1.00 91.94 511 SER A C 1
ATOM 3889 O O . SER A 1 511 ? 14.697 18.834 9.992 1.00 91.94 511 SER A O 1
ATOM 3891 N N . ALA A 1 512 ? 14.631 17.131 8.530 1.00 94.25 512 ALA A N 1
ATOM 3892 C CA . ALA A 1 512 ? 13.549 16.403 9.186 1.00 94.25 512 ALA A CA 1
ATOM 3893 C C . ALA A 1 512 ? 13.987 15.599 10.423 1.00 94.25 512 ALA A C 1
ATOM 3895 O O . ALA A 1 512 ? 13.144 15.303 11.269 1.00 94.25 512 ALA A O 1
ATOM 3896 N N . ALA A 1 513 ? 15.269 15.241 10.556 1.00 95.38 513 ALA A N 1
ATOM 3897 C CA . ALA A 1 513 ? 15.728 14.359 11.629 1.00 95.38 513 ALA A CA 1
ATOM 3898 C C . ALA A 1 513 ? 15.695 15.022 13.024 1.00 95.38 513 ALA A C 1
ATOM 3900 O O . ALA A 1 513 ? 15.046 14.456 13.905 1.00 95.38 513 ALA A O 1
ATOM 3901 N N . PRO A 1 514 ? 16.269 16.225 13.255 1.00 95.94 514 PRO A N 1
ATOM 3902 C CA . PRO A 1 514 ? 16.222 16.872 14.570 1.00 95.94 514 PRO A CA 1
ATOM 3903 C C . PRO A 1 514 ? 14.805 17.066 15.150 1.00 95.94 514 PRO A C 1
ATOM 3905 O O . PRO A 1 514 ? 14.586 16.663 16.294 1.00 95.94 514 PRO A O 1
ATOM 3908 N N . PRO A 1 515 ? 13.811 17.607 14.409 1.00 97.00 515 PRO A N 1
ATOM 3909 C CA . PRO A 1 515 ? 12.458 17.772 14.943 1.00 97.00 515 PRO A CA 1
ATOM 3910 C C . PRO A 1 515 ? 11.712 16.445 15.145 1.00 97.00 515 PRO A C 1
ATOM 3912 O O . PRO A 1 515 ? 10.731 16.425 15.882 1.00 97.00 515 PRO A O 1
ATOM 3915 N N . ALA A 1 516 ? 12.157 15.335 14.543 1.00 97.31 516 ALA A N 1
ATOM 3916 C CA . ALA A 1 516 ? 11.562 14.015 14.754 1.00 97.31 516 ALA A CA 1
ATOM 3917 C C . ALA A 1 516 ? 12.001 13.351 16.071 1.00 97.31 516 ALA A C 1
ATOM 3919 O O . ALA A 1 516 ? 11.243 12.553 16.626 1.00 97.31 516 ALA A O 1
ATOM 3920 N N . VAL A 1 517 ? 13.191 13.682 16.593 1.00 97.25 517 VAL A N 1
ATOM 3921 C CA . VAL A 1 517 ? 13.780 13.022 17.775 1.00 97.25 517 VAL A CA 1
ATOM 3922 C C . VAL A 1 517 ? 12.858 13.031 19.003 1.00 97.25 517 VAL A C 1
ATOM 3924 O O . VAL A 1 517 ? 12.654 11.954 19.565 1.00 97.25 517 VAL A O 1
ATOM 3927 N N . PRO A 1 518 ? 12.239 14.155 19.423 1.00 96.56 518 PRO A N 1
ATOM 3928 C CA . PRO A 1 518 ? 11.361 14.155 20.597 1.00 96.56 518 PRO A CA 1
ATOM 3929 C C . PRO A 1 518 ? 10.182 13.181 20.469 1.00 96.56 518 PRO A C 1
ATOM 3931 O O . PRO A 1 518 ? 9.813 12.517 21.434 1.00 96.56 518 PRO A O 1
ATOM 3934 N N . PHE A 1 519 ? 9.633 13.031 19.262 1.00 96.31 519 PHE A N 1
ATOM 3935 C CA . PHE A 1 519 ? 8.522 12.117 19.002 1.00 96.31 519 PHE A CA 1
ATOM 3936 C C . PHE A 1 519 ? 8.972 10.655 18.984 1.00 96.31 519 PHE A C 1
ATOM 3938 O O . PHE A 1 519 ? 8.271 9.800 19.518 1.00 96.31 519 PHE A O 1
ATOM 3945 N N . LEU A 1 520 ? 10.160 10.360 18.442 1.00 96.56 520 LEU A N 1
ATOM 3946 C CA . LEU A 1 520 ? 10.764 9.024 18.531 1.00 96.56 520 LEU A CA 1
ATOM 3947 C C . LEU A 1 520 ? 10.999 8.619 19.993 1.00 96.56 520 LEU A C 1
ATOM 3949 O O . LEU A 1 520 ? 10.748 7.474 20.366 1.00 96.56 520 LEU A O 1
ATOM 3953 N N . VAL A 1 521 ? 11.426 9.560 20.840 1.00 95.38 521 VAL A N 1
ATOM 3954 C CA . VAL A 1 521 ? 11.545 9.329 22.285 1.00 95.38 521 VAL A CA 1
ATOM 3955 C C . VAL A 1 521 ? 10.181 9.014 22.882 1.00 95.38 521 VAL A C 1
ATOM 3957 O O . VAL A 1 521 ? 10.050 8.014 23.571 1.00 95.38 521 VAL A O 1
ATOM 3960 N N . GLU A 1 522 ? 9.143 9.794 22.595 1.00 94.19 522 GLU A N 1
ATOM 3961 C CA . GLU A 1 522 ? 7.796 9.497 23.099 1.00 94.19 522 GLU A CA 1
ATOM 3962 C C . GLU A 1 522 ? 7.285 8.120 22.656 1.00 94.19 522 GLU A C 1
ATOM 3964 O O . GLU A 1 522 ? 6.708 7.407 23.475 1.00 94.19 522 GLU A O 1
ATOM 3969 N N . LEU A 1 523 ? 7.578 7.686 21.423 1.00 93.56 523 LEU A N 1
ATOM 3970 C CA . LEU A 1 523 ? 7.289 6.322 20.965 1.00 93.56 523 LEU A CA 1
ATOM 3971 C C . LEU A 1 523 ? 8.028 5.258 21.784 1.00 93.56 523 LEU A C 1
ATOM 3973 O O . LEU A 1 523 ? 7.436 4.234 22.126 1.00 93.56 523 LEU A O 1
ATOM 3977 N N . MET A 1 524 ? 9.292 5.502 22.155 1.00 92.88 524 MET A N 1
ATOM 3978 C CA . MET A 1 524 ? 10.007 4.639 23.105 1.00 92.88 524 MET A CA 1
ATOM 3979 C C . MET A 1 524 ? 9.287 4.574 24.448 1.00 92.88 524 MET A C 1
ATOM 3981 O O . MET A 1 524 ? 9.354 3.555 25.141 1.00 92.88 524 MET A O 1
ATOM 3985 N N . LEU A 1 525 ? 8.606 5.656 24.831 1.00 90.38 525 LEU A N 1
ATOM 3986 C CA . LEU A 1 525 ? 7.936 5.747 26.114 1.00 90.38 525 LEU A CA 1
ATOM 3987 C C . LEU A 1 525 ? 6.556 5.086 26.169 1.00 90.38 525 LEU A C 1
ATOM 3989 O O . LEU A 1 525 ? 6.092 4.798 27.276 1.00 90.38 525 LEU A O 1
ATOM 3993 N N . LEU A 1 526 ? 5.952 4.788 25.015 1.00 87.38 526 LEU A N 1
ATOM 3994 C CA . LEU A 1 526 ? 4.635 4.164 24.931 1.00 87.38 526 LEU A CA 1
ATOM 3995 C C . LEU A 1 526 ? 4.619 2.743 25.537 1.00 87.38 526 LEU A C 1
ATOM 3997 O O . LEU A 1 526 ? 5.506 1.931 25.247 1.00 87.38 526 LEU A O 1
ATOM 4001 N N . PRO A 1 527 ? 3.595 2.403 26.345 1.00 77.06 527 PRO A N 1
ATOM 4002 C CA . PRO A 1 527 ? 3.404 1.046 26.853 1.00 77.06 527 PRO A CA 1
ATOM 4003 C C . PRO A 1 527 ? 3.230 0.025 25.719 1.00 77.06 527 PRO A C 1
ATOM 4005 O O . PRO A 1 527 ? 2.503 0.273 24.758 1.00 77.06 527 PRO A O 1
ATOM 4008 N N . ASP A 1 528 ? 3.867 -1.143 25.847 1.00 77.81 528 ASP A N 1
ATOM 4009 C CA . ASP A 1 528 ? 3.798 -2.262 24.890 1.00 77.81 528 ASP A CA 1
ATOM 4010 C C . ASP A 1 528 ? 4.159 -1.918 23.431 1.00 77.81 528 ASP A C 1
ATOM 4012 O O . ASP A 1 528 ? 3.759 -2.648 22.512 1.00 77.81 528 ASP A O 1
ATOM 4016 N N . ALA A 1 529 ? 4.897 -0.826 23.202 1.00 86.12 529 ALA A N 1
ATOM 4017 C CA . ALA A 1 529 ? 5.322 -0.418 21.870 1.00 86.12 529 ALA A CA 1
ATOM 4018 C C . ALA A 1 529 ? 6.175 -1.511 21.209 1.00 86.12 529 ALA A C 1
ATOM 4020 O O . ALA A 1 529 ? 7.215 -1.928 21.725 1.00 86.12 529 ALA A O 1
ATOM 4021 N N . LYS A 1 530 ? 5.720 -1.982 20.045 1.00 88.56 530 LYS A N 1
ATOM 4022 C CA . LYS A 1 530 ? 6.297 -3.149 19.362 1.00 88.56 530 LYS A CA 1
ATOM 4023 C C . LYS A 1 530 ? 7.627 -2.855 18.674 1.00 88.56 530 LYS A C 1
ATOM 4025 O O . LYS A 1 530 ? 8.446 -3.753 18.528 1.00 88.56 530 LYS A O 1
ATOM 4030 N N . ALA A 1 531 ? 7.866 -1.596 18.310 1.00 91.81 531 ALA A N 1
ATOM 4031 C CA . ALA A 1 531 ? 9.022 -1.186 17.518 1.00 91.81 531 ALA A CA 1
ATOM 4032 C C . ALA A 1 531 ? 10.147 -0.502 18.315 1.00 91.81 531 ALA A C 1
ATOM 4034 O O . ALA A 1 531 ? 11.022 0.112 17.710 1.00 91.81 531 ALA A O 1
ATOM 4035 N N . GLN A 1 532 ? 10.160 -0.595 19.652 1.00 92.50 532 GLN A N 1
ATOM 4036 C CA . GLN A 1 532 ? 11.136 0.113 20.504 1.00 92.50 532 GLN A CA 1
ATOM 4037 C C . GLN A 1 532 ? 12.600 -0.140 20.106 1.00 92.50 532 GLN A C 1
ATOM 4039 O O . GLN A 1 532 ? 13.412 0.777 20.094 1.00 92.50 532 GLN A O 1
ATOM 4044 N N . ASN A 1 533 ? 12.954 -1.369 19.731 1.00 90.38 533 ASN A N 1
ATOM 4045 C CA . ASN A 1 533 ? 14.310 -1.683 19.275 1.00 90.38 533 ASN A CA 1
ATOM 4046 C C . ASN A 1 533 ? 14.707 -0.890 18.015 1.00 90.38 533 ASN A C 1
ATOM 4048 O O . ASN A 1 533 ? 15.787 -0.310 17.968 1.00 90.38 533 ASN A O 1
ATOM 4052 N N . LEU A 1 534 ? 13.834 -0.853 17.006 1.00 91.44 534 LEU A N 1
ATOM 4053 C CA . LEU A 1 534 ? 14.076 -0.158 15.747 1.00 91.44 534 LEU A CA 1
ATOM 4054 C C . LEU A 1 534 ? 13.995 1.355 15.927 1.00 91.44 534 LEU A C 1
ATOM 4056 O O . LEU A 1 534 ? 14.823 2.061 15.372 1.00 91.44 534 LEU A O 1
ATOM 4060 N N . VAL A 1 535 ? 13.057 1.856 16.731 1.00 95.12 535 VAL A N 1
ATOM 4061 C CA . VAL A 1 535 ? 12.950 3.287 17.049 1.00 95.12 535 VAL A CA 1
ATOM 4062 C C . VAL A 1 535 ? 14.217 3.777 17.753 1.00 95.12 535 VAL A C 1
ATOM 4064 O O . VAL A 1 535 ? 14.762 4.807 17.362 1.00 95.12 535 VAL A O 1
ATOM 4067 N N . LEU A 1 536 ? 14.747 3.028 18.726 1.00 93.19 536 LEU A N 1
ATOM 4068 C CA . LEU A 1 536 ? 16.005 3.393 19.380 1.00 93.19 536 LEU A CA 1
ATOM 4069 C C . LEU A 1 536 ? 17.194 3.344 18.412 1.00 93.19 536 LEU A C 1
ATOM 4071 O O . LEU A 1 536 ? 18.069 4.201 18.479 1.00 93.19 536 LEU A O 1
ATOM 4075 N N . MET A 1 537 ? 17.201 2.392 17.478 1.00 90.56 537 MET A N 1
ATOM 4076 C CA . MET A 1 537 ? 18.204 2.334 16.413 1.00 90.56 537 MET A CA 1
ATOM 4077 C C . MET A 1 537 ? 18.107 3.536 15.459 1.00 90.56 537 MET A C 1
ATOM 4079 O O . MET A 1 537 ? 19.135 4.075 15.070 1.00 90.56 537 MET A O 1
ATOM 4083 N N . VAL A 1 538 ? 16.898 4.013 15.129 1.00 94.31 538 VAL A N 1
ATOM 4084 C CA . VAL A 1 538 ? 16.713 5.271 14.381 1.00 94.31 538 VAL A CA 1
ATOM 4085 C C . VAL A 1 538 ? 17.326 6.439 15.152 1.00 94.31 538 VAL A C 1
ATOM 4087 O O . VAL A 1 538 ? 18.080 7.212 14.574 1.00 94.31 538 VAL A O 1
ATOM 4090 N N . ILE A 1 539 ? 17.048 6.557 16.456 1.00 94.44 539 ILE A N 1
ATOM 4091 C CA . ILE A 1 539 ? 17.611 7.623 17.302 1.00 94.44 539 ILE A CA 1
ATOM 4092 C C . ILE A 1 539 ? 19.147 7.555 17.321 1.00 94.44 539 ILE A C 1
ATOM 4094 O O . ILE A 1 539 ? 19.801 8.585 17.160 1.00 94.44 539 ILE A O 1
ATOM 4098 N N . ALA A 1 540 ? 19.722 6.360 17.485 1.00 89.00 540 ALA A N 1
ATOM 4099 C CA . ALA A 1 540 ? 21.170 6.154 17.489 1.00 89.00 540 ALA A CA 1
ATOM 4100 C C . ALA A 1 540 ? 21.816 6.561 16.158 1.00 89.00 540 ALA A C 1
ATOM 4102 O O . ALA A 1 540 ? 22.785 7.320 16.146 1.00 89.00 540 ALA A O 1
ATOM 4103 N N . ASP A 1 541 ? 21.239 6.124 15.038 1.00 89.81 541 ASP A N 1
ATOM 4104 C CA . ASP A 1 541 ? 21.831 6.336 13.719 1.00 89.81 541 ASP A CA 1
ATOM 4105 C C . ASP A 1 541 ? 21.581 7.746 13.155 1.00 89.81 541 ASP A C 1
ATOM 4107 O O . ASP A 1 541 ? 22.341 8.208 12.301 1.00 89.81 541 ASP A O 1
ATOM 4111 N N . ILE A 1 542 ? 20.581 8.481 13.663 1.00 91.12 542 ILE A N 1
ATOM 4112 C CA . ILE A 1 542 ? 20.467 9.933 13.434 1.00 91.12 542 ILE A CA 1
ATOM 4113 C C . ILE A 1 542 ? 21.734 10.637 13.943 1.00 91.12 542 ILE A C 1
ATOM 4115 O O . ILE A 1 542 ? 22.293 11.487 13.251 1.00 91.12 542 ILE A O 1
ATOM 4119 N N . ALA A 1 543 ? 22.225 10.256 15.125 1.00 80.19 543 ALA A N 1
ATOM 4120 C CA . ALA A 1 543 ? 23.429 10.843 15.701 1.00 80.19 543 ALA A CA 1
ATOM 4121 C C . ALA A 1 543 ? 24.735 10.296 15.102 1.00 80.19 543 ALA A C 1
ATOM 4123 O O . ALA A 1 543 ? 25.784 10.863 15.393 1.00 80.19 543 ALA A O 1
ATOM 4124 N N . ASP A 1 544 ? 24.715 9.228 14.294 1.00 80.12 544 ASP A N 1
ATOM 4125 C CA . ASP A 1 544 ? 25.943 8.551 13.860 1.00 80.12 544 ASP A CA 1
ATOM 4126 C C . ASP A 1 544 ? 26.840 9.451 12.989 1.00 80.12 544 ASP A C 1
ATOM 4128 O O . ASP A 1 544 ? 26.495 9.876 11.880 1.00 80.12 544 ASP A O 1
ATOM 4132 N N . THR A 1 545 ? 28.032 9.723 13.521 1.00 62.59 545 THR A N 1
ATOM 4133 C CA . THR A 1 545 ? 29.075 10.588 12.962 1.00 62.59 545 THR A CA 1
ATOM 4134 C C . THR A 1 545 ? 30.262 9.817 12.387 1.00 62.59 545 THR A C 1
ATOM 4136 O O . THR A 1 545 ? 31.249 10.440 11.993 1.00 62.59 545 THR A O 1
ATOM 4139 N N . ARG A 1 546 ? 30.199 8.481 12.270 1.00 63.31 546 ARG A N 1
ATOM 4140 C CA . ARG A 1 546 ? 31.299 7.635 11.749 1.00 63.31 546 ARG A CA 1
ATOM 4141 C C . ARG A 1 546 ? 31.710 7.926 10.291 1.00 63.31 546 ARG A C 1
ATOM 4143 O O . ARG A 1 546 ? 32.629 7.294 9.769 1.00 63.31 546 ARG A O 1
ATOM 4150 N N . HIS A 1 547 ? 31.078 8.892 9.626 1.00 57.41 547 HIS A N 1
ATOM 4151 C CA . HIS A 1 547 ? 31.328 9.281 8.239 1.00 57.41 547 HIS A CA 1
ATOM 4152 C C . HIS A 1 547 ? 31.716 10.765 8.096 1.00 57.41 547 HIS A C 1
ATOM 4154 O O . HIS A 1 547 ? 31.501 11.578 8.988 1.00 57.41 547 HIS A O 1
ATOM 4160 N N . ARG A 1 548 ? 32.311 11.131 6.947 1.00 54.09 548 ARG A N 1
ATOM 4161 C CA . ARG A 1 548 ? 32.974 12.432 6.683 1.00 54.09 548 ARG A CA 1
ATOM 4162 C C . ARG A 1 548 ? 32.103 13.687 6.912 1.00 54.09 548 ARG A C 1
ATOM 4164 O O . ARG A 1 548 ? 32.653 14.784 6.995 1.00 54.09 548 ARG A O 1
ATOM 4171 N N . THR A 1 549 ? 30.782 13.553 7.022 1.00 63.31 549 THR A N 1
ATOM 4172 C CA . THR A 1 549 ? 29.837 14.669 7.172 1.00 63.31 549 THR A CA 1
ATOM 4173 C C . THR A 1 549 ? 29.496 14.904 8.648 1.00 63.31 549 THR A C 1
ATOM 4175 O O . THR A 1 549 ? 28.782 14.113 9.256 1.00 63.31 549 THR A O 1
ATOM 4178 N N . ARG A 1 550 ? 29.947 16.021 9.241 1.00 68.81 550 ARG A N 1
ATOM 4179 C CA . ARG A 1 550 ? 29.517 16.436 10.597 1.00 68.81 550 ARG A CA 1
ATOM 4180 C C . ARG A 1 550 ? 28.034 16.805 10.611 1.00 68.81 550 ARG A C 1
ATOM 4182 O O . ARG A 1 550 ? 27.609 17.539 9.718 1.00 68.81 550 ARG A O 1
ATOM 4189 N N . LYS A 1 551 ? 27.287 16.421 11.651 1.00 80.25 551 LYS A N 1
ATOM 4190 C CA . LYS A 1 551 ? 25.843 16.691 11.797 1.00 80.25 551 LYS A CA 1
ATOM 4191 C C . LYS A 1 551 ? 25.477 17.266 13.183 1.00 80.25 551 LYS A C 1
ATOM 4193 O O . LYS A 1 551 ? 24.871 16.579 13.999 1.00 80.25 551 LYS A O 1
ATOM 4198 N N . PRO A 1 552 ? 25.876 18.513 13.482 1.00 83.38 552 PRO A N 1
ATOM 4199 C CA . PRO A 1 552 ? 25.776 19.072 14.832 1.00 83.38 552 PRO A CA 1
ATOM 4200 C C . PRO A 1 552 ? 24.332 19.149 15.348 1.00 83.38 552 PRO A C 1
ATOM 4202 O O . PRO A 1 552 ? 24.086 18.768 16.486 1.00 83.38 552 PRO A O 1
ATOM 4205 N N . ASP A 1 553 ? 23.375 19.547 14.506 1.00 87.56 553 ASP A N 1
ATOM 4206 C CA . ASP A 1 553 ? 21.971 19.707 14.917 1.00 87.56 553 ASP A CA 1
ATOM 4207 C C . ASP A 1 553 ? 21.296 18.359 15.231 1.00 87.56 553 ASP A C 1
ATOM 4209 O O . ASP A 1 553 ? 20.538 18.245 16.192 1.00 87.56 553 ASP A O 1
ATOM 4213 N N . GLU A 1 554 ? 21.615 17.315 14.456 1.00 90.38 554 GLU A N 1
ATOM 4214 C CA . GLU A 1 554 ? 21.135 15.942 14.677 1.00 90.38 554 GLU A CA 1
ATOM 4215 C C . GLU A 1 554 ? 21.711 15.367 15.981 1.00 90.38 554 GLU A C 1
ATOM 4217 O O . GLU A 1 554 ? 20.964 14.880 16.831 1.00 90.38 554 GLU A O 1
ATOM 4222 N N . VAL A 1 555 ? 23.026 15.508 16.196 1.00 89.00 555 VAL A N 1
ATOM 4223 C CA . VAL A 1 555 ? 23.693 15.073 17.436 1.00 89.00 555 VAL A CA 1
ATOM 4224 C C . VAL A 1 555 ? 23.174 15.848 18.649 1.00 89.00 555 VAL A C 1
ATOM 4226 O O . VAL A 1 555 ? 22.969 15.256 19.707 1.00 89.00 555 VAL A O 1
ATOM 4229 N N . ALA A 1 556 ? 22.939 17.157 18.523 1.00 90.56 556 ALA A N 1
ATOM 4230 C CA . ALA A 1 556 ? 22.403 17.983 19.601 1.00 90.56 556 ALA A CA 1
ATOM 4231 C C . ALA A 1 556 ? 20.980 17.558 19.991 1.00 90.56 556 ALA A C 1
ATOM 4233 O O . ALA A 1 556 ? 20.689 17.430 21.183 1.00 90.56 556 ALA A O 1
ATOM 4234 N N . ALA A 1 557 ? 20.119 17.277 19.008 1.00 93.62 557 ALA A N 1
ATOM 4235 C CA . ALA A 1 557 ? 18.766 16.787 19.254 1.00 93.62 557 ALA A CA 1
ATOM 4236 C C . ALA A 1 557 ? 18.771 15.428 19.975 1.00 93.62 557 ALA A C 1
ATOM 4238 O O . ALA A 1 557 ? 18.076 15.259 20.977 1.00 93.62 557 ALA A O 1
ATOM 4239 N N . VAL A 1 558 ? 19.601 14.479 19.526 1.00 93.44 558 VAL A N 1
ATOM 4240 C CA . VAL A 1 558 ? 19.733 13.163 20.178 1.00 93.44 558 VAL A CA 1
ATOM 4241 C C . VAL A 1 558 ? 20.353 13.284 21.572 1.00 93.44 558 VAL A C 1
ATOM 4243 O O . VAL A 1 558 ? 19.878 12.653 22.514 1.00 93.44 558 VAL A O 1
ATOM 4246 N N . ARG A 1 559 ? 21.344 14.161 21.763 1.00 92.19 559 ARG A N 1
ATOM 4247 C CA . ARG A 1 559 ? 21.924 14.431 23.087 1.00 92.19 559 ARG A CA 1
ATOM 4248 C C . ARG A 1 559 ? 20.873 14.947 24.069 1.00 92.19 559 ARG A C 1
ATOM 4250 O O . ARG A 1 559 ? 20.846 14.503 25.215 1.00 92.19 559 ARG A O 1
ATOM 4257 N N . ALA A 1 560 ? 20.005 15.858 23.628 1.00 94.06 560 ALA A N 1
ATOM 4258 C CA . ALA A 1 560 ? 18.920 16.385 24.452 1.00 94.06 560 ALA A CA 1
ATOM 4259 C C . ALA A 1 560 ? 17.906 15.299 24.868 1.00 94.06 560 ALA A C 1
ATOM 4261 O O . ALA A 1 560 ? 17.263 15.433 25.907 1.00 94.06 560 ALA A O 1
ATOM 4262 N N . ALA A 1 561 ? 17.797 14.210 24.101 1.00 93.62 561 ALA A N 1
ATOM 4263 C CA . ALA A 1 561 ? 16.923 13.076 24.390 1.00 93.62 561 ALA A CA 1
ATOM 4264 C C . ALA A 1 561 ? 17.488 12.072 25.415 1.00 93.62 561 ALA A C 1
ATOM 4266 O O . ALA A 1 561 ? 16.711 11.325 26.015 1.00 93.62 561 ALA A O 1
ATOM 4267 N N . ILE A 1 562 ? 18.806 12.055 25.659 1.00 93.06 562 ILE A N 1
ATOM 4268 C CA . ILE A 1 562 ? 19.469 11.071 26.541 1.00 93.06 562 ILE A CA 1
ATOM 4269 C C . ILE A 1 562 ? 18.811 10.962 27.930 1.00 93.06 562 ILE A C 1
ATOM 4271 O O . ILE A 1 562 ? 18.560 9.834 28.360 1.00 93.06 562 ILE A O 1
ATOM 4275 N N . PRO A 1 563 ? 18.472 12.060 28.641 1.00 94.50 563 PRO A N 1
ATOM 4276 C CA . PRO A 1 563 ? 17.857 11.956 29.966 1.00 94.50 563 PRO A CA 1
ATOM 4277 C C . PRO A 1 563 ? 16.532 11.181 29.968 1.00 94.50 563 PRO A C 1
ATOM 4279 O O . PRO A 1 563 ? 16.285 10.395 30.878 1.00 94.50 563 PRO A O 1
ATOM 4282 N N . ALA A 1 564 ? 15.701 11.353 28.935 1.00 93.00 564 ALA A N 1
ATOM 4283 C CA . ALA A 1 564 ? 14.425 10.648 28.807 1.00 93.00 564 ALA A CA 1
ATOM 4284 C C . ALA A 1 564 ? 14.608 9.156 28.469 1.00 93.00 564 ALA A C 1
ATOM 4286 O O . ALA A 1 564 ? 13.773 8.324 28.827 1.00 93.00 564 ALA A O 1
ATOM 4287 N N . LEU A 1 565 ? 15.718 8.810 27.812 1.00 92.25 565 LEU A N 1
ATOM 4288 C CA . LEU A 1 565 ? 16.064 7.441 27.433 1.00 92.25 565 LEU A CA 1
ATOM 4289 C C . LEU A 1 565 ? 16.869 6.692 28.507 1.00 92.25 565 LEU A C 1
ATOM 4291 O O . LEU A 1 565 ? 17.058 5.485 28.386 1.00 92.25 565 LEU A O 1
ATOM 4295 N N . ALA A 1 566 ? 17.301 7.360 29.582 1.00 90.00 566 ALA A N 1
ATOM 4296 C CA . ALA A 1 566 ? 18.202 6.794 30.592 1.00 90.00 566 ALA A CA 1
ATOM 4297 C C . ALA A 1 566 ? 17.710 5.468 31.205 1.00 90.00 566 ALA A C 1
ATOM 4299 O O . ALA A 1 566 ? 18.519 4.608 31.547 1.00 90.00 566 ALA A O 1
ATOM 4300 N N . ARG A 1 567 ? 16.389 5.263 31.287 1.00 89.38 567 ARG A N 1
ATOM 4301 C CA . ARG A 1 567 ? 15.786 4.012 31.781 1.00 89.38 567 ARG A CA 1
ATOM 4302 C C . ARG A 1 567 ? 16.091 2.777 30.924 1.00 89.38 567 ARG A C 1
ATOM 4304 O O . ARG A 1 567 ? 15.913 1.665 31.399 1.00 89.38 567 ARG A O 1
ATOM 4311 N N . PHE A 1 568 ? 16.530 2.962 29.679 1.00 90.69 568 PHE A N 1
ATOM 4312 C CA . PHE A 1 568 ? 16.844 1.872 28.753 1.00 90.69 568 PHE A CA 1
ATOM 4313 C C . PHE A 1 568 ? 18.293 1.368 28.858 1.00 90.69 568 PHE A C 1
ATOM 4315 O O . PHE A 1 568 ? 18.640 0.401 28.183 1.00 90.69 568 PHE A O 1
ATOM 4322 N N . ARG A 1 569 ? 19.134 1.971 29.715 1.00 91.06 569 ARG A N 1
ATOM 4323 C CA . ARG A 1 569 ? 20.510 1.499 29.982 1.00 91.06 569 ARG A CA 1
ATOM 4324 C C . ARG A 1 569 ? 20.539 0.060 30.494 1.00 91.06 569 ARG A C 1
ATOM 4326 O O . ARG A 1 569 ? 21.348 -0.745 30.041 1.00 91.06 569 ARG A O 1
ATOM 4333 N N . ASP A 1 570 ? 19.598 -0.248 31.380 1.00 89.88 570 ASP A N 1
ATOM 4334 C CA . ASP A 1 570 ? 19.484 -1.534 32.067 1.00 89.88 570 ASP A CA 1
ATOM 4335 C C . ASP A 1 570 ? 18.277 -2.358 31.568 1.00 89.88 570 ASP A C 1
ATOM 4337 O O . ASP A 1 570 ? 17.819 -3.263 32.260 1.00 89.88 570 ASP A O 1
ATOM 4341 N N . ASP A 1 571 ? 17.741 -2.060 30.372 1.00 90.75 571 ASP A N 1
ATOM 4342 C CA . ASP A 1 571 ? 16.602 -2.794 29.783 1.00 90.75 571 ASP A CA 1
ATOM 4343 C C . ASP A 1 571 ? 16.923 -4.290 29.674 1.00 90.75 571 ASP A C 1
ATOM 4345 O O . ASP A 1 571 ? 18.031 -4.648 29.307 1.00 90.75 571 ASP A O 1
ATOM 4349 N N . GLU A 1 572 ? 15.991 -5.202 29.941 1.00 88.19 572 GLU A N 1
ATOM 4350 C CA . GLU A 1 572 ? 16.263 -6.650 29.890 1.00 88.19 572 GLU A CA 1
ATOM 4351 C C . GLU A 1 572 ? 16.635 -7.151 28.478 1.00 88.19 572 GLU A C 1
ATOM 4353 O O . GLU A 1 572 ? 17.344 -8.156 28.325 1.00 88.19 572 GLU A O 1
ATOM 4358 N N . ARG A 1 573 ? 16.249 -6.417 27.429 1.00 87.12 573 ARG A N 1
ATOM 4359 C CA . ARG A 1 573 ? 16.523 -6.750 26.028 1.00 87.12 573 ARG A CA 1
ATOM 4360 C C . ARG A 1 573 ? 17.905 -6.241 25.611 1.00 87.12 573 ARG A C 1
ATOM 4362 O O . ARG A 1 573 ? 18.158 -5.041 25.515 1.00 87.12 573 ARG A O 1
ATOM 4369 N N . GLY A 1 574 ? 18.816 -7.169 25.308 1.00 83.19 574 GLY A N 1
ATOM 4370 C CA . GLY A 1 574 ? 20.223 -6.852 25.020 1.00 83.19 574 GLY A CA 1
ATOM 4371 C C . GLY A 1 574 ? 20.454 -5.926 23.821 1.00 83.19 574 GLY A C 1
ATOM 4372 O O . GLY A 1 574 ? 21.386 -5.128 23.842 1.00 83.19 574 GLY A O 1
ATOM 4373 N N . ASN A 1 575 ? 19.591 -5.978 22.808 1.00 81.69 575 ASN A N 1
ATOM 4374 C CA . ASN A 1 575 ? 19.649 -5.082 21.651 1.00 81.69 575 ASN A CA 1
ATOM 4375 C C . ASN A 1 575 ? 19.327 -3.619 22.007 1.00 81.69 575 ASN A C 1
ATOM 4377 O O . ASN A 1 575 ? 19.974 -2.718 21.483 1.00 81.69 575 ASN A O 1
ATOM 4381 N N . ILE A 1 576 ? 18.376 -3.378 22.914 1.00 87.25 576 ILE A N 1
ATOM 4382 C CA . ILE A 1 576 ? 18.037 -2.029 23.388 1.00 87.25 576 ILE A CA 1
ATOM 4383 C C . ILE A 1 576 ? 19.152 -1.476 24.271 1.00 87.25 576 ILE A C 1
ATOM 4385 O O . ILE A 1 576 ? 19.572 -0.342 24.054 1.00 87.25 576 ILE A O 1
ATOM 4389 N N . ARG A 1 577 ? 19.700 -2.289 25.186 1.00 90.50 577 ARG A N 1
ATOM 4390 C CA . ARG A 1 577 ? 20.876 -1.884 25.978 1.00 90.50 577 ARG A CA 1
ATOM 4391 C C . ARG A 1 577 ? 22.054 -1.495 25.090 1.00 90.50 577 ARG A C 1
ATOM 4393 O O . ARG A 1 577 ? 22.679 -0.465 25.314 1.00 90.50 577 ARG A O 1
ATOM 4400 N N . TRP A 1 578 ? 22.343 -2.309 24.072 1.00 86.38 578 TRP A N 1
ATOM 4401 C CA . TRP A 1 578 ? 23.421 -2.037 23.123 1.00 86.38 578 TRP A CA 1
ATOM 4402 C C . TRP A 1 578 ? 23.192 -0.726 22.360 1.00 86.38 578 TRP A C 1
ATOM 4404 O O . TRP A 1 578 ? 24.086 0.116 22.321 1.00 86.38 578 TRP A O 1
ATOM 4414 N N . ALA A 1 579 ? 21.989 -0.515 21.817 1.00 85.31 579 ALA A N 1
ATOM 4415 C CA . ALA A 1 579 ? 21.664 0.709 21.087 1.00 85.31 579 ALA A CA 1
ATOM 4416 C C . ALA A 1 579 ? 21.722 1.952 21.991 1.00 85.31 579 ALA A C 1
ATOM 4418 O O . ALA A 1 579 ? 22.206 2.997 21.566 1.00 85.31 579 ALA A O 1
ATOM 4419 N N . MET A 1 580 ? 21.299 1.840 23.255 1.00 91.44 580 MET A N 1
ATOM 4420 C CA . MET A 1 580 ? 21.411 2.931 24.226 1.00 91.44 580 MET A CA 1
ATOM 4421 C C . MET A 1 580 ? 22.874 3.279 24.533 1.00 91.44 580 MET A C 1
ATOM 4423 O O . MET A 1 580 ? 23.236 4.454 24.535 1.00 91.44 580 MET A O 1
ATOM 4427 N N . ALA A 1 581 ? 23.732 2.276 24.747 1.00 87.50 581 ALA A N 1
ATOM 4428 C CA . ALA A 1 581 ? 25.163 2.502 24.948 1.00 87.50 581 ALA A CA 1
ATOM 4429 C C . ALA A 1 581 ? 25.805 3.190 23.730 1.00 87.50 581 ALA A C 1
ATOM 4431 O O . ALA A 1 581 ? 26.668 4.055 23.879 1.00 87.50 581 ALA A O 1
ATOM 4432 N N . GLU A 1 582 ? 25.345 2.845 22.526 1.00 84.25 582 GLU A N 1
ATOM 4433 C CA . GLU A 1 582 ? 25.811 3.458 21.286 1.00 84.25 582 GLU A CA 1
ATOM 4434 C C . GLU A 1 582 ? 25.396 4.934 21.171 1.00 84.25 582 GLU A C 1
ATOM 4436 O O . GLU A 1 582 ? 26.235 5.768 20.827 1.00 84.25 582 GLU A O 1
ATOM 4441 N N . VAL A 1 583 ? 24.156 5.285 21.544 1.00 87.44 583 VAL A N 1
ATOM 4442 C CA . VAL A 1 583 ? 23.698 6.688 21.640 1.00 87.44 583 VAL A CA 1
ATOM 4443 C C . VAL A 1 583 ? 24.623 7.501 22.552 1.00 87.44 583 VAL A C 1
ATOM 4445 O O . VAL A 1 583 ? 25.077 8.586 22.182 1.00 87.44 583 VAL A O 1
ATOM 4448 N N . GLU A 1 584 ? 24.938 6.980 23.741 1.00 88.50 584 GLU A N 1
ATOM 4449 C CA . GLU A 1 584 ? 25.785 7.681 24.712 1.00 88.50 584 GLU A CA 1
ATOM 4450 C C . GLU A 1 584 ? 27.219 7.840 24.220 1.00 88.50 584 GLU A C 1
ATOM 4452 O O . GLU A 1 584 ? 27.793 8.923 24.353 1.00 88.50 584 GLU A O 1
ATOM 4457 N N . ARG A 1 585 ? 27.780 6.790 23.610 1.00 85.69 585 ARG A N 1
ATOM 4458 C CA . ARG A 1 585 ? 29.126 6.809 23.030 1.00 85.69 585 ARG A CA 1
ATOM 4459 C C . ARG A 1 585 ? 29.239 7.865 21.930 1.00 85.69 585 ARG A C 1
ATOM 4461 O O . ARG A 1 585 ? 30.129 8.712 21.989 1.00 85.69 585 ARG A O 1
ATOM 4468 N N . ILE A 1 586 ? 28.319 7.850 20.964 1.00 79.69 586 ILE A N 1
ATOM 4469 C CA . ILE A 1 586 ? 28.302 8.786 19.831 1.00 79.69 586 ILE A CA 1
ATOM 4470 C C . ILE A 1 586 ? 28.194 10.232 20.326 1.00 79.69 586 ILE A C 1
ATOM 4472 O O . ILE A 1 586 ? 28.953 11.106 19.899 1.00 79.69 586 ILE A O 1
ATOM 4476 N N . CYS A 1 587 ? 27.288 10.500 21.270 1.00 82.50 587 CYS A N 1
ATOM 4477 C CA . CYS A 1 587 ? 27.155 11.834 21.837 1.00 82.50 587 CYS A CA 1
ATOM 4478 C C . CYS A 1 587 ? 28.370 12.214 22.708 1.00 82.50 587 CYS A C 1
ATOM 4480 O O . CYS A 1 587 ? 28.743 13.384 22.746 1.00 82.50 587 CYS A O 1
ATOM 4482 N N . ALA A 1 588 ? 29.046 11.300 23.400 1.00 81.25 588 ALA A N 1
ATOM 4483 C CA . ALA A 1 588 ? 30.232 11.649 24.192 1.00 81.25 588 ALA A CA 1
ATOM 4484 C C . ALA A 1 588 ? 31.420 12.124 23.328 1.00 81.25 588 ALA A C 1
ATOM 4486 O O . ALA A 1 588 ? 32.155 13.019 23.740 1.00 81.25 588 ALA A O 1
ATOM 4487 N N . GLU A 1 589 ? 31.578 11.584 22.117 1.00 70.81 589 GLU A N 1
ATOM 4488 C CA . GLU A 1 589 ? 32.714 11.866 21.222 1.00 70.81 589 GLU A CA 1
ATOM 4489 C C . GLU A 1 589 ? 32.687 13.271 20.571 1.00 70.81 589 GLU A C 1
ATOM 4491 O O . GLU A 1 589 ? 33.709 13.723 20.054 1.00 70.81 589 GLU A O 1
ATOM 4496 N N . TYR A 1 590 ? 31.562 14.002 20.626 1.00 61.88 590 TYR A N 1
ATOM 4497 C CA . TYR A 1 590 ? 31.374 15.288 19.924 1.00 61.88 590 TYR A CA 1
ATOM 4498 C C . TYR A 1 590 ? 30.809 16.412 20.821 1.00 61.88 590 TYR A C 1
ATOM 4500 O O . TYR A 1 590 ? 29.619 16.717 20.739 1.00 61.88 590 TYR A O 1
ATOM 4508 N N . PRO A 1 591 ? 31.628 17.054 21.676 1.00 53.06 591 PRO A N 1
ATOM 4509 C CA . PRO A 1 591 ? 31.159 18.066 22.630 1.00 53.06 591 PRO A CA 1
ATOM 4510 C C . PRO A 1 591 ? 30.835 19.460 22.049 1.00 53.06 591 PRO A C 1
ATOM 4512 O O . PRO A 1 591 ? 30.375 20.304 22.818 1.00 53.06 591 PRO A O 1
ATOM 4515 N N . TYR A 1 592 ? 31.047 19.714 20.746 1.00 45.47 592 TYR A N 1
ATOM 4516 C CA . TYR A 1 592 ? 30.904 21.046 20.126 1.00 45.47 592 TYR A CA 1
ATOM 4517 C C . TYR A 1 592 ? 30.225 21.028 18.758 1.00 45.47 592 TYR A C 1
ATOM 4519 O O . TYR A 1 592 ? 30.727 20.311 17.855 1.00 45.47 592 TYR A O 1
#

InterPro domains:
  IPR011047 Quinoprotein alcohol dehydrogenase-like superfamily [SSF50998] (317-425)
  IPR011989 Armadillo-like helical [G3DSA:1.25.10.10] (470-589)
  IPR015943 WD40/YVTN repeat-like-containing domain superfamily [G3DSA:2.130.10.10] (249-414)

Organism: NCBI:txid685454

Radius of gyration: 28.35 Å; chains: 1; bounding box: 77×49×82 Å

Foldseek 3Di:
DDFLLCQQVVVVVDPDLLVVLVVLCVLLQNDDLDFFFPAALVRFPADPAADDPVFAAAQVVVCQRPDPDHVCRHPVVLLQKTFHPPFGFPDFDPCDDPPDDHPAQRTWGFGMAGNVNQKTKTFGSSCSPHNWQWIWMDNPNDIDGAWRTPSLNVSVSCVVRNLQQRWKKFFAFPVQCDPLLVVLQVVPWPFSNTFFHDDNQWGWTWTGGRFWIWIATDGPRCRGRIMIGGNDPVSSVVSCVSSVGDDDPVSIDGHNDYNFDQAQFAAFPLDAQDADPLRQKGFPDWDFPDDDPDDDDDPPDPDDDDDDDDDDDPDDPPDDDDDDDDDRDPADWQEWEWWAAVVGAIKIWIWGQQFFIWIDTPPGGTDRGTPDGHRFGWQEKEWEQEPLGIKIWTAGQSQWIKMADNVLRFIAIDRRGGAFNYWYAYHQQWIWTDGPGGITIMRGDPPRRGLCRVVSVVVVVDPQQPWFWPVGRRPCLSVLLSQLQYPPLVSNQSSLVVLLRTQADQPDETRNNLVCLVSLLVLCVDPPRNNNLSSLLSLLRLLDPPHPDDHVSSLVSSVVSLVSLVVQCVPPDPSSVVSNVSNVVSSVVDPD

Sequence (592 aa):
MINYATFAERLAQQADQWSLLDEIHAEWGFQDPGGDPAHSREGGENLAGEVDPALPVPSALDEWWQRPVNSFLFNPRLYWTHSQWPPAVAGELPERNPFTAAGDDRRVCGFMSEYHYSNTWGYLAAEAHLPDPRVLVDRGGEWVLQNRSISEFLLHLTLDRLPAAYGWSLTFGPDAAGADVVQRLREQCPELGLPPWQEMGVDAVLHGAPDALVSHGRGSGAAHPVVIRARNRDALTAVAESLGLAWDDKAVTAPSFQPLRRLRLRAATLAAGEADRRGRWRVASFVDGVSTPDGVSTPDGVSTPDGLDSASAPGAVDGGTVARHQVLHRAPVTAVALARQPGGGHTVVSGDADGVLRSWPVDGTPRRTPLDRRPAPVTALAAAELSTGPALFAAWEDGLVRAWDRTTGATADLRLGTGIEAITVDGSAVMSVRIPAGTATLQLDLDRLWPTRDLQRRLAEIDWGKLWSTQGPAHAVPRLMAQAASDDEETALDAAKQLYKLLVSRSSRLSAAPPAVPFLVELMLLPDAKAQNLVLMVIADIADTRHRTRKPDEVAAVRAAIPALARFRDDERGNIRWAMAEVERICAEYPY

Secondary structure (DSSP, 8-state):
---GGGHHHHHHH-S-HHHHHHHHHHHTT-----SS-S--GGG----SSPP-TTSPPPHHHHHH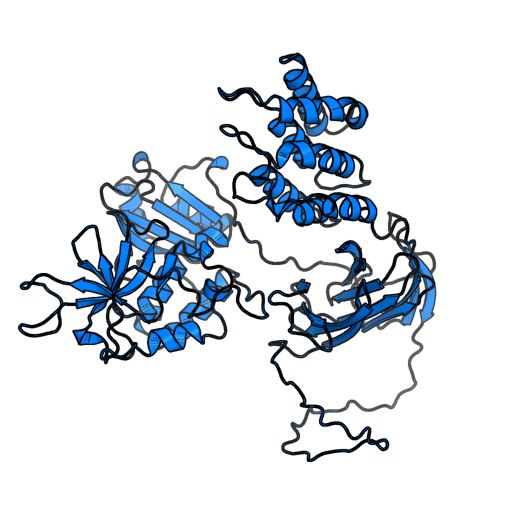HT-SS-HHHH-GGGTTEEEEEEEEEEEE--SS-SSS-TTS--EEEEEEEETTSS-EEEEEGGGTTSSS--EEEESSS-EEEEESSHHHHHHHHHHHHHHHHHSEEEEE-TTTS-HHHHHHHHHHS-B-SPPPEEETTEEEEEEEETTEEEEEEESTT-SSSEEEEESSHHHHHHHHHHTT----GGGPBPPSS-PPPPP-PPBP---TT-B-TTSSEEEEEEEE-PPPPS-------------------S----S----------SS-EEEEEEEEPTTSSEEEEEEETTSEEEEEETTSPPPSS-SEE-SS-EEEEEEEEETTEEEEEEEETTSEEEEEETTT--EEEEE--B---EEEE-TTSEEEEEETTEEEEEEE-HHHH-TTHHHHHHHHTS-GGGSEETTEE-TTHHHHHHHHT-SSHHHHHHHHHHHHHHH--SSS--TTHHHHHHHHHHHHHSTT-TTHHHHHHHHHHHS---SSS--HHHHHHHHHHHHHHGGGTT-SSHHHHHHHHHHHHHHHT---

pLDDT: mean 85.64, std 14.53, range [29.64, 98.56]